Protein AF-A0A6M0HQW6-F1 (afdb_monomer)

pLDDT: mean 82.28, std 13.94, range [28.23, 97.81]

Radius of gyration: 69.04 Å; Cα contacts (8 Å, |Δi|>4): 932; chains: 1; bounding box: 191×35×206 Å

Mean predicted aligned error: 19.4 Å

Solvent-accessible surface area (backbone atoms only — not comparable to full-atom values): 30270 Å² total; per-residue (Å²): 90,65,55,57,98,86,61,84,35,35,28,53,68,74,99,70,79,50,104,87,40,77,52,41,94,51,68,41,37,41,30,33,62,84,44,76,41,75,38,61,51,59,45,39,12,62,55,44,18,50,52,42,46,75,39,26,89,80,45,45,33,44,42,40,55,34,88,90,75,32,28,48,26,50,44,60,41,78,61,16,53,62,44,35,41,21,20,78,42,34,78,51,57,36,39,49,65,59,74,42,78,46,75,39,80,52,42,73,63,40,42,40,29,34,62,89,43,78,40,75,33,60,54,34,57,50,72,68,53,45,29,50,50,42,42,75,42,21,89,79,51,42,34,41,47,47,74,43,70,77,86,86,49,86,39,76,40,78,43,46,33,40,59,25,47,62,45,37,39,29,24,34,87,86,45,86,72,80,49,53,71,54,81,41,79,43,80,25,62,70,51,61,45,59,78,29,44,39,49,65,52,70,51,54,65,72,33,35,33,21,48,70,85,28,65,34,80,41,51,68,84,33,18,45,50,53,50,30,52,40,40,21,59,47,42,72,52,49,34,38,49,49,72,42,68,88,78,72,37,58,47,56,47,48,71,47,71,81,40,52,52,30,44,41,66,28,95,68,81,68,74,53,49,49,54,50,72,39,95,70,48,69,29,34,52,66,34,80,61,92,46,70,52,79,49,55,76,27,30,43,34,40,35,27,36,61,83,97,63,50,28,67,36,74,51,36,28,30,86,54,94,92,40,32,77,47,71,68,52,45,32,62,55,28,50,75,18,52,24,39,65,48,66,42,90,87,78,70,46,75,48,77,46,67,65,61,87,65,48,39,45,26,42,34,36,45,53,38,67,90,80,42,84,59,75,64,48,74,47,79,43,66,64,60,69,70,63,32,55,54,41,39,51,49,40,51,51,52,42,51,48,40,52,50,45,35,50,54,26,65,65,61,51,54,99,90,43,27,46,34,65,41,36,68,50,77,47,62,77,46,97,84,54,84,44,66,50,77,47,79,29,50,54,51,32,32,65,72,45,70,46,70,83,70,58,69,72,48,62,44,34,53,70,51,43,51,54,51,51,52,43,53,53,52,30,51,52,52,51,52,52,51,51,50,53,53,51,53,52,47,52,53,51,51,56,49,52,52,51,51,52,53,51,50,55,51,50,51,52,50,50,45,64,76,69,54,74,59,66,68,59,53,49,51,51,51,52,51,46,52,51,51,48,51,51,49,51,52,51,49,51,48,51,54,49,49,55,50,50,53,52,60,72,74,103

Sequence (555 aa):
MSGSVGNTLGFASGAGTTTTNGTPSGPQTLTINGTAINIAAGANAAAAATAINGQTVATGVTAAVDPSTGHLALTGKPDGTSFTVAASNPGASGFGALPTTVNGAGGASQSLTINNTAIAIPASASLDDAIKAINLQSTITGVTASKNITGGGNKLVLSGASDGSSFSVLGSAGNTLGVATSATKIAGTLDPSPTTLVTALGFKAGDNFSVNGQSVNLVATDTITSLIQKVGAATNGAVTANYDTTSNKFSFTAADTNTAVSLTDGATATSKVANLGFTTTSFGAGLGNGSSSPLQGQSITVQVGTGANVSSTSLTFGSAAGQVSTLSQLNSFLASANAQATIDATTGKISISTTNDLGAENLSIIASGTGNPFTTGTNAAVIGGDGATSRNNLVTSYNNLLTQIDQLAGDAGYNGVNLLTGDNLKISFNEKGSSNLSIQGSSVSAANLGLTAIGQSTFQESSSINKLIDQINTSTNTLKSQASSLGSNLAVVQNRQDFSKQLINILDTGSANLTNADLNEEAANSQALSTRQSLGISALSLANTAQQGVLQLLR

Secondary structure (DSSP, 8-state):
-PSPTT-TTS---SS--BTTBSS-SS-EEEEETTEEEEE-TT--HHHHHHHHHTTHHHH--EEEE-TTTSSEEEE--TT---EEEEES-HHHHSS-SSPEEE---PPPPEEEEETTEEEEE-TT--HHHHHHHHHHTHHHH--EEEEE-TTS--EEEEE--TB---EEEEEPTT-SSS--SS-EEEPPPB---TTSBGGGGT--TT-EEEETTEEEE--TT-BHHHHHHHHHHHTTTSEEEEEETTTTEEEEEESSTT--EEEEE-SS-S-HHHHTT-S-SEE-TT--SSPPPTTTT-EEEEEESSGGG-EEEEEEBSSSTT-B-SHHHHHHHHGGGTEEEEE-TTT--EEEEE--SSB-PPEEEEEESTT--SPPEEE-----HHHHHHHHHHHHHHHHHHHHHHHHHHH--BTTB-TTTT--EEEESSTTSSSEEEEPP----TTTTT-----TTGGGBHHHHHHHHHHHHHHHHHHHHHHHHHHHHHHHHHHHHHHHHHHHHHHHHHHHHHHS--HHHHHHHHHHHHHHHHHHHHHHHHHHHHHHHHHHHT-

Structure (mmCIF, N/CA/C/O backbone):
data_AF-A0A6M0HQW6-F1
#
_entry.id   AF-A0A6M0HQW6-F1
#
loop_
_atom_site.group_PDB
_atom_site.id
_atom_site.type_symbol
_atom_site.label_atom_id
_atom_site.label_alt_id
_atom_site.label_comp_id
_atom_site.label_asym_id
_atom_site.label_entity_id
_atom_site.label_seq_id
_atom_site.pdbx_PDB_ins_code
_atom_site.Cartn_x
_atom_site.Cartn_y
_atom_site.Cartn_z
_atom_site.occupancy
_atom_site.B_iso_or_equiv
_atom_site.auth_seq_id
_atom_site.auth_comp_id
_atom_site.auth_asym_id
_atom_site.auth_atom_id
_atom_site.pdbx_PDB_model_num
ATOM 1 N N . MET A 1 1 ? 64.322 -0.149 -72.572 1.00 51.72 1 MET A N 1
ATOM 2 C CA . MET A 1 1 ? 65.357 -0.170 -73.635 1.00 51.72 1 MET A CA 1
ATOM 3 C C . MET A 1 1 ? 66.705 -0.395 -72.964 1.00 51.72 1 MET A C 1
ATOM 5 O O . MET A 1 1 ? 67.002 0.344 -72.031 1.00 51.72 1 MET A O 1
ATOM 9 N N . SER A 1 2 ? 67.467 -1.411 -73.373 1.00 48.12 2 SER A N 1
ATOM 10 C CA . SER A 1 2 ? 68.894 -1.556 -73.042 1.00 48.12 2 SER A CA 1
ATOM 11 C C . SER A 1 2 ? 69.733 -1.054 -74.226 1.00 48.12 2 SER A C 1
ATOM 13 O O . SER A 1 2 ? 69.218 -0.945 -75.343 1.00 48.12 2 SER A O 1
ATOM 15 N N . GLY A 1 3 ? 70.986 -0.660 -73.976 1.00 45.75 3 GLY A N 1
ATOM 16 C CA . GLY A 1 3 ? 71.896 -0.175 -75.021 1.00 45.75 3 GLY A CA 1
ATOM 17 C C . GLY A 1 3 ? 72.021 -1.159 -76.193 1.00 45.75 3 GLY A C 1
ATOM 18 O O . GLY A 1 3 ? 71.814 -2.358 -76.027 1.00 45.75 3 GLY A O 1
ATOM 19 N N . SER A 1 4 ? 72.325 -0.638 -77.387 1.00 41.81 4 SER A N 1
ATOM 20 C CA . SER A 1 4 ? 72.380 -1.408 -78.642 1.00 41.81 4 SER A CA 1
ATOM 21 C C . SER A 1 4 ? 73.144 -2.736 -78.518 1.00 41.81 4 SER A C 1
ATOM 23 O O . SER A 1 4 ? 74.209 -2.790 -77.896 1.00 41.81 4 SER A O 1
ATOM 25 N N . VAL A 1 5 ? 72.632 -3.787 -79.170 1.00 40.41 5 VAL A N 1
ATOM 26 C CA . VAL A 1 5 ? 73.259 -5.116 -79.250 1.00 40.41 5 VAL A CA 1
ATOM 27 C C . VAL A 1 5 ? 74.546 -4.992 -80.073 1.00 40.41 5 VAL A C 1
ATOM 29 O O . VAL A 1 5 ? 74.512 -4.944 -81.299 1.00 40.41 5 VAL A O 1
ATOM 32 N N . GLY A 1 6 ? 75.677 -4.842 -79.384 1.00 45.28 6 GLY A N 1
ATOM 33 C CA . GLY A 1 6 ? 76.986 -4.529 -79.974 1.00 45.28 6 GLY A CA 1
ATOM 34 C C . GLY A 1 6 ? 77.732 -3.379 -79.289 1.00 45.28 6 GLY A C 1
ATOM 35 O O . GLY A 1 6 ? 78.848 -3.058 -79.686 1.00 45.28 6 GLY A O 1
ATOM 36 N N . ASN A 1 7 ? 77.148 -2.752 -78.264 1.00 46.09 7 ASN A N 1
ATOM 37 C CA . ASN A 1 7 ? 77.805 -1.695 -77.508 1.00 46.09 7 ASN A CA 1
ATOM 38 C C . ASN A 1 7 ? 78.607 -2.256 -76.320 1.00 46.09 7 ASN A C 1
ATOM 40 O O . ASN A 1 7 ? 78.037 -2.622 -75.299 1.00 46.09 7 ASN A O 1
ATOM 44 N N . THR A 1 8 ? 79.935 -2.282 -76.428 1.00 45.78 8 THR A N 1
ATOM 45 C CA . THR A 1 8 ? 80.852 -2.636 -75.325 1.00 45.78 8 THR A CA 1
ATOM 46 C C . THR A 1 8 ? 81.138 -1.477 -74.354 1.00 45.78 8 THR A C 1
ATOM 48 O O . THR A 1 8 ? 81.942 -1.634 -73.442 1.00 45.78 8 THR A O 1
ATOM 51 N N . LEU A 1 9 ? 80.493 -0.316 -74.527 1.00 50.53 9 LEU A N 1
ATOM 52 C CA . LEU A 1 9 ? 80.814 0.966 -73.878 1.00 50.53 9 LEU A CA 1
ATOM 53 C C . LEU A 1 9 ? 79.633 1.595 -73.110 1.00 50.53 9 LEU A C 1
ATOM 55 O O . LEU A 1 9 ? 79.669 2.774 -72.759 1.00 50.53 9 LEU A O 1
ATOM 59 N N . GLY A 1 10 ? 78.566 0.837 -72.842 1.00 53.09 10 GLY A N 1
ATOM 60 C CA . GLY A 1 10 ? 77.516 1.276 -71.920 1.00 53.09 10 GLY A CA 1
ATOM 61 C C . GLY A 1 10 ? 78.019 1.287 -70.474 1.00 53.09 10 GLY A C 1
ATOM 62 O O . GLY A 1 10 ? 78.913 0.516 -70.129 1.00 53.09 10 GLY A O 1
ATOM 63 N N . PHE A 1 11 ? 77.433 2.125 -69.609 1.00 52.75 11 PHE A N 1
ATOM 64 C CA . PHE A 1 11 ? 77.727 2.107 -68.174 1.00 52.75 11 PHE A CA 1
ATOM 65 C C . PHE A 1 11 ? 77.621 0.661 -67.653 1.00 52.75 11 PHE A C 1
ATOM 67 O O . PHE A 1 11 ? 76.518 0.126 -67.616 1.00 52.75 11 PHE A O 1
ATOM 74 N N . ALA A 1 12 ? 78.735 0.013 -67.308 1.00 44.38 12 ALA A N 1
ATOM 75 C CA . ALA A 1 12 ? 78.762 -1.366 -66.823 1.00 44.38 12 ALA A CA 1
ATOM 76 C C . ALA A 1 12 ? 79.108 -1.397 -65.328 1.00 44.38 12 ALA A C 1
ATOM 78 O O . ALA A 1 12 ? 79.913 -0.593 -64.846 1.00 44.38 12 ALA A O 1
ATOM 79 N N . SER A 1 13 ? 78.489 -2.307 -64.578 1.00 37.47 13 SER A N 1
ATOM 80 C CA . SER A 1 13 ? 78.802 -2.572 -63.172 1.00 37.47 13 SER A CA 1
ATOM 81 C C . SER A 1 13 ? 79.784 -3.744 -63.041 1.00 37.47 13 SER A C 1
ATOM 83 O O . SER A 1 13 ? 79.402 -4.880 -63.307 1.00 37.47 13 SER A O 1
ATOM 85 N N . GLY A 1 14 ? 81.013 -3.506 -62.574 1.00 37.31 14 GLY A N 1
ATOM 86 C CA . GLY A 1 14 ? 81.891 -4.577 -62.073 1.00 37.31 14 GLY A CA 1
ATOM 87 C C . GLY A 1 14 ? 83.348 -4.501 -62.530 1.00 37.31 14 GLY A C 1
ATOM 88 O O . GLY A 1 14 ? 83.642 -4.135 -63.662 1.00 37.31 14 GLY A O 1
ATOM 89 N N . ALA A 1 15 ? 84.257 -4.829 -61.607 1.00 35.31 15 ALA A N 1
ATOM 90 C CA . ALA A 1 15 ? 85.709 -4.744 -61.732 1.00 35.31 15 ALA A CA 1
ATOM 91 C C . ALA A 1 15 ? 86.254 -5.627 -62.871 1.00 35.31 15 ALA A C 1
ATOM 93 O O . ALA A 1 15 ? 86.363 -6.843 -62.743 1.00 35.31 15 ALA A O 1
ATOM 94 N N . GLY A 1 16 ? 86.608 -4.987 -63.981 1.00 34.09 16 GLY A N 1
ATOM 95 C CA . GLY A 1 16 ? 87.169 -5.619 -65.172 1.00 34.09 16 GLY A CA 1
ATOM 96 C C . GLY A 1 16 ? 87.629 -4.553 -66.158 1.00 34.09 16 GLY A C 1
ATOM 97 O O . GLY A 1 16 ? 87.142 -4.472 -67.278 1.00 34.09 16 GLY A O 1
ATOM 98 N N . THR A 1 17 ? 88.513 -3.672 -65.694 1.00 36.62 17 THR A N 1
ATOM 99 C CA . THR A 1 17 ? 89.128 -2.604 -66.482 1.00 36.62 17 THR A CA 1
ATOM 100 C C . THR A 1 17 ? 90.137 -3.181 -67.474 1.00 36.62 17 THR A C 1
ATOM 102 O O . THR A 1 17 ? 91.200 -3.654 -67.074 1.00 36.62 17 THR A O 1
ATOM 105 N N . THR A 1 18 ? 89.862 -3.053 -68.767 1.00 28.23 18 THR A N 1
ATOM 106 C CA . THR A 1 18 ? 90.906 -2.926 -69.795 1.00 28.23 18 THR A CA 1
ATOM 107 C C . THR A 1 18 ? 90.730 -1.556 -70.434 1.00 28.23 18 THR A C 1
ATOM 109 O O . THR A 1 18 ? 89.602 -1.108 -70.592 1.00 28.23 18 THR A O 1
ATOM 112 N N . THR A 1 19 ? 91.822 -0.863 -70.751 1.00 34.66 19 THR A N 1
ATOM 113 C CA . THR A 1 19 ? 91.962 0.586 -71.033 1.00 34.66 19 THR A CA 1
ATOM 114 C C . THR A 1 19 ? 91.253 1.135 -72.290 1.00 34.66 19 THR A C 1
ATOM 116 O O . THR A 1 19 ? 91.690 2.101 -72.904 1.00 34.66 19 THR A O 1
ATOM 119 N N . THR A 1 20 ? 90.112 0.555 -72.640 1.00 38.56 20 THR A N 1
ATOM 120 C CA . THR A 1 20 ? 89.095 1.046 -73.584 1.00 38.56 20 THR A CA 1
ATOM 121 C C . THR A 1 20 ? 87.662 0.869 -73.050 1.00 38.56 20 THR A C 1
ATOM 123 O O . THR A 1 20 ? 86.724 1.310 -73.698 1.00 38.56 20 THR A O 1
ATOM 126 N N . ASN A 1 21 ? 87.494 0.304 -71.846 1.00 48.50 21 ASN A N 1
ATOM 127 C CA . ASN A 1 21 ? 86.225 -0.020 -71.195 1.00 48.50 21 ASN A CA 1
ATOM 128 C C . ASN A 1 21 ? 86.232 0.476 -69.738 1.00 48.50 21 ASN A C 1
ATOM 130 O O . ASN A 1 21 ? 86.788 -0.177 -68.851 1.00 48.50 21 ASN A O 1
ATOM 134 N N . GLY A 1 22 ? 85.599 1.621 -69.477 1.00 46.25 22 GLY A N 1
ATOM 135 C CA . GLY A 1 22 ? 85.367 2.102 -68.115 1.00 46.25 22 GLY A CA 1
ATOM 136 C C . GLY A 1 22 ? 85.307 3.619 -68.012 1.00 46.25 22 GLY A C 1
ATOM 137 O O . GLY A 1 22 ? 86.225 4.298 -68.451 1.00 46.25 22 GLY A O 1
ATOM 138 N N . THR A 1 23 ? 84.243 4.107 -67.365 1.00 50.75 23 THR A N 1
ATOM 139 C CA . THR A 1 23 ? 84.041 5.473 -66.847 1.00 50.75 23 THR A CA 1
ATOM 140 C C . THR A 1 23 ? 84.224 6.636 -67.837 1.00 50.75 23 THR A C 1
ATOM 142 O O . THR A 1 23 ? 85.326 6.856 -68.332 1.00 50.75 23 THR A O 1
ATOM 145 N N . PRO A 1 24 ? 83.189 7.465 -68.078 1.00 51.22 24 PRO A N 1
ATOM 146 C CA . PRO A 1 24 ? 83.324 8.645 -68.931 1.00 51.22 24 PRO A CA 1
ATOM 147 C C . PRO A 1 24 ? 84.500 9.526 -68.489 1.00 51.22 24 PRO A C 1
ATOM 149 O O . PRO A 1 24 ? 84.571 9.907 -67.318 1.00 51.22 24 PRO A O 1
ATOM 152 N N . SER A 1 25 ? 85.403 9.873 -69.414 1.00 53.16 25 SER A N 1
ATOM 153 C CA . SER A 1 25 ? 86.571 10.727 -69.132 1.00 53.16 25 SER A CA 1
ATOM 154 C C . SER A 1 25 ? 86.205 12.194 -68.846 1.00 53.16 25 SER A C 1
ATOM 156 O O . SER A 1 25 ? 87.069 12.985 -68.480 1.00 53.16 25 SER A O 1
ATOM 158 N N . GLY A 1 26 ? 84.927 12.559 -68.996 1.00 64.81 26 GLY A N 1
ATOM 159 C CA . GLY A 1 26 ? 84.356 13.867 -68.677 1.00 64.81 26 GLY A CA 1
ATOM 160 C C . GLY A 1 26 ? 82.865 13.759 -68.316 1.00 64.81 26 GLY A C 1
ATOM 161 O O . GLY A 1 26 ? 82.264 12.705 -68.541 1.00 64.81 26 GLY A O 1
ATOM 162 N N . PRO A 1 27 ? 82.258 14.810 -67.731 1.00 68.31 27 PRO A N 1
ATOM 163 C CA . PRO A 1 27 ? 80.832 14.822 -67.410 1.00 68.31 27 PRO A CA 1
ATOM 164 C C . PRO A 1 27 ? 79.989 14.698 -68.683 1.00 68.31 27 PRO A C 1
ATOM 166 O O . PRO A 1 27 ? 80.365 15.201 -69.743 1.00 68.31 27 PRO A O 1
ATOM 169 N N . GLN A 1 28 ? 78.839 14.037 -68.581 1.00 78.00 28 GLN A N 1
ATOM 170 C CA . GLN A 1 28 ? 77.937 13.834 -69.713 1.00 78.00 28 GLN A CA 1
ATOM 171 C C . GLN A 1 28 ? 76.481 14.044 -69.317 1.00 78.00 28 GLN A C 1
ATOM 173 O O . GLN A 1 28 ? 76.083 13.739 -68.199 1.00 78.00 28 GLN A O 1
ATOM 178 N N . THR A 1 29 ? 75.668 14.508 -70.259 1.00 85.44 29 THR A N 1
ATOM 179 C CA . THR A 1 29 ? 74.251 14.790 -70.036 1.00 85.44 29 THR A CA 1
ATOM 180 C C . THR A 1 29 ? 73.402 13.777 -70.786 1.00 85.44 29 THR A C 1
ATOM 182 O O . THR A 1 29 ? 73.523 13.643 -72.006 1.00 85.44 29 THR A O 1
ATOM 185 N N . LEU A 1 30 ? 72.511 13.093 -70.070 1.00 86.88 30 LEU A N 1
ATOM 186 C CA . LEU A 1 30 ? 71.397 12.368 -70.677 1.00 86.88 30 LEU A CA 1
ATOM 187 C C . LEU A 1 30 ? 70.181 13.288 -70.683 1.00 86.88 30 LEU A C 1
ATOM 189 O O . LEU A 1 30 ? 69.749 13.758 -69.637 1.00 86.88 30 LEU A O 1
ATOM 193 N N . THR A 1 31 ? 69.629 13.550 -71.860 1.00 88.94 31 THR A N 1
ATOM 194 C CA . THR A 1 31 ? 68.398 14.324 -72.011 1.00 88.94 31 THR A CA 1
ATOM 195 C C . THR A 1 31 ? 67.239 13.358 -72.188 1.00 88.94 31 THR A C 1
ATOM 197 O O . THR A 1 31 ? 67.153 12.687 -73.217 1.00 88.94 31 THR A O 1
ATOM 200 N N . ILE A 1 32 ? 66.362 13.270 -71.187 1.00 88.75 32 ILE A N 1
ATOM 201 C CA . ILE A 1 32 ? 65.182 12.397 -71.198 1.00 88.75 32 ILE A CA 1
ATOM 202 C C . ILE A 1 32 ? 63.931 13.271 -71.185 1.00 88.75 32 ILE A C 1
ATOM 204 O O . ILE A 1 32 ? 63.766 14.091 -70.285 1.00 88.75 32 ILE A O 1
ATOM 208 N N . ASN A 1 33 ? 63.060 13.121 -72.187 1.00 88.12 33 ASN A N 1
ATOM 209 C CA . ASN A 1 33 ? 61.874 13.973 -72.383 1.00 88.12 33 ASN A CA 1
ATOM 210 C C . ASN A 1 33 ? 62.190 15.480 -72.274 1.00 88.12 33 ASN A C 1
ATOM 212 O O . ASN A 1 33 ? 61.493 16.233 -71.600 1.00 88.12 33 ASN A O 1
ATOM 216 N N . GLY A 1 34 ? 63.299 15.913 -72.883 1.00 86.94 34 GLY A N 1
ATOM 217 C CA . GLY A 1 34 ? 63.768 17.304 -72.836 1.00 86.94 34 GLY A CA 1
ATOM 218 C C . GLY A 1 34 ? 64.437 17.729 -71.522 1.00 86.94 34 GLY A C 1
ATOM 219 O O . GLY A 1 34 ? 65.039 18.797 -71.476 1.00 86.94 34 GLY A O 1
ATOM 220 N N . THR A 1 35 ? 64.401 16.904 -70.471 1.00 91.38 35 THR A N 1
ATOM 221 C CA . THR A 1 35 ? 65.061 17.192 -69.190 1.00 91.38 35 THR A CA 1
ATOM 222 C C . THR A 1 35 ? 66.510 16.723 -69.220 1.00 91.38 35 THR A C 1
ATOM 224 O O . THR A 1 35 ? 66.778 15.536 -69.407 1.00 91.38 35 THR A O 1
ATOM 227 N N . ALA A 1 36 ? 67.446 17.649 -69.016 1.00 90.62 36 ALA A N 1
ATOM 228 C CA . ALA A 1 36 ? 68.876 17.372 -68.947 1.00 90.62 36 ALA A CA 1
ATOM 229 C C . ALA A 1 36 ? 69.272 16.798 -67.575 1.00 90.62 36 ALA A C 1
ATOM 231 O O . ALA A 1 36 ? 69.072 17.432 -66.541 1.00 90.62 36 ALA A O 1
ATOM 232 N N . ILE A 1 37 ? 69.876 15.612 -67.571 1.00 90.12 37 ILE A N 1
ATOM 233 C CA . ILE A 1 37 ? 70.334 14.899 -66.377 1.00 90.12 37 ILE A CA 1
ATOM 234 C C . ILE A 1 37 ? 71.851 14.786 -66.460 1.00 90.12 37 ILE A C 1
ATOM 236 O O . ILE A 1 37 ? 72.385 14.073 -67.313 1.00 90.12 37 ILE A O 1
ATOM 240 N N . ASN A 1 38 ? 72.546 15.511 -65.586 1.00 88.25 38 ASN A N 1
ATOM 241 C CA . ASN A 1 38 ? 74.001 15.517 -65.564 1.00 88.25 38 ASN A CA 1
ATOM 242 C C . ASN A 1 38 ? 74.532 14.267 -64.852 1.00 88.25 38 ASN A C 1
ATOM 244 O O . ASN A 1 38 ? 74.220 14.019 -63.688 1.00 88.25 38 ASN A O 1
ATOM 248 N N . ILE A 1 39 ? 75.360 13.504 -65.552 1.00 83.69 39 ILE A N 1
ATOM 249 C CA . ILE A 1 39 ? 76.053 12.325 -65.050 1.00 83.69 39 ILE A CA 1
ATOM 250 C C . ILE A 1 39 ? 77.523 12.702 -64.863 1.00 83.69 39 ILE A C 1
ATOM 252 O O . ILE A 1 39 ? 78.210 13.086 -65.813 1.00 83.69 39 ILE A O 1
ATOM 256 N N . ALA A 1 40 ? 77.997 12.625 -63.619 1.00 77.81 40 ALA A N 1
ATOM 257 C CA . ALA A 1 40 ? 79.361 13.004 -63.267 1.00 77.81 40 ALA A CA 1
ATOM 258 C C . ALA A 1 40 ? 80.407 12.145 -64.003 1.00 77.81 40 ALA A C 1
ATOM 260 O O . ALA A 1 40 ? 80.175 10.968 -64.295 1.00 77.81 40 ALA A O 1
ATOM 261 N N . ALA A 1 41 ? 81.583 12.728 -64.259 1.00 73.75 41 ALA A N 1
ATOM 262 C CA . ALA A 1 41 ? 82.738 11.979 -64.752 1.00 73.75 41 ALA A CA 1
ATOM 263 C C . ALA A 1 41 ? 83.050 10.822 -63.787 1.00 73.75 41 ALA A C 1
ATOM 265 O O . ALA A 1 41 ? 82.973 10.996 -62.571 1.00 73.75 41 ALA A O 1
ATOM 266 N N . GLY A 1 42 ? 83.369 9.634 -64.303 1.00 68.88 42 GLY A N 1
ATOM 267 C CA . GLY A 1 42 ? 83.604 8.471 -63.437 1.00 68.88 42 GLY A CA 1
ATOM 268 C C . GLY A 1 42 ? 82.359 7.701 -62.971 1.00 68.88 42 GLY A C 1
ATOM 269 O O . GLY A 1 42 ? 82.508 6.662 -62.331 1.00 68.88 42 GLY A O 1
ATOM 270 N N . ALA A 1 43 ? 81.135 8.157 -63.263 1.00 72.38 43 ALA A N 1
ATOM 271 C CA . ALA A 1 43 ? 79.925 7.475 -62.800 1.00 72.38 43 ALA A CA 1
ATOM 272 C C . ALA A 1 43 ? 79.728 6.103 -63.477 1.00 72.38 43 ALA A C 1
ATOM 274 O O . ALA A 1 43 ? 79.815 5.972 -64.699 1.00 72.38 43 ALA A O 1
ATOM 275 N N . ASN A 1 44 ? 79.420 5.081 -62.673 1.00 73.56 44 ASN A N 1
ATOM 276 C CA . ASN A 1 44 ? 79.030 3.750 -63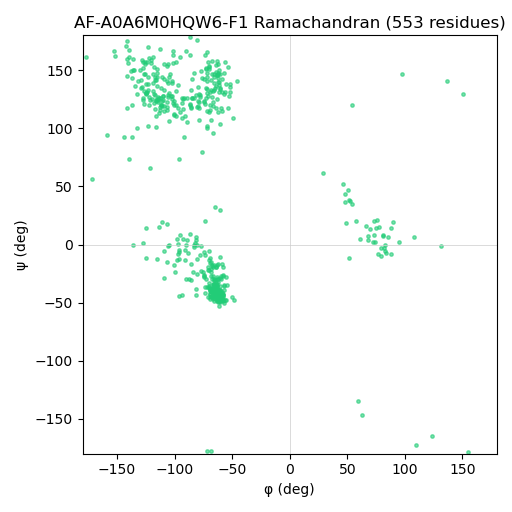.146 1.00 73.56 44 ASN A CA 1
ATOM 277 C C . ASN A 1 44 ? 77.510 3.662 -63.409 1.00 73.56 44 ASN A C 1
ATOM 279 O O . ASN A 1 44 ? 76.769 4.618 -63.176 1.00 73.56 44 ASN A O 1
ATOM 283 N N . ALA A 1 45 ? 77.030 2.500 -63.868 1.00 74.81 45 ALA A N 1
ATOM 284 C CA . ALA A 1 45 ? 75.620 2.282 -64.217 1.00 74.81 45 ALA A CA 1
ATOM 285 C C . ALA A 1 45 ? 74.659 2.568 -63.058 1.00 74.81 45 ALA A C 1
ATOM 287 O O . ALA A 1 45 ? 73.604 3.162 -63.256 1.00 74.81 45 ALA A O 1
ATOM 288 N N . ALA A 1 46 ? 75.048 2.193 -61.839 1.00 78.81 46 ALA A N 1
ATOM 289 C CA . ALA A 1 46 ? 74.251 2.424 -60.643 1.00 78.81 46 ALA A CA 1
ATOM 290 C C . ALA A 1 46 ? 74.187 3.917 -60.283 1.00 78.81 46 ALA A C 1
ATOM 292 O O . ALA A 1 46 ? 73.114 4.431 -59.985 1.00 78.81 46 ALA A O 1
ATOM 293 N N . ALA A 1 47 ? 75.307 4.638 -60.371 1.00 79.81 47 ALA A N 1
ATOM 294 C CA . ALA A 1 47 ? 75.343 6.081 -60.144 1.00 79.81 47 ALA A CA 1
ATOM 295 C C . ALA A 1 47 ? 74.531 6.848 -61.204 1.00 79.81 47 ALA A C 1
ATOM 297 O O . ALA A 1 47 ? 73.806 7.785 -60.867 1.00 79.81 47 ALA A O 1
ATOM 298 N N . ALA A 1 48 ? 74.587 6.412 -62.466 1.00 80.69 48 ALA A N 1
ATOM 299 C CA . ALA A 1 48 ? 73.758 6.962 -63.534 1.00 80.69 48 ALA A CA 1
ATOM 300 C C . ALA A 1 48 ? 72.263 6.666 -63.315 1.00 80.69 48 ALA A C 1
ATOM 302 O O . ALA A 1 48 ? 71.431 7.559 -63.476 1.00 80.69 48 ALA A O 1
ATOM 303 N N . ALA A 1 49 ? 71.920 5.450 -62.874 1.00 84.25 49 ALA A N 1
ATOM 304 C CA . ALA A 1 49 ? 70.554 5.086 -62.510 1.00 84.25 49 ALA A CA 1
ATOM 305 C C . ALA A 1 49 ? 70.017 5.956 -61.363 1.00 84.25 49 ALA A C 1
ATOM 307 O O . ALA A 1 49 ? 68.898 6.453 -61.450 1.00 84.25 49 ALA A O 1
ATOM 308 N N . THR A 1 50 ? 70.824 6.216 -60.330 1.00 87.38 50 THR A N 1
ATOM 309 C CA . THR A 1 50 ? 70.458 7.111 -59.220 1.00 87.38 50 THR A CA 1
ATOM 310 C C . THR A 1 50 ? 70.193 8.537 -59.698 1.00 87.38 50 THR A C 1
ATOM 312 O O . THR A 1 50 ? 69.187 9.128 -59.312 1.00 87.38 50 THR A O 1
ATOM 315 N N . ALA A 1 51 ? 71.045 9.085 -60.569 1.00 86.81 51 ALA A N 1
ATOM 316 C CA . ALA A 1 51 ? 70.856 10.429 -61.115 1.00 86.81 51 ALA A CA 1
ATOM 317 C C . ALA A 1 51 ? 69.564 10.549 -61.945 1.00 86.81 51 ALA A C 1
ATOM 319 O O . ALA A 1 51 ? 68.857 11.551 -61.845 1.00 86.81 51 ALA A O 1
ATOM 320 N N . ILE A 1 52 ? 69.219 9.514 -62.720 1.00 88.31 52 ILE A N 1
ATOM 321 C CA . ILE A 1 52 ? 67.973 9.478 -63.500 1.00 88.31 52 ILE A CA 1
ATOM 322 C C . ILE A 1 52 ? 66.757 9.306 -62.591 1.00 88.31 52 ILE A C 1
ATOM 324 O O . ILE A 1 52 ? 65.786 10.049 -62.725 1.00 88.31 52 ILE A O 1
ATOM 328 N N . ASN A 1 53 ? 66.825 8.386 -61.626 1.00 89.81 53 ASN A N 1
ATOM 329 C CA . ASN A 1 53 ? 65.739 8.149 -60.677 1.00 89.81 53 ASN A CA 1
ATOM 330 C C . ASN A 1 53 ? 65.464 9.379 -59.797 1.00 89.81 53 ASN A C 1
ATOM 332 O O . ASN A 1 53 ? 64.311 9.631 -59.443 1.00 89.81 53 ASN A O 1
ATOM 336 N N . GLY A 1 54 ? 66.483 10.198 -59.518 1.00 89.56 54 GLY A N 1
ATOM 337 C CA . GLY A 1 54 ? 66.331 11.494 -58.851 1.00 89.56 54 GLY A CA 1
ATOM 338 C C . GLY A 1 54 ? 65.495 12.513 -59.636 1.00 89.56 54 GLY A C 1
ATOM 339 O O . GLY A 1 54 ? 64.989 13.458 -59.042 1.00 89.56 54 GLY A O 1
ATOM 340 N N . GLN A 1 55 ? 65.300 12.305 -60.942 1.00 91.06 55 GLN A N 1
ATOM 341 C CA . GLN A 1 55 ? 64.509 13.172 -61.823 1.00 91.06 55 GLN A CA 1
ATOM 342 C C . GLN A 1 55 ? 63.234 12.499 -62.357 1.00 91.06 55 GLN A C 1
ATOM 344 O O . GLN A 1 55 ? 62.602 13.024 -63.274 1.00 91.06 55 GLN A O 1
ATOM 349 N N . THR A 1 56 ? 62.807 11.372 -61.771 1.00 86.44 56 THR A N 1
ATOM 350 C CA . THR A 1 56 ? 61.648 10.581 -62.245 1.00 86.44 56 THR A CA 1
ATOM 351 C C . THR A 1 56 ? 60.363 11.404 -62.369 1.00 86.44 56 THR A C 1
ATOM 353 O O . THR A 1 56 ? 59.576 11.177 -63.283 1.00 86.44 56 THR A O 1
ATOM 356 N N . VAL A 1 57 ? 60.138 12.381 -61.481 1.00 85.75 57 VAL A N 1
ATOM 357 C CA . VAL A 1 57 ? 58.942 13.246 -61.527 1.00 85.75 57 VAL A CA 1
ATOM 358 C C . VAL A 1 57 ? 58.927 14.115 -62.789 1.00 85.75 57 VAL A C 1
ATOM 360 O O . VAL A 1 57 ? 57.873 14.299 -63.391 1.00 85.75 57 VAL A O 1
ATOM 363 N N . ALA A 1 58 ? 60.091 14.614 -63.214 1.00 84.44 58 ALA A N 1
ATOM 364 C CA . ALA A 1 58 ? 60.227 15.458 -64.399 1.00 84.44 58 ALA A CA 1
ATOM 365 C C . ALA A 1 58 ? 60.283 14.634 -65.695 1.00 84.44 58 ALA A C 1
ATOM 367 O O . ALA A 1 58 ? 59.706 15.017 -66.710 1.00 84.44 58 ALA A O 1
ATOM 368 N N . THR A 1 59 ? 60.957 13.484 -65.670 1.00 86.31 59 THR A N 1
ATOM 369 C CA . THR A 1 59 ? 61.207 12.674 -66.871 1.00 86.31 59 THR A CA 1
ATOM 370 C C . THR A 1 59 ? 60.100 11.653 -67.131 1.00 86.31 59 THR A C 1
ATOM 372 O O . THR A 1 59 ? 59.839 11.305 -68.282 1.00 86.31 59 THR A O 1
ATOM 375 N N . GLY A 1 60 ? 59.432 11.156 -66.085 1.00 82.38 60 GLY A N 1
ATOM 376 C CA . GLY A 1 60 ? 58.532 10.002 -66.150 1.00 82.38 60 GLY A CA 1
ATOM 377 C C . GLY A 1 60 ? 59.236 8.682 -66.478 1.00 82.38 60 GLY A C 1
ATOM 378 O O . GLY A 1 60 ? 58.572 7.735 -66.887 1.00 82.38 60 GLY A O 1
ATOM 379 N N . VAL A 1 61 ? 60.563 8.629 -66.358 1.00 84.75 61 VAL A N 1
ATOM 380 C CA . VAL A 1 61 ? 61.389 7.473 -66.720 1.00 84.75 61 VAL A CA 1
ATOM 381 C C . VAL A 1 61 ? 62.213 7.073 -65.511 1.00 84.75 61 VAL A C 1
ATOM 383 O O . VAL A 1 61 ? 62.879 7.914 -64.909 1.00 84.75 61 VAL A O 1
ATOM 386 N N . THR A 1 62 ? 62.194 5.786 -65.184 1.00 85.75 62 THR A N 1
ATOM 387 C CA . THR A 1 62 ? 63.084 5.196 -64.185 1.00 85.75 62 THR A CA 1
ATOM 388 C C . THR A 1 62 ? 64.229 4.467 -64.868 1.00 85.75 62 THR A C 1
ATOM 390 O O . THR A 1 62 ? 64.141 4.050 -66.027 1.00 85.75 62 THR A O 1
ATOM 393 N N . ALA A 1 63 ? 65.330 4.315 -64.146 1.00 85.00 63 ALA A N 1
ATOM 394 C CA . ALA A 1 63 ? 66.508 3.618 -64.613 1.00 85.00 63 ALA A CA 1
ATOM 395 C C . ALA A 1 63 ? 66.968 2.580 -63.591 1.00 85.00 63 ALA A C 1
ATOM 397 O O . ALA A 1 63 ? 66.948 2.813 -62.383 1.00 85.00 63 ALA A O 1
ATOM 398 N N . ALA A 1 64 ? 67.422 1.437 -64.082 1.00 82.38 64 ALA A N 1
ATOM 399 C CA . ALA A 1 64 ? 68.039 0.398 -63.273 1.00 82.38 64 ALA A CA 1
ATOM 400 C C . ALA A 1 64 ? 69.233 -0.194 -64.018 1.00 82.38 64 ALA A C 1
ATOM 402 O O . ALA A 1 64 ? 69.350 -0.054 -65.235 1.00 82.38 64 ALA A O 1
ATOM 403 N N . VAL A 1 65 ? 70.121 -0.862 -63.287 1.00 78.19 65 VAL A N 1
ATOM 404 C CA . VAL A 1 65 ? 71.133 -1.712 -63.913 1.00 78.19 65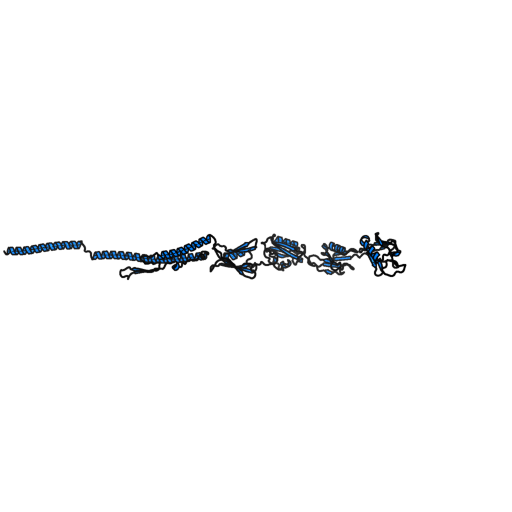 VAL A CA 1
ATOM 405 C C . VAL A 1 65 ? 70.451 -3.025 -64.277 1.00 78.19 65 VAL A C 1
ATOM 407 O O . VAL A 1 65 ? 69.917 -3.703 -63.401 1.00 78.19 65 VAL A O 1
ATOM 410 N N . ASP A 1 66 ? 70.424 -3.356 -65.562 1.00 69.81 66 ASP A N 1
ATOM 411 C CA . ASP A 1 66 ? 69.908 -4.626 -66.052 1.00 69.81 66 ASP A CA 1
ATOM 412 C C . ASP A 1 66 ? 70.796 -5.761 -65.518 1.00 69.81 66 ASP A C 1
ATOM 414 O O . ASP A 1 66 ? 71.986 -5.803 -65.837 1.00 69.81 66 ASP A O 1
ATOM 418 N N . PRO A 1 67 ? 70.254 -6.688 -64.713 1.00 68.50 67 PRO A N 1
ATOM 419 C CA . PRO A 1 67 ? 71.045 -7.746 -64.094 1.00 68.50 67 PRO A CA 1
ATOM 420 C C . PRO A 1 67 ? 71.615 -8.747 -65.108 1.00 68.50 67 PRO A C 1
ATOM 422 O O . PRO A 1 67 ? 72.563 -9.455 -64.783 1.00 68.50 67 PRO A O 1
ATOM 425 N N . SER A 1 68 ? 71.058 -8.817 -66.323 1.00 61.81 68 SER A N 1
ATOM 426 C CA . SER A 1 68 ? 71.517 -9.730 -67.375 1.00 61.81 68 SER A CA 1
ATOM 427 C C . SER A 1 68 ? 72.644 -9.149 -68.231 1.00 61.81 68 SER A C 1
ATOM 429 O O . SER A 1 68 ? 73.489 -9.898 -68.717 1.00 61.81 68 SER A O 1
ATOM 431 N N . THR A 1 69 ? 72.682 -7.823 -68.392 1.00 66.75 69 THR A N 1
ATOM 432 C CA . THR A 1 69 ? 73.655 -7.144 -69.265 1.00 66.75 69 THR A CA 1
ATOM 433 C C . THR A 1 69 ? 74.630 -6.237 -68.513 1.00 66.75 69 THR A C 1
ATOM 435 O O . THR A 1 69 ? 75.625 -5.797 -69.079 1.00 66.75 69 THR A O 1
ATOM 438 N N . GLY A 1 70 ? 74.369 -5.934 -67.238 1.00 66.81 70 GLY A N 1
ATOM 439 C CA . GLY A 1 70 ? 75.141 -4.976 -66.442 1.00 66.81 70 GLY A CA 1
ATOM 440 C C . GLY A 1 70 ? 75.001 -3.524 -66.913 1.00 66.81 70 GLY A C 1
ATOM 441 O O . GLY A 1 70 ? 75.665 -2.649 -66.357 1.00 66.81 70 GLY A O 1
ATOM 442 N N . HIS A 1 71 ? 74.159 -3.264 -67.920 1.00 70.75 71 HIS A N 1
ATOM 443 C CA . HIS A 1 71 ? 73.968 -1.960 -68.547 1.00 70.75 71 HIS A CA 1
ATOM 444 C C . HIS A 1 71 ? 72.793 -1.184 -67.952 1.00 70.75 71 HIS A C 1
ATOM 446 O O . HIS A 1 71 ? 71.892 -1.739 -67.329 1.00 70.75 71 HIS A O 1
ATOM 452 N N . LEU A 1 72 ? 72.777 0.127 -68.186 1.00 74.19 72 LEU A N 1
ATOM 453 C CA . LEU A 1 72 ? 71.669 0.991 -67.796 1.00 74.19 72 LEU A CA 1
ATOM 454 C C . LEU A 1 72 ? 70.419 0.700 -68.647 1.00 74.19 72 LEU A C 1
ATOM 456 O O . LEU A 1 72 ? 70.410 0.937 -69.855 1.00 74.19 72 LEU A O 1
ATOM 460 N N . ALA A 1 73 ? 69.353 0.225 -68.010 1.00 77.81 73 ALA A N 1
ATOM 461 C CA . ALA A 1 73 ? 68.043 0.023 -68.611 1.00 77.81 73 ALA A CA 1
ATOM 462 C C . ALA A 1 73 ? 67.084 1.138 -68.194 1.00 77.81 73 ALA A C 1
ATOM 464 O O . ALA A 1 73 ? 66.895 1.400 -67.006 1.00 77.81 73 ALA A O 1
ATOM 465 N N . LEU A 1 74 ? 66.453 1.766 -69.188 1.00 81.50 74 LEU A N 1
ATOM 466 C CA . LEU A 1 74 ? 65.423 2.784 -68.981 1.00 81.50 74 LEU A CA 1
ATOM 467 C C . LEU A 1 74 ? 64.031 2.170 -69.135 1.00 81.50 74 LEU A C 1
ATOM 469 O O . LEU A 1 74 ? 63.757 1.488 -70.135 1.00 81.50 74 LEU A O 1
ATOM 473 N N . THR A 1 75 ? 63.162 2.466 -68.172 1.00 81.19 75 THR A N 1
ATOM 474 C CA . THR A 1 75 ? 61.757 2.055 -68.138 1.00 81.19 75 THR A CA 1
ATOM 475 C C . THR A 1 75 ? 60.880 3.301 -68.157 1.00 81.19 75 THR A C 1
ATOM 477 O O . THR A 1 75 ? 61.020 4.180 -67.310 1.00 81.19 75 THR A O 1
ATOM 480 N N . GLY A 1 76 ? 60.008 3.398 -69.164 1.00 77.38 76 GLY A N 1
ATOM 481 C CA . GLY A 1 76 ? 59.053 4.499 -69.297 1.00 77.38 76 GLY A CA 1
ATOM 482 C C . GLY A 1 76 ? 57.922 4.419 -68.273 1.00 77.38 76 GLY A C 1
ATOM 483 O O . GLY A 1 76 ? 57.882 3.515 -67.435 1.00 77.38 76 GLY A O 1
ATOM 484 N N . LYS A 1 77 ? 56.976 5.356 -68.358 1.00 75.00 77 LYS A N 1
ATOM 485 C CA . LYS A 1 77 ? 55.803 5.344 -67.485 1.00 75.00 77 LYS A CA 1
ATOM 486 C C . LYS A 1 77 ? 54.988 4.052 -67.679 1.00 75.00 77 LYS A C 1
ATOM 488 O O . LYS A 1 77 ? 54.878 3.561 -68.806 1.00 75.00 77 LYS A O 1
ATOM 493 N N . PRO A 1 78 ? 54.348 3.537 -66.612 1.00 64.62 78 PRO A N 1
ATOM 494 C CA . PRO A 1 78 ? 53.439 2.392 -66.703 1.00 64.62 78 PRO A CA 1
ATOM 495 C C . PRO A 1 78 ? 52.252 2.598 -67.657 1.00 64.62 78 PRO A C 1
ATOM 497 O O . PRO A 1 78 ? 51.654 1.620 -68.093 1.00 64.62 78 PRO A O 1
ATOM 500 N N . ASP A 1 79 ? 51.916 3.850 -67.992 1.00 64.56 79 ASP A N 1
ATOM 501 C CA . ASP A 1 79 ? 50.852 4.193 -68.942 1.00 64.56 79 ASP A CA 1
ATOM 502 C C . ASP A 1 79 ? 51.185 3.819 -70.404 1.00 64.56 79 ASP A C 1
ATOM 504 O O . ASP A 1 79 ? 50.291 3.788 -71.251 1.00 64.56 79 ASP A O 1
ATOM 508 N N . GLY A 1 80 ? 52.444 3.467 -70.693 1.00 66.88 80 GLY A N 1
ATOM 509 C CA . GLY A 1 80 ? 52.923 3.131 -72.032 1.00 66.88 80 GLY A CA 1
ATOM 510 C C . GLY A 1 80 ? 53.254 4.352 -72.890 1.00 66.88 80 GLY A C 1
ATOM 511 O O . GLY A 1 80 ? 53.549 4.190 -74.073 1.00 66.88 80 GLY A O 1
ATOM 512 N N . THR A 1 81 ? 53.233 5.565 -72.323 1.00 76.31 81 THR A N 1
ATOM 513 C CA . THR A 1 81 ? 53.640 6.779 -73.039 1.00 76.31 81 THR A CA 1
ATOM 514 C C . THR A 1 81 ? 55.082 6.661 -73.520 1.00 76.31 81 THR A C 1
ATOM 516 O O . THR A 1 81 ? 55.992 6.279 -72.776 1.00 76.31 81 THR A O 1
ATOM 519 N N . SER A 1 82 ? 55.296 6.981 -74.796 1.00 78.25 82 SER A N 1
ATOM 520 C CA . SER A 1 82 ? 56.636 7.017 -75.367 1.00 78.25 82 SER A CA 1
ATOM 521 C C . SER A 1 82 ? 57.485 8.082 -74.672 1.00 78.25 82 SER A C 1
ATOM 523 O O . SER A 1 82 ? 56.985 9.145 -74.304 1.00 78.25 82 SER A O 1
ATOM 525 N N . PHE A 1 83 ? 58.783 7.825 -74.532 1.00 83.31 83 PHE A N 1
ATOM 526 C CA . PHE A 1 83 ? 59.738 8.817 -74.041 1.00 83.31 83 PHE A CA 1
ATOM 527 C C . PHE A 1 83 ? 60.913 8.953 -74.999 1.00 83.31 83 PHE A C 1
ATOM 529 O O . PHE A 1 83 ? 61.269 8.009 -75.698 1.00 83.31 83 PHE A O 1
ATOM 536 N N . THR A 1 84 ? 61.534 10.126 -75.032 1.00 84.56 84 THR A N 1
ATOM 537 C CA . THR A 1 84 ? 62.726 10.368 -75.847 1.00 84.56 84 THR A CA 1
ATOM 538 C C . THR A 1 84 ? 63.979 10.339 -74.989 1.00 84.56 84 THR A C 1
ATOM 540 O O . THR A 1 84 ? 63.976 10.935 -73.912 1.00 84.56 84 THR A O 1
ATOM 543 N N . VAL A 1 85 ? 65.059 9.737 -75.485 1.00 85.69 85 VAL A N 1
ATOM 544 C CA . VAL A 1 85 ? 66.388 9.796 -74.860 1.00 85.69 85 VAL A CA 1
ATOM 545 C C . VAL A 1 85 ? 67.455 10.216 -75.872 1.00 85.69 85 VAL A C 1
ATOM 547 O O . VAL A 1 85 ? 67.494 9.708 -76.994 1.00 85.69 85 VAL A O 1
ATOM 550 N N . ALA A 1 86 ? 68.319 11.145 -75.465 1.00 83.75 86 ALA A N 1
ATOM 551 C CA . ALA A 1 86 ? 69.525 11.556 -76.182 1.00 83.75 86 ALA A CA 1
ATOM 552 C C . ALA A 1 86 ? 70.693 11.695 -75.201 1.00 83.75 86 ALA A C 1
ATOM 554 O O . ALA A 1 86 ? 70.487 12.062 -74.043 1.00 83.75 86 ALA A O 1
ATOM 555 N N . ALA A 1 87 ? 71.920 11.460 -75.655 1.00 82.88 87 ALA A N 1
ATOM 556 C CA . ALA A 1 87 ? 73.118 11.645 -74.846 1.00 82.88 87 ALA A CA 1
ATOM 557 C C . ALA A 1 87 ? 74.101 12.621 -75.495 1.00 82.88 87 ALA A C 1
ATOM 559 O O . ALA A 1 87 ? 74.381 12.539 -76.687 1.00 82.88 87 ALA A O 1
ATOM 560 N N . SER A 1 88 ? 74.699 13.500 -74.687 1.00 81.31 88 SER A N 1
ATOM 561 C CA . SER A 1 88 ? 75.746 14.420 -75.154 1.00 81.31 88 SER A CA 1
ATOM 562 C C . SER A 1 88 ? 77.041 13.702 -75.557 1.00 81.31 88 SER A C 1
ATOM 564 O O . SER A 1 88 ? 77.869 14.279 -76.255 1.00 81.31 88 SER A O 1
ATOM 566 N N . ASN A 1 89 ? 77.222 12.449 -75.123 1.00 74.94 89 ASN A N 1
ATOM 567 C CA . ASN A 1 89 ? 78.341 11.587 -75.494 1.00 74.94 89 ASN A CA 1
ATOM 568 C C . ASN A 1 89 ? 77.846 10.155 -75.795 1.00 74.94 89 ASN A C 1
ATOM 570 O O . ASN A 1 89 ? 77.722 9.330 -74.880 1.00 74.94 89 ASN A O 1
ATOM 574 N N . PRO A 1 90 ? 77.538 9.835 -77.064 1.00 67.94 90 PRO A N 1
ATOM 575 C CA . PRO A 1 90 ? 76.987 8.530 -77.431 1.00 67.94 90 PRO A CA 1
ATOM 576 C C . PRO A 1 90 ? 77.942 7.361 -77.215 1.00 67.94 90 PRO A C 1
ATOM 578 O O . PRO A 1 90 ? 77.516 6.271 -76.835 1.00 67.94 90 PRO A O 1
ATOM 581 N N . GLY A 1 91 ? 79.240 7.608 -77.415 1.00 62.38 91 GLY A N 1
ATOM 582 C CA . GLY A 1 91 ? 80.284 6.596 -77.284 1.00 62.38 91 GLY A CA 1
ATOM 583 C C . GLY A 1 91 ? 80.465 6.087 -75.854 1.00 62.38 91 GLY A C 1
ATOM 584 O O . GLY A 1 91 ? 80.861 4.945 -75.690 1.00 62.38 91 GLY A O 1
ATOM 585 N N . ALA A 1 92 ? 80.141 6.896 -74.836 1.00 63.25 92 ALA A N 1
ATOM 586 C CA . ALA A 1 92 ? 80.314 6.543 -73.419 1.00 63.25 92 ALA A CA 1
ATOM 587 C C . ALA A 1 92 ? 79.005 6.223 -72.669 1.00 63.25 92 ALA A C 1
ATOM 589 O O . ALA A 1 92 ? 79.034 5.708 -71.555 1.00 63.25 92 ALA A O 1
ATOM 590 N N . SER A 1 93 ? 77.844 6.582 -73.226 1.00 63.03 93 SER A N 1
ATOM 591 C CA . SER A 1 93 ? 76.543 6.440 -72.549 1.00 63.03 93 SER A CA 1
ATOM 592 C C . SER A 1 93 ? 75.749 5.212 -72.978 1.00 63.03 93 SER A C 1
ATOM 594 O O . SER A 1 93 ? 74.879 4.759 -72.237 1.00 63.03 93 SER A O 1
ATOM 596 N N . GLY A 1 94 ? 76.004 4.691 -74.177 1.00 66.81 94 GLY A N 1
ATOM 597 C CA . GLY A 1 94 ? 75.175 3.645 -74.761 1.00 66.81 94 GLY A CA 1
ATOM 598 C C . GLY A 1 94 ? 73.972 4.136 -75.575 1.00 66.81 94 GLY A C 1
ATOM 599 O O . GLY A 1 94 ? 73.333 3.320 -76.239 1.00 66.81 94 GLY A O 1
ATOM 600 N N . PHE A 1 95 ? 73.679 5.443 -75.555 1.00 71.31 95 PHE A N 1
ATOM 601 C CA . PHE A 1 95 ? 72.511 6.065 -76.194 1.00 71.31 95 PHE A CA 1
ATOM 602 C C . PHE A 1 95 ? 72.929 7.024 -77.318 1.00 71.31 95 PHE A C 1
ATOM 604 O O . PHE A 1 95 ? 74.008 7.599 -77.276 1.00 71.31 95 PHE A O 1
ATOM 611 N N . GLY A 1 96 ? 72.089 7.213 -78.340 1.00 73.19 96 GLY A N 1
ATOM 612 C CA . GLY A 1 96 ? 72.404 8.084 -79.483 1.00 73.19 96 GLY A CA 1
ATOM 613 C C . GLY A 1 96 ? 72.477 9.581 -79.135 1.00 73.19 96 GLY A C 1
ATOM 614 O O . GLY A 1 96 ? 71.885 10.028 -78.155 1.00 73.19 96 GLY A O 1
ATOM 615 N N . ALA A 1 97 ? 73.176 10.372 -79.963 1.00 74.94 97 ALA A N 1
ATOM 616 C CA . ALA A 1 97 ? 73.228 11.841 -79.826 1.00 74.94 97 ALA A CA 1
ATOM 617 C C . ALA A 1 97 ? 71.919 12.518 -80.241 1.00 74.94 97 ALA A C 1
ATOM 619 O O . ALA A 1 97 ? 71.570 13.579 -79.729 1.00 74.94 97 ALA A O 1
ATOM 620 N N . LEU A 1 98 ? 71.202 11.903 -81.181 1.00 78.69 98 LEU A N 1
ATOM 621 C CA . LEU A 1 98 ? 69.882 12.345 -81.604 1.00 78.69 98 LEU A CA 1
ATOM 622 C C . LEU A 1 98 ? 68.817 11.764 -80.664 1.00 78.69 98 LEU A C 1
ATOM 624 O O . LEU A 1 98 ? 68.949 10.601 -80.268 1.00 78.69 98 LEU A O 1
ATOM 628 N N . PRO A 1 99 ? 67.756 12.525 -80.336 1.00 81.81 99 PRO A N 1
ATOM 629 C CA . PRO A 1 99 ? 66.621 12.008 -79.584 1.00 81.81 99 PRO A CA 1
ATOM 630 C C . PRO A 1 99 ? 66.047 10.757 -80.244 1.00 81.81 99 PRO A C 1
ATOM 632 O O . PRO A 1 99 ? 65.566 10.792 -81.374 1.00 81.81 99 PRO A O 1
ATOM 635 N N . THR A 1 100 ? 66.099 9.647 -79.518 1.00 77.31 100 THR A N 1
ATOM 636 C CA . THR A 1 100 ? 65.467 8.388 -79.912 1.00 77.31 100 THR A CA 1
ATOM 637 C C . THR A 1 100 ? 64.183 8.211 -79.124 1.00 77.31 100 THR A C 1
ATOM 639 O O . THR A 1 100 ? 64.192 8.278 -77.895 1.00 77.31 100 THR A O 1
ATOM 642 N N . THR A 1 101 ? 63.070 8.016 -79.830 1.00 78.38 101 THR A N 1
ATOM 643 C CA . THR A 1 101 ? 61.773 7.732 -79.212 1.00 78.38 101 THR A CA 1
ATOM 644 C C . THR A 1 101 ? 61.702 6.258 -78.849 1.00 78.38 101 THR A C 1
ATOM 646 O O . THR A 1 101 ? 61.755 5.385 -79.713 1.00 78.38 101 THR A O 1
ATOM 649 N N . VAL A 1 102 ? 61.552 5.981 -77.562 1.00 74.75 102 VAL A N 1
ATOM 650 C CA . VAL A 1 102 ? 61.251 4.657 -77.032 1.00 74.75 102 VAL A CA 1
ATOM 651 C C . VAL A 1 102 ? 59.744 4.560 -76.892 1.00 74.75 102 VAL A C 1
ATOM 653 O O . VAL A 1 102 ? 59.156 5.217 -76.034 1.00 74.75 102 VAL A O 1
ATOM 656 N N . ASN A 1 103 ? 59.115 3.754 -77.745 1.00 68.38 103 ASN A N 1
ATOM 657 C CA . ASN A 1 103 ? 57.691 3.469 -77.626 1.00 68.38 103 ASN A CA 1
ATOM 658 C C . ASN A 1 103 ? 57.459 2.509 -76.457 1.00 68.38 103 ASN A C 1
ATOM 660 O O . ASN A 1 103 ? 58.035 1.419 -76.425 1.00 68.38 103 ASN A O 1
ATOM 664 N N . GLY A 1 104 ? 56.637 2.922 -75.492 1.00 61.78 104 GLY A N 1
ATOM 665 C CA . GLY A 1 104 ? 56.152 2.027 -74.449 1.00 61.78 104 GLY A CA 1
ATOM 666 C C . GLY A 1 104 ? 55.129 1.051 -75.032 1.00 61.78 104 GLY A C 1
ATOM 667 O O . GLY A 1 104 ? 54.307 1.426 -75.866 1.00 61.78 104 GLY A O 1
ATOM 668 N N . ALA A 1 105 ? 55.167 -0.212 -74.609 1.00 58.69 105 ALA A N 1
ATOM 669 C CA . ALA A 1 105 ? 54.048 -1.119 -74.838 1.00 58.69 105 ALA A CA 1
ATOM 670 C C . ALA A 1 105 ? 52.970 -0.794 -73.792 1.00 58.69 105 ALA A C 1
ATOM 672 O O . ALA A 1 105 ? 53.169 -1.063 -72.608 1.00 58.69 105 ALA A O 1
ATOM 673 N N . GLY A 1 106 ? 51.869 -0.164 -74.209 1.00 60.69 106 GLY A N 1
ATOM 674 C CA . GLY A 1 106 ? 50.727 0.094 -73.325 1.00 60.69 106 GLY A CA 1
ATOM 675 C C . GLY A 1 106 ? 50.068 -1.207 -72.860 1.00 60.69 106 GLY A C 1
ATOM 676 O O . GLY A 1 106 ? 50.063 -2.205 -73.585 1.00 60.69 106 GLY A O 1
ATOM 677 N N . GLY A 1 107 ? 49.505 -1.209 -71.651 1.00 65.00 107 GLY A N 1
ATOM 678 C CA . GLY A 1 107 ? 48.703 -2.331 -71.167 1.00 65.00 107 GLY A CA 1
ATOM 679 C C . GLY A 1 107 ? 47.419 -2.480 -71.988 1.00 65.00 107 GLY A C 1
ATOM 680 O O . GLY A 1 107 ? 46.824 -1.485 -72.392 1.00 65.00 107 GLY A O 1
ATOM 681 N N . ALA A 1 108 ? 46.961 -3.710 -72.233 1.00 70.31 108 ALA A N 1
ATOM 682 C CA . ALA A 1 108 ? 45.700 -3.940 -72.940 1.00 70.31 108 ALA A CA 1
ATOM 683 C C . ALA A 1 108 ? 44.503 -3.380 -72.148 1.00 70.31 108 ALA A C 1
ATOM 685 O O . ALA A 1 108 ? 44.492 -3.425 -70.915 1.00 70.31 108 ALA A O 1
ATOM 686 N N . SER A 1 109 ? 43.484 -2.868 -72.848 1.00 78.00 109 SER A N 1
ATOM 687 C CA . SER A 1 109 ? 42.192 -2.568 -72.219 1.00 78.00 109 SER A CA 1
ATOM 688 C C . SER A 1 109 ? 41.561 -3.850 -71.687 1.00 78.00 109 SER A C 1
ATOM 690 O O . SER A 1 109 ? 41.669 -4.908 -72.305 1.00 78.00 109 SER A O 1
ATOM 692 N N . GLN A 1 110 ? 40.895 -3.748 -70.544 1.00 86.12 110 GLN A N 1
ATOM 693 C CA . GLN A 1 110 ? 40.268 -4.878 -69.869 1.00 86.12 110 GLN A CA 1
ATOM 694 C C . GLN A 1 110 ? 38.789 -4.569 -69.652 1.00 86.12 110 GLN A C 1
ATOM 696 O O . GLN A 1 110 ? 38.379 -3.412 -69.605 1.00 86.12 110 GLN A O 1
ATOM 701 N N . SER A 1 111 ? 37.970 -5.596 -69.488 1.00 88.06 111 SER A N 1
ATOM 702 C CA . SER A 1 111 ? 36.602 -5.441 -68.997 1.00 88.06 111 SER A CA 1
ATOM 703 C C . SER A 1 111 ? 36.350 -6.323 -67.784 1.00 88.06 111 SER A C 1
ATOM 705 O O . SER A 1 111 ? 36.884 -7.435 -67.681 1.00 88.06 111 SER A O 1
ATOM 707 N N . LEU A 1 112 ? 35.505 -5.828 -66.888 1.00 91.56 112 LEU A N 1
ATOM 708 C CA . LEU A 1 112 ? 34.956 -6.558 -65.755 1.00 91.56 112 LEU A CA 1
ATOM 709 C C . LEU A 1 112 ? 33.434 -6.542 -65.873 1.00 91.56 112 LEU A C 1
ATOM 711 O O . LEU A 1 112 ? 32.842 -5.476 -65.976 1.00 91.56 112 LEU A O 1
ATOM 715 N N . THR A 1 113 ? 32.787 -7.701 -65.875 1.00 92.12 113 THR A N 1
ATOM 716 C CA . THR A 1 113 ? 31.323 -7.791 -65.886 1.00 92.12 113 THR A CA 1
ATOM 717 C C . THR A 1 113 ? 30.834 -8.077 -64.476 1.00 92.12 113 THR A C 1
ATOM 719 O O . THR A 1 113 ? 31.199 -9.106 -63.911 1.00 92.12 113 THR A O 1
ATOM 722 N N . ILE A 1 114 ? 30.019 -7.186 -63.913 1.00 92.25 114 ILE A N 1
ATOM 723 C CA . ILE A 1 114 ? 29.406 -7.345 -62.589 1.00 92.25 114 ILE A CA 1
ATOM 724 C C . ILE A 1 114 ? 27.890 -7.334 -62.750 1.00 92.25 114 ILE A C 1
ATOM 726 O O . ILE A 1 114 ? 27.357 -6.392 -63.330 1.00 92.25 114 ILE A O 1
ATOM 730 N N . ASN A 1 115 ? 27.195 -8.367 -62.261 1.00 90.81 115 ASN A N 1
ATOM 731 C CA . ASN A 1 115 ? 25.736 -8.504 -62.402 1.00 90.81 115 ASN A CA 1
ATOM 732 C C . ASN A 1 115 ? 25.267 -8.219 -63.840 1.00 90.81 115 ASN A C 1
ATOM 734 O O . ASN A 1 115 ? 24.435 -7.351 -64.089 1.00 90.81 115 ASN A O 1
ATOM 738 N N . ASN A 1 116 ? 25.895 -8.908 -64.800 1.00 89.62 116 ASN A N 1
ATOM 739 C CA . ASN A 1 116 ? 25.658 -8.771 -66.243 1.00 89.62 116 ASN A CA 1
ATOM 740 C C . ASN A 1 116 ? 25.948 -7.379 -66.845 1.00 89.62 116 ASN A C 1
ATOM 742 O O . ASN A 1 116 ? 25.746 -7.188 -68.042 1.00 89.62 116 ASN A O 1
ATOM 746 N N . THR A 1 117 ? 26.480 -6.434 -66.069 1.00 92.19 117 THR A N 1
ATOM 747 C CA . THR A 1 117 ? 26.876 -5.102 -66.539 1.00 92.19 117 THR A CA 1
ATOM 748 C C . THR A 1 117 ? 28.370 -5.080 -66.832 1.00 92.19 117 THR A C 1
ATOM 750 O O . THR A 1 117 ? 29.185 -5.286 -65.933 1.00 92.19 117 THR A O 1
ATOM 753 N N . ALA A 1 118 ? 28.741 -4.835 -68.088 1.00 92.19 118 ALA A N 1
ATOM 754 C CA . ALA A 1 118 ? 30.137 -4.717 -68.495 1.00 92.19 118 ALA A CA 1
ATOM 755 C C . ALA A 1 118 ? 30.708 -3.341 -68.114 1.00 92.19 118 ALA A C 1
ATOM 757 O O . ALA A 1 118 ? 30.164 -2.305 -68.489 1.00 92.19 118 ALA A O 1
ATOM 758 N N . ILE A 1 119 ? 31.830 -3.341 -67.400 1.00 93.38 119 ILE A N 1
ATOM 759 C CA . ILE A 1 119 ? 32.581 -2.159 -66.974 1.00 93.38 119 ILE A CA 1
ATOM 760 C C . ILE A 1 119 ? 33.911 -2.167 -67.725 1.00 93.38 119 ILE A C 1
ATOM 762 O O . ILE A 1 119 ? 34.705 -3.104 -67.598 1.00 93.38 119 ILE A O 1
ATOM 766 N N . ALA A 1 120 ? 34.142 -1.135 -68.533 1.00 90.50 120 ALA A N 1
ATOM 767 C CA . ALA A 1 120 ? 35.380 -0.974 -69.284 1.00 90.50 120 ALA A CA 1
ATOM 768 C C . ALA A 1 120 ? 36.477 -0.379 -68.393 1.00 90.50 120 ALA A C 1
ATOM 770 O O . ALA A 1 120 ? 36.282 0.657 -67.759 1.00 90.50 120 ALA A O 1
ATOM 771 N N . ILE A 1 121 ? 37.640 -1.024 -68.380 1.00 87.88 121 ILE A N 1
ATOM 772 C CA . ILE A 1 121 ? 38.849 -0.569 -67.699 1.00 87.88 121 ILE A CA 1
ATOM 773 C C . ILE A 1 121 ? 39.851 -0.142 -68.784 1.00 87.88 121 ILE A C 1
ATOM 775 O O . ILE A 1 121 ? 40.273 -0.986 -69.587 1.00 87.88 121 ILE A O 1
ATOM 779 N N . PRO A 1 122 ? 40.209 1.154 -68.861 1.00 80.00 122 PRO A N 1
ATOM 780 C CA . PRO A 1 122 ? 41.100 1.664 -69.897 1.00 80.00 122 PRO A CA 1
ATOM 781 C C . PRO A 1 122 ? 42.454 0.947 -69.951 1.00 80.00 122 PRO A C 1
ATOM 783 O O . PRO A 1 122 ? 42.925 0.377 -68.964 1.00 80.00 122 PRO A O 1
ATOM 786 N N . ALA A 1 123 ? 43.097 1.011 -71.119 1.00 77.56 123 ALA A N 1
ATOM 787 C CA . ALA A 1 123 ? 44.483 0.580 -71.288 1.00 77.56 123 ALA A CA 1
ATOM 788 C C . ALA A 1 123 ? 45.390 1.246 -70.237 1.00 77.56 123 ALA A C 1
ATOM 790 O O . ALA A 1 123 ? 45.263 2.441 -69.972 1.00 77.56 123 ALA A O 1
ATOM 791 N N . SER A 1 124 ? 46.281 0.458 -69.634 1.00 72.75 124 SER A N 1
ATOM 792 C CA . SER A 1 124 ? 47.229 0.900 -68.599 1.00 72.75 124 SER A CA 1
ATOM 793 C C . SER A 1 124 ? 46.615 1.549 -67.337 1.00 72.75 124 SER A C 1
ATOM 795 O O . SER A 1 124 ? 47.315 2.264 -66.619 1.00 72.75 124 SER A O 1
ATOM 797 N N . ALA A 1 125 ? 45.331 1.313 -67.041 1.00 79.75 125 ALA A N 1
ATOM 798 C CA . ALA A 1 125 ? 44.673 1.836 -65.841 1.00 79.75 125 ALA A CA 1
ATOM 799 C C . ALA A 1 125 ? 45.331 1.329 -64.543 1.00 79.75 125 ALA A C 1
ATOM 801 O O . ALA A 1 125 ? 45.674 0.149 -64.419 1.00 79.75 125 ALA A O 1
ATOM 802 N N . SER A 1 126 ? 45.460 2.210 -63.546 1.00 83.88 126 SER A N 1
ATOM 803 C CA . SER A 1 126 ? 45.866 1.801 -62.198 1.00 83.88 126 SER A CA 1
ATOM 804 C C . SER A 1 126 ? 44.738 1.042 -61.483 1.00 83.88 126 SER A C 1
ATOM 806 O O . SER A 1 126 ? 43.573 1.099 -61.885 1.00 83.88 126 SER A O 1
ATOM 808 N N . LEU A 1 127 ? 45.052 0.359 -60.373 1.00 85.56 127 LEU A N 1
ATOM 809 C CA . LEU A 1 127 ? 44.017 -0.250 -59.524 1.00 85.56 127 LEU A CA 1
ATOM 810 C C . LEU A 1 127 ? 43.004 0.797 -59.030 1.00 85.56 127 LEU A C 1
ATOM 812 O O . LEU A 1 127 ? 41.816 0.503 -58.948 1.00 85.56 127 LEU A O 1
ATOM 816 N N . ASP A 1 128 ? 43.457 2.018 -58.738 1.00 87.44 128 ASP A N 1
ATOM 817 C CA . ASP A 1 128 ? 42.586 3.098 -58.273 1.00 87.44 128 ASP A CA 1
ATOM 818 C C . ASP A 1 128 ? 41.659 3.598 -59.396 1.00 87.44 128 ASP A C 1
ATOM 820 O O . ASP A 1 128 ? 40.499 3.922 -59.142 1.00 87.44 128 ASP A O 1
ATOM 824 N N . ASP A 1 129 ? 42.118 3.588 -60.651 1.00 87.62 129 ASP A N 1
ATOM 825 C CA . ASP A 1 129 ? 41.275 3.894 -61.815 1.00 87.62 129 ASP A CA 1
ATOM 826 C C . ASP A 1 129 ? 40.238 2.794 -62.061 1.00 87.62 129 ASP A C 1
ATOM 828 O O . ASP A 1 129 ? 39.078 3.090 -62.355 1.00 87.62 129 ASP A O 1
ATOM 832 N N . ALA A 1 130 ? 40.619 1.528 -61.864 1.00 88.50 130 ALA A N 1
ATOM 833 C CA . ALA A 1 130 ? 39.680 0.417 -61.941 1.00 88.50 130 ALA A CA 1
ATOM 834 C C . ALA A 1 130 ? 38.611 0.487 -60.838 1.00 88.50 130 ALA A C 1
ATOM 836 O O . ALA A 1 130 ? 37.425 0.308 -61.114 1.00 88.50 130 ALA A O 1
ATOM 837 N N . ILE A 1 131 ? 39.006 0.820 -59.605 1.00 92.06 131 ILE A N 1
ATOM 838 C CA . ILE A 1 131 ? 38.083 1.037 -58.483 1.00 92.06 131 ILE A CA 1
ATOM 839 C C . ILE A 1 131 ? 37.100 2.170 -58.796 1.00 92.06 131 ILE A C 1
ATOM 841 O O . ILE A 1 131 ? 35.898 2.012 -58.583 1.00 92.06 131 ILE A O 1
ATOM 845 N N . LYS A 1 132 ? 37.580 3.295 -59.341 1.00 92.25 132 LYS A N 1
ATOM 846 C CA . LYS A 1 132 ? 36.716 4.411 -59.759 1.00 92.25 132 LYS A CA 1
ATOM 847 C C . LYS A 1 132 ? 35.711 3.986 -60.828 1.00 92.25 132 LYS A C 1
ATOM 849 O O . LYS A 1 132 ? 34.532 4.296 -60.687 1.00 92.25 132 LYS A O 1
ATOM 854 N N . ALA A 1 133 ? 36.157 3.266 -61.859 1.00 91.19 133 ALA A N 1
ATOM 855 C CA . ALA A 1 133 ? 35.284 2.789 -62.931 1.00 91.19 133 ALA A CA 1
ATOM 856 C C . ALA A 1 133 ? 34.180 1.855 -62.406 1.00 91.19 133 ALA A C 1
ATOM 858 O O . ALA A 1 133 ? 33.032 1.960 -62.830 1.00 91.19 133 ALA A O 1
ATOM 859 N N . ILE A 1 134 ? 34.503 0.986 -61.441 1.00 92.75 134 ILE A N 1
ATOM 860 C CA . ILE A 1 134 ? 33.520 0.096 -60.810 1.00 92.75 134 ILE A CA 1
ATOM 861 C C . ILE A 1 134 ? 32.533 0.885 -59.945 1.00 92.75 134 ILE A C 1
ATOM 863 O O . ILE A 1 134 ? 31.323 0.705 -60.073 1.00 92.75 134 ILE A O 1
ATOM 867 N N . ASN A 1 135 ? 33.031 1.796 -59.106 1.00 93.62 135 ASN A N 1
ATOM 868 C CA . ASN A 1 135 ? 32.191 2.591 -58.210 1.00 93.62 135 ASN A CA 1
ATOM 869 C C . ASN A 1 135 ? 31.256 3.551 -58.953 1.00 93.62 135 ASN A C 1
ATOM 871 O O . ASN A 1 135 ? 30.149 3.795 -58.473 1.00 93.62 135 ASN A O 1
ATOM 875 N N . LEU A 1 136 ? 31.641 4.047 -60.133 1.00 94.06 136 LEU A N 1
ATOM 876 C CA . LEU A 1 136 ? 30.766 4.869 -60.975 1.00 94.06 136 LEU A CA 1
ATOM 877 C C . LEU A 1 136 ? 29.497 4.113 -61.408 1.00 94.06 136 LEU A C 1
ATOM 879 O O . LEU A 1 136 ? 28.440 4.720 -61.557 1.00 94.06 136 LEU A O 1
ATOM 883 N N . GLN A 1 137 ? 29.591 2.786 -61.522 1.00 93.69 137 GLN A N 1
ATOM 884 C CA . GLN A 1 137 ? 28.491 1.908 -61.917 1.00 93.69 137 GLN A CA 1
ATOM 885 C C . GLN A 1 137 ? 27.781 1.233 -60.738 1.00 93.69 137 GLN A C 1
ATOM 887 O O . GLN A 1 137 ? 26.868 0.435 -60.956 1.00 93.69 137 GLN A O 1
ATOM 892 N N . SER A 1 138 ? 28.151 1.572 -59.499 1.00 89.69 138 SER A N 1
ATOM 893 C CA . SER A 1 138 ? 27.627 0.947 -58.275 1.00 89.69 138 SER A CA 1
ATOM 894 C C . SER A 1 138 ? 26.109 1.074 -58.106 1.00 89.69 138 SER A C 1
ATOM 896 O O . SER A 1 138 ? 25.486 0.171 -57.557 1.00 89.69 138 SER A O 1
ATOM 898 N N . THR A 1 139 ? 25.482 2.131 -58.630 1.00 85.56 139 THR A N 1
ATOM 899 C CA . THR A 1 139 ? 24.015 2.308 -58.599 1.00 85.56 139 THR A CA 1
ATOM 900 C C . THR A 1 139 ? 23.270 1.337 -59.514 1.00 85.56 139 THR A C 1
ATOM 902 O O . THR A 1 139 ? 22.090 1.078 -59.296 1.00 85.56 139 THR A O 1
ATOM 905 N N . ILE A 1 140 ? 23.950 0.797 -60.528 1.00 87.62 140 ILE A N 1
ATOM 906 C CA . ILE A 1 140 ? 23.397 -0.173 -61.479 1.00 87.62 140 ILE A CA 1
ATOM 907 C C . ILE A 1 140 ? 23.751 -1.592 -61.038 1.00 87.62 140 ILE A C 1
ATOM 909 O O . ILE A 1 140 ? 22.907 -2.483 -61.062 1.00 87.62 140 ILE A O 1
ATOM 913 N N . THR A 1 141 ? 25.003 -1.814 -60.635 1.00 89.31 141 THR A N 1
ATOM 914 C CA . THR A 1 141 ? 25.500 -3.150 -60.287 1.00 89.31 141 THR A CA 1
ATOM 915 C C . THR A 1 141 ? 25.175 -3.557 -58.855 1.00 89.31 141 THR A C 1
ATOM 917 O O . THR A 1 141 ? 25.158 -4.753 -58.571 1.00 89.31 141 THR A O 1
ATOM 920 N N . GLY A 1 142 ? 24.944 -2.597 -57.954 1.00 86.06 142 GLY A N 1
ATOM 921 C CA . GLY A 1 142 ? 24.813 -2.831 -56.515 1.00 86.06 142 GLY A CA 1
ATOM 922 C C . GLY A 1 142 ? 26.129 -3.225 -55.837 1.00 86.06 142 GLY A C 1
ATOM 923 O O . GLY A 1 142 ? 26.104 -3.726 -54.720 1.00 86.06 142 GLY A O 1
ATOM 924 N N . VAL A 1 143 ? 27.273 -3.052 -56.506 1.00 89.56 143 VAL A N 1
ATOM 925 C CA . VAL A 1 143 ? 28.589 -3.484 -56.015 1.00 89.56 143 VAL A CA 1
ATOM 926 C C . VAL A 1 143 ? 29.532 -2.294 -55.964 1.00 89.56 143 VAL A C 1
ATOM 928 O O . VAL A 1 143 ? 29.652 -1.538 -56.929 1.00 89.56 143 VAL A O 1
ATOM 931 N N . THR A 1 144 ? 30.235 -2.154 -54.846 1.00 90.69 144 THR A N 1
ATOM 932 C CA . THR A 1 144 ? 31.308 -1.174 -54.669 1.00 90.69 144 THR A CA 1
ATOM 933 C C . THR A 1 144 ? 32.665 -1.864 -54.689 1.00 90.69 144 THR A C 1
ATOM 935 O O . THR A 1 144 ? 32.795 -3.050 -54.386 1.00 90.69 144 THR A O 1
ATOM 938 N N . ALA A 1 145 ? 33.693 -1.121 -55.075 1.00 92.44 145 ALA A N 1
ATOM 939 C CA . ALA A 1 145 ? 35.072 -1.559 -55.100 1.00 92.44 145 ALA A CA 1
ATOM 940 C C . ALA A 1 145 ? 35.911 -0.747 -54.113 1.00 92.44 145 ALA A C 1
ATOM 942 O O . ALA A 1 145 ? 35.766 0.471 -53.986 1.00 92.44 145 ALA A O 1
ATOM 943 N N . SER A 1 146 ? 36.841 -1.422 -53.453 1.00 91.12 146 SER A N 1
ATOM 944 C CA . SER A 1 146 ? 37.853 -0.815 -52.598 1.00 91.12 146 SER A CA 1
ATOM 945 C C . SER A 1 146 ? 39.190 -1.538 -52.759 1.00 91.12 146 SER A C 1
ATOM 947 O O . SER A 1 146 ? 39.312 -2.530 -53.483 1.00 91.12 146 SER A O 1
ATOM 949 N N . LYS A 1 147 ? 40.223 -1.007 -52.109 1.00 88.56 147 LYS A N 1
ATOM 950 C CA . LYS A 1 147 ? 41.580 -1.545 -52.128 1.00 88.56 147 LYS A CA 1
ATOM 951 C C . LYS A 1 147 ? 41.911 -2.113 -50.758 1.00 88.56 147 LYS A C 1
ATOM 953 O O . LYS A 1 147 ? 41.883 -1.379 -49.774 1.00 88.56 147 LYS A O 1
ATOM 958 N N . ASN A 1 148 ? 42.285 -3.388 -50.694 1.00 82.94 148 ASN A N 1
ATOM 959 C CA . ASN A 1 148 ? 42.904 -3.941 -49.494 1.00 82.94 148 ASN A CA 1
ATOM 960 C C . ASN A 1 148 ? 44.413 -3.663 -49.523 1.00 82.94 148 ASN A C 1
ATOM 962 O O . ASN A 1 148 ? 45.084 -4.001 -50.500 1.00 82.94 148 ASN A O 1
ATOM 966 N N . ILE A 1 149 ? 44.923 -3.042 -48.457 1.00 78.06 149 ILE A N 1
ATOM 967 C CA . ILE A 1 149 ? 46.338 -2.674 -48.277 1.00 78.06 149 ILE A CA 1
ATOM 968 C C . ILE A 1 149 ? 47.076 -3.596 -47.291 1.00 78.06 149 ILE A C 1
ATOM 970 O O . ILE A 1 149 ? 48.271 -3.425 -47.047 1.00 78.06 149 ILE A O 1
ATOM 974 N N . THR A 1 150 ? 46.391 -4.583 -46.711 1.00 64.69 150 THR A N 1
ATOM 975 C CA . THR A 1 150 ? 46.976 -5.492 -45.723 1.00 64.69 150 THR A CA 1
ATOM 976 C C . THR A 1 150 ? 47.905 -6.508 -46.399 1.00 64.69 150 THR A C 1
ATOM 978 O O . THR A 1 150 ? 47.488 -7.263 -47.275 1.00 64.69 150 THR A O 1
ATOM 981 N N . GLY A 1 151 ? 49.173 -6.560 -45.970 1.00 56.25 151 GLY A N 1
ATOM 982 C CA . GLY A 1 151 ? 50.143 -7.578 -46.408 1.00 56.25 151 GLY A CA 1
ATOM 983 C C . GLY A 1 151 ? 50.974 -7.235 -47.653 1.00 56.25 151 GLY A C 1
ATOM 984 O O . GLY A 1 151 ? 51.514 -8.140 -48.280 1.00 56.25 151 GLY A O 1
ATOM 985 N N . GLY A 1 152 ? 51.085 -5.956 -48.032 1.00 55.91 152 GLY A N 1
ATOM 986 C CA . GLY A 1 152 ? 52.011 -5.493 -49.081 1.00 55.91 152 GLY A CA 1
ATOM 987 C C . GLY A 1 152 ? 51.556 -5.718 -50.531 1.00 55.91 152 GLY A C 1
ATOM 988 O O . GLY A 1 152 ? 52.231 -5.265 -51.451 1.00 55.91 152 GLY A O 1
ATOM 989 N N . GLY A 1 153 ? 50.405 -6.364 -50.751 1.00 62.78 153 GLY A N 1
ATOM 990 C CA . GLY A 1 153 ? 49.784 -6.526 -52.068 1.00 62.78 153 GLY A CA 1
ATOM 991 C C . GLY A 1 153 ? 48.487 -5.727 -52.188 1.00 62.78 153 GLY A C 1
ATOM 992 O O . GLY A 1 153 ? 47.536 -5.985 -51.457 1.00 62.78 153 GLY A O 1
ATOM 993 N N . ASN A 1 154 ? 48.429 -4.798 -53.142 1.00 77.50 154 ASN A N 1
ATOM 994 C CA . ASN A 1 154 ? 47.228 -4.025 -53.458 1.00 77.50 154 ASN A CA 1
ATOM 995 C C . ASN A 1 154 ? 46.191 -4.922 -54.159 1.00 77.50 154 ASN A C 1
ATOM 997 O O . ASN A 1 154 ? 46.321 -5.175 -55.356 1.00 77.50 154 ASN A O 1
ATOM 1001 N N . LYS A 1 155 ? 45.173 -5.409 -53.438 1.00 83.06 155 LYS A N 1
ATOM 1002 C CA . LYS A 1 155 ? 44.115 -6.266 -54.012 1.00 83.06 155 LYS A CA 1
ATOM 1003 C C . LYS A 1 155 ? 42.801 -5.507 -54.176 1.00 83.06 155 LYS A C 1
ATOM 1005 O O . LYS A 1 155 ? 42.408 -4.759 -53.280 1.00 83.06 155 LYS A O 1
ATOM 1010 N N . LEU A 1 156 ? 42.115 -5.742 -55.297 1.00 88.19 156 LEU A N 1
ATOM 1011 C CA . LEU A 1 156 ? 40.739 -5.297 -55.511 1.00 88.19 156 LEU A CA 1
ATOM 1012 C C . LEU A 1 156 ? 39.808 -6.058 -54.559 1.00 88.19 156 LEU A C 1
ATOM 1014 O O . LEU A 1 156 ? 39.814 -7.288 -54.539 1.00 88.19 156 LEU A O 1
ATOM 1018 N N . VAL A 1 157 ? 39.005 -5.331 -53.791 1.00 89.31 157 VAL A N 1
ATOM 1019 C CA . VAL A 1 157 ? 37.930 -5.883 -52.964 1.00 89.31 157 VAL A CA 1
ATOM 1020 C C . VAL A 1 157 ? 36.614 -5.399 -53.531 1.00 89.31 157 VAL A C 1
ATOM 1022 O O . VAL A 1 157 ? 36.423 -4.198 -53.700 1.00 89.31 157 VAL A O 1
ATOM 1025 N N . LEU A 1 158 ? 35.718 -6.335 -53.819 1.00 90.12 158 LEU A N 1
ATOM 1026 C CA . LEU A 1 158 ? 34.358 -6.044 -54.246 1.00 90.12 158 LEU A CA 1
ATOM 1027 C C . LEU A 1 158 ? 33.417 -6.331 -53.081 1.00 90.12 158 LEU A C 1
ATOM 1029 O O . LEU A 1 158 ? 33.433 -7.436 -52.540 1.00 90.12 158 LEU A O 1
ATOM 1033 N N . SER A 1 159 ? 32.600 -5.349 -52.729 1.0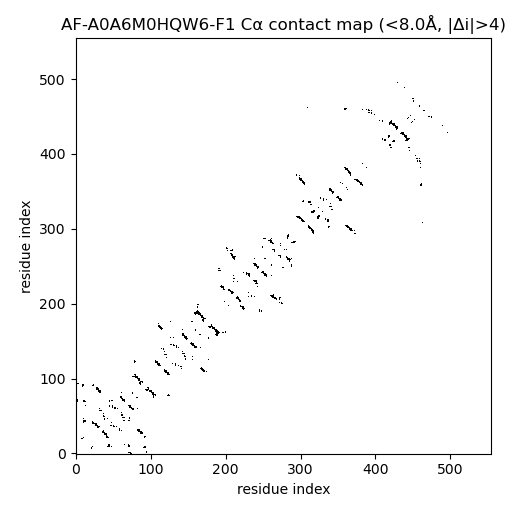0 87.56 159 SER A N 1
ATOM 1034 C CA . SER A 1 159 ? 31.582 -5.454 -51.691 1.00 87.56 159 SER A CA 1
ATOM 1035 C C . SER A 1 159 ? 30.211 -5.331 -52.341 1.00 87.56 159 SER A C 1
ATOM 1037 O O . SER A 1 159 ? 29.954 -4.369 -53.067 1.00 87.56 159 SER A O 1
ATOM 1039 N N . GLY A 1 160 ? 29.353 -6.325 -52.111 1.00 85.62 160 GLY A N 1
ATOM 1040 C CA . GLY A 1 160 ? 27.969 -6.312 -52.583 1.00 85.62 160 GLY A CA 1
ATOM 1041 C C . GLY A 1 160 ? 27.116 -5.266 -51.866 1.00 85.62 160 GLY A C 1
ATOM 1042 O O . GLY A 1 160 ? 27.603 -4.521 -51.015 1.00 85.62 160 GLY A O 1
ATOM 1043 N N . ALA A 1 161 ? 25.833 -5.225 -52.212 1.00 78.19 161 ALA A N 1
ATOM 1044 C CA . ALA A 1 161 ? 24.882 -4.340 -51.564 1.00 78.19 161 ALA A CA 1
ATOM 1045 C C . ALA A 1 161 ? 24.705 -4.706 -50.079 1.00 78.19 161 ALA A C 1
ATOM 1047 O O . ALA A 1 161 ? 24.884 -5.853 -49.663 1.00 78.19 161 ALA A O 1
ATOM 1048 N N . SER A 1 162 ? 24.313 -3.708 -49.286 1.00 72.25 162 SER A N 1
ATOM 1049 C CA . SER A 1 162 ? 24.055 -3.800 -47.841 1.00 72.25 162 SER A CA 1
ATOM 1050 C C . SER A 1 162 ? 22.948 -4.788 -47.458 1.00 72.25 162 SER A C 1
ATOM 1052 O O . SER A 1 162 ? 22.771 -5.104 -46.286 1.00 72.25 162 SER A O 1
ATOM 1054 N N . ASP A 1 163 ? 22.186 -5.283 -48.432 1.00 69.25 163 ASP A N 1
ATOM 1055 C CA . ASP A 1 163 ? 21.101 -6.250 -48.267 1.00 69.25 163 ASP A CA 1
ATOM 1056 C C . ASP A 1 163 ? 21.582 -7.714 -48.212 1.00 69.25 163 ASP A C 1
ATOM 1058 O O . ASP A 1 163 ? 20.766 -8.623 -48.069 1.00 69.25 163 ASP A O 1
ATOM 1062 N N . GLY A 1 164 ? 22.894 -7.958 -48.324 1.00 73.88 164 GLY A N 1
ATOM 1063 C CA . GLY A 1 164 ? 23.476 -9.302 -48.312 1.00 73.88 164 GLY A CA 1
ATOM 1064 C C . GLY A 1 164 ? 23.231 -10.096 -49.598 1.00 73.88 164 GLY A C 1
ATOM 1065 O O . GLY A 1 164 ? 23.567 -11.284 -49.667 1.00 73.88 164 GLY A O 1
ATOM 1066 N N . SER A 1 165 ? 22.680 -9.463 -50.638 1.00 80.62 165 SER A N 1
ATOM 1067 C CA . SER A 1 165 ? 22.463 -10.096 -51.933 1.00 80.62 165 SER A CA 1
ATOM 1068 C C . SER A 1 165 ? 23.791 -10.555 -52.535 1.00 80.62 165 SER A C 1
ATOM 1070 O O . SER A 1 165 ? 24.791 -9.836 -52.569 1.00 80.62 165 SER A O 1
ATOM 1072 N N . SER A 1 166 ? 23.810 -11.789 -53.041 1.00 85.75 166 SER A N 1
ATOM 1073 C CA . SER A 1 166 ? 24.959 -12.283 -53.804 1.00 85.75 166 SER A CA 1
ATOM 1074 C C . SER A 1 166 ? 25.080 -11.537 -55.132 1.00 85.75 166 SER A C 1
ATOM 1076 O O . SER A 1 166 ? 24.068 -11.247 -55.767 1.00 85.75 166 SER A O 1
ATOM 1078 N N . PHE A 1 167 ? 26.303 -11.329 -55.609 1.00 90.06 167 PHE A N 1
ATOM 1079 C CA . PHE A 1 167 ? 26.573 -10.718 -56.910 1.00 90.06 167 PHE A CA 1
ATOM 1080 C C . PHE A 1 167 ? 27.476 -11.613 -57.759 1.00 90.06 167 PHE A C 1
ATOM 1082 O O . PHE A 1 167 ? 28.180 -12.486 -57.252 1.00 90.06 167 PHE A O 1
ATOM 1089 N N . SER A 1 168 ? 27.424 -11.438 -59.075 1.00 92.31 168 SER A N 1
ATOM 1090 C CA . SER A 1 168 ? 28.248 -12.187 -60.028 1.00 92.31 168 SER A CA 1
ATOM 1091 C C . SER A 1 168 ? 29.348 -11.305 -60.594 1.00 92.31 168 SER A C 1
ATOM 1093 O O . SER A 1 168 ? 29.113 -10.131 -60.877 1.00 92.31 168 SER A O 1
ATOM 1095 N N . VAL A 1 169 ? 30.540 -11.874 -60.766 1.00 93.06 169 VAL A N 1
ATOM 1096 C CA . VAL A 1 169 ? 31.704 -11.175 -61.317 1.00 93.06 169 VAL A CA 1
ATOM 1097 C C . VAL A 1 169 ? 32.391 -12.051 -62.362 1.00 93.06 169 VAL A C 1
ATOM 1099 O O . VAL A 1 169 ? 32.579 -13.250 -62.154 1.00 93.06 169 VAL A O 1
ATOM 1102 N N . LEU A 1 170 ? 32.774 -11.448 -63.485 1.00 92.88 170 LEU A N 1
ATOM 1103 C CA . LEU A 1 170 ? 33.481 -12.094 -64.587 1.00 92.88 170 LEU A CA 1
ATOM 1104 C C . LEU A 1 170 ? 34.535 -11.148 -65.169 1.00 92.88 170 LEU A C 1
ATOM 1106 O O . LEU A 1 170 ? 34.198 -10.092 -65.702 1.00 92.88 170 LEU A O 1
ATOM 1110 N N . GLY A 1 171 ? 35.807 -11.529 -65.092 1.00 90.12 171 GLY A N 1
ATOM 1111 C CA . GLY A 1 171 ? 36.905 -10.807 -65.727 1.00 90.12 171 GLY A CA 1
ATOM 1112 C C . GLY A 1 171 ? 37.075 -11.188 -67.199 1.00 90.12 171 GLY A C 1
ATOM 1113 O O . GLY A 1 171 ? 36.852 -12.330 -67.594 1.00 90.12 171 GLY A O 1
ATOM 1114 N N . SER A 1 172 ? 37.509 -10.237 -68.022 1.00 87.06 172 SER A N 1
ATOM 1115 C CA . SER A 1 172 ? 37.990 -10.514 -69.385 1.00 87.06 172 SER A CA 1
ATOM 1116 C C . SER A 1 172 ? 39.240 -11.406 -69.389 1.00 87.06 172 SER A C 1
ATOM 1118 O O . SER A 1 172 ? 39.973 -11.499 -68.395 1.00 87.06 172 SER A O 1
ATOM 1120 N N . ALA A 1 173 ? 39.491 -12.079 -70.516 1.00 79.25 173 ALA A N 1
ATOM 1121 C CA . ALA A 1 173 ? 40.699 -12.876 -70.709 1.00 79.25 173 ALA A CA 1
ATOM 1122 C C . ALA A 1 173 ? 41.958 -12.013 -70.515 1.00 79.25 173 ALA A C 1
ATOM 1124 O O . ALA A 1 173 ? 42.069 -10.936 -71.093 1.00 79.25 173 ALA A O 1
ATOM 1125 N N . GLY A 1 174 ? 42.898 -12.488 -69.692 1.00 70.94 174 GLY A N 1
ATOM 1126 C CA . GLY A 1 174 ? 44.139 -11.764 -69.400 1.00 70.94 174 GLY A CA 1
ATOM 1127 C C . GLY A 1 174 ? 43.985 -10.566 -68.456 1.00 70.94 174 GLY A C 1
ATOM 1128 O O . GLY A 1 174 ? 44.909 -9.759 -68.377 1.00 70.94 174 GLY A O 1
ATOM 1129 N N . ASN A 1 175 ? 42.856 -10.433 -67.742 1.00 80.94 175 ASN A N 1
ATOM 1130 C CA . ASN A 1 175 ? 42.706 -9.340 -66.785 1.00 80.94 175 ASN A CA 1
ATOM 1131 C C . ASN A 1 175 ? 43.743 -9.420 -65.648 1.00 80.94 175 ASN A C 1
ATOM 1133 O O . ASN A 1 175 ? 44.035 -10.490 -65.114 1.00 80.94 175 ASN A O 1
ATOM 1137 N N . THR A 1 176 ? 44.278 -8.269 -65.255 1.00 76.94 176 THR A N 1
ATOM 1138 C CA . THR A 1 176 ? 45.317 -8.115 -64.230 1.00 76.94 176 THR A CA 1
ATOM 1139 C C . THR A 1 176 ? 44.747 -7.764 -62.855 1.00 76.94 176 THR A C 1
ATOM 1141 O O . THR A 1 176 ? 45.500 -7.638 -61.892 1.00 76.94 176 THR A O 1
ATOM 1144 N N . LEU A 1 177 ? 43.418 -7.641 -62.736 1.00 79.69 177 LEU A N 1
ATOM 1145 C CA . LEU A 1 177 ? 42.711 -7.309 -61.491 1.00 79.69 177 LEU A CA 1
ATOM 1146 C C . LEU A 1 177 ? 42.485 -8.524 -60.574 1.00 79.69 177 LEU A C 1
ATOM 1148 O O . LEU A 1 177 ? 41.894 -8.386 -59.504 1.00 79.69 177 LEU A O 1
ATOM 1152 N N . GLY A 1 178 ? 42.955 -9.710 -60.977 1.00 79.25 178 GLY A N 1
ATOM 1153 C CA . GLY A 1 178 ? 42.860 -10.936 -60.181 1.00 79.25 178 GLY A CA 1
ATOM 1154 C C . GLY A 1 178 ? 41.463 -11.556 -60.159 1.00 79.25 178 GLY A C 1
ATOM 1155 O O . GLY A 1 178 ? 41.150 -12.318 -59.246 1.00 79.25 178 GLY A O 1
ATOM 1156 N N . VAL A 1 179 ? 40.621 -11.232 -61.144 1.00 83.94 179 VAL A N 1
ATOM 1157 C CA . VAL A 1 179 ? 39.262 -11.767 -61.268 1.00 83.94 179 VAL A CA 1
ATOM 1158 C C . VAL A 1 179 ? 39.261 -12.950 -62.234 1.00 83.94 179 VAL A C 1
ATOM 1160 O O . VAL A 1 179 ? 39.884 -12.904 -63.293 1.00 83.94 179 VAL A O 1
ATOM 1163 N N . ALA A 1 180 ? 38.543 -14.021 -61.899 1.00 84.00 180 ALA A N 1
ATOM 1164 C CA . ALA A 1 180 ? 38.439 -15.191 -62.765 1.00 84.00 180 ALA A CA 1
ATOM 1165 C C . ALA A 1 180 ? 37.767 -14.869 -64.115 1.00 84.00 180 ALA A C 1
ATOM 1167 O O . ALA A 1 180 ? 36.846 -14.056 -64.201 1.00 84.00 180 ALA A O 1
ATOM 1168 N N . THR A 1 181 ? 38.188 -15.574 -65.166 1.00 84.88 181 THR A N 1
ATOM 1169 C CA . THR A 1 181 ? 37.598 -15.521 -66.518 1.00 84.88 181 THR A CA 1
ATOM 1170 C C . THR A 1 181 ? 36.348 -16.391 -66.669 1.00 84.88 181 THR A C 1
ATOM 1172 O O . THR A 1 181 ? 35.816 -16.544 -67.764 1.00 84.88 181 THR A O 1
ATOM 1175 N N . SER A 1 182 ? 35.876 -16.976 -65.567 1.00 86.75 182 SER A N 1
ATOM 1176 C CA . SER A 1 182 ? 34.605 -17.693 -65.461 1.00 86.75 182 SER A CA 1
ATOM 1177 C C . SER A 1 182 ? 33.726 -16.995 -64.433 1.00 86.75 182 SER A C 1
ATOM 1179 O O . SER A 1 182 ? 34.219 -16.555 -63.391 1.00 86.75 182 SER A O 1
ATOM 1181 N N . ALA A 1 183 ? 32.431 -16.873 -64.736 1.00 86.56 183 ALA A N 1
ATOM 1182 C CA . ALA A 1 183 ? 31.502 -16.135 -63.892 1.00 86.56 183 ALA A CA 1
ATOM 1183 C C . ALA A 1 183 ? 31.467 -16.753 -62.489 1.00 86.56 183 ALA A C 1
ATOM 1185 O O . ALA A 1 183 ? 31.098 -17.913 -62.315 1.00 86.56 183 ALA A O 1
ATOM 1186 N N . THR A 1 184 ? 31.871 -15.968 -61.495 1.00 87.44 184 THR A N 1
ATOM 1187 C CA . THR A 1 184 ? 31.932 -16.391 -60.096 1.00 87.44 184 THR A CA 1
ATOM 1188 C C . THR A 1 184 ? 30.845 -15.667 -59.318 1.00 87.44 184 THR A C 1
ATOM 1190 O O . THR A 1 184 ? 30.745 -14.441 -59.380 1.00 87.44 184 THR A O 1
ATOM 1193 N N . LYS A 1 185 ? 30.018 -16.422 -58.591 1.00 88.94 185 LYS A N 1
ATOM 1194 C CA . LYS A 1 185 ? 29.029 -15.863 -57.667 1.00 88.94 185 LYS A CA 1
ATOM 1195 C C . LYS A 1 185 ? 29.696 -15.630 -56.314 1.00 88.94 185 LYS A C 1
ATOM 1197 O O . LYS A 1 185 ? 30.192 -16.573 -55.705 1.00 88.94 185 LYS A O 1
ATOM 1202 N N . ILE A 1 186 ? 29.700 -14.385 -55.859 1.00 86.19 186 ILE A N 1
ATOM 1203 C CA . ILE A 1 186 ? 30.239 -13.968 -54.567 1.00 86.19 186 ILE A CA 1
ATOM 1204 C C . ILE A 1 186 ? 29.055 -13.754 -53.624 1.00 86.19 186 ILE A C 1
ATOM 1206 O O . ILE A 1 186 ? 28.093 -13.067 -53.975 1.00 86.19 186 ILE A O 1
ATOM 1210 N N . ALA A 1 187 ? 29.096 -14.381 -52.447 1.00 80.62 187 ALA A N 1
ATOM 1211 C CA . ALA A 1 187 ? 28.092 -14.153 -51.415 1.00 80.62 187 ALA A CA 1
ATOM 1212 C C . ALA A 1 187 ? 28.212 -12.712 -50.898 1.00 80.62 187 ALA A C 1
ATOM 1214 O O . ALA A 1 187 ? 29.316 -12.253 -50.605 1.00 80.62 187 ALA A O 1
ATOM 1215 N N . GLY A 1 188 ? 27.087 -12.004 -50.812 1.00 76.94 188 GLY A N 1
ATOM 1216 C CA . GLY A 1 188 ? 27.041 -10.705 -50.156 1.00 76.94 188 GLY A CA 1
ATOM 1217 C C . GLY A 1 188 ? 27.169 -10.879 -48.646 1.00 76.94 188 GLY A C 1
ATOM 1218 O O . GLY A 1 188 ? 26.710 -11.874 -48.084 1.00 76.94 188 GLY A O 1
ATOM 1219 N N . THR A 1 189 ? 27.786 -9.904 -47.990 1.00 77.94 189 THR A N 1
ATOM 1220 C CA . THR A 1 189 ? 27.726 -9.774 -46.533 1.00 77.94 189 THR A CA 1
ATOM 1221 C C . THR A 1 189 ? 26.566 -8.842 -46.218 1.00 77.94 189 THR A C 1
ATOM 1223 O O . THR A 1 189 ? 26.517 -7.741 -46.759 1.00 77.94 189 THR A O 1
ATOM 1226 N N . LEU A 1 190 ? 25.620 -9.280 -45.385 1.00 77.38 190 LEU A N 1
ATOM 1227 C CA . LEU A 1 190 ? 24.530 -8.420 -44.927 1.00 77.38 190 LEU A CA 1
ATOM 1228 C C . LEU A 1 190 ? 25.111 -7.313 -44.034 1.00 77.38 190 LEU A C 1
ATOM 1230 O O . LEU A 1 190 ? 25.705 -7.615 -43.000 1.00 77.38 190 LEU A O 1
ATOM 1234 N N . ASP A 1 191 ? 24.931 -6.058 -44.435 1.00 81.19 191 ASP A N 1
ATOM 1235 C CA . ASP A 1 191 ? 25.392 -4.869 -43.708 1.00 81.19 191 ASP A CA 1
ATOM 1236 C C . ASP A 1 191 ? 24.310 -3.780 -43.783 1.00 81.19 191 ASP A C 1
ATOM 1238 O O . ASP A 1 191 ? 24.408 -2.862 -44.598 1.00 81.19 191 ASP A O 1
ATOM 1242 N N . PRO A 1 192 ? 23.196 -3.935 -43.044 1.00 81.88 192 PRO A N 1
ATOM 1243 C CA . PRO A 1 192 ? 21.978 -3.184 -43.306 1.00 81.88 192 PRO A CA 1
ATOM 1244 C C . PRO A 1 192 ? 22.157 -1.678 -43.099 1.00 81.88 192 PRO A C 1
ATOM 1246 O O . PRO A 1 192 ? 22.691 -1.209 -42.098 1.00 81.88 192 PRO A O 1
ATOM 1249 N N . SER A 1 193 ? 21.611 -0.904 -44.030 1.00 83.00 193 SER A N 1
ATOM 1250 C CA . SER A 1 193 ? 21.566 0.557 -43.998 1.00 83.00 193 SER A CA 1
ATOM 1251 C C . SER A 1 193 ? 20.120 1.048 -43.824 1.00 83.00 193 SER A C 1
ATOM 1253 O O . SER A 1 193 ? 19.184 0.267 -44.015 1.00 83.00 193 SER A O 1
ATOM 1255 N N . PRO A 1 194 ? 19.875 2.339 -43.536 1.00 84.81 194 PRO A N 1
ATOM 1256 C CA . PRO A 1 194 ? 18.513 2.867 -43.385 1.00 84.81 194 PRO A CA 1
ATOM 1257 C C . PRO A 1 194 ? 17.593 2.621 -44.600 1.00 84.81 194 PRO A C 1
ATOM 1259 O O . PRO A 1 194 ? 16.377 2.493 -44.449 1.00 84.81 194 PRO A O 1
ATOM 1262 N N . THR A 1 195 ? 18.162 2.507 -45.805 1.00 84.88 195 THR A N 1
ATOM 1263 C CA . THR A 1 195 ? 17.425 2.229 -47.049 1.00 84.88 195 THR A CA 1
ATOM 1264 C C . THR A 1 195 ? 17.252 0.739 -47.345 1.00 84.88 195 THR A C 1
ATOM 1266 O O . THR A 1 195 ? 16.526 0.392 -48.275 1.00 84.88 195 THR A O 1
ATOM 1269 N N . THR A 1 196 ? 17.877 -0.152 -46.571 1.00 87.19 196 THR A N 1
ATOM 1270 C CA . THR A 1 196 ? 17.757 -1.601 -46.757 1.00 87.19 196 THR A CA 1
ATOM 1271 C C . THR A 1 196 ? 16.321 -2.044 -46.482 1.00 87.19 196 THR A C 1
ATOM 1273 O O . THR A 1 196 ? 15.699 -1.615 -45.506 1.00 87.19 196 THR A O 1
ATOM 1276 N N . LEU A 1 197 ? 15.785 -2.897 -47.360 1.00 89.19 197 LEU A N 1
ATOM 1277 C CA . LEU A 1 197 ? 14.440 -3.450 -47.221 1.00 89.19 197 LEU A CA 1
ATOM 1278 C C . LEU A 1 197 ? 14.354 -4.358 -45.995 1.00 89.19 197 LEU A C 1
ATOM 1280 O O . LEU A 1 197 ? 15.231 -5.190 -45.762 1.00 89.19 197 LEU A O 1
ATOM 1284 N N . VAL A 1 198 ? 13.255 -4.267 -45.249 1.00 87.75 198 VAL A N 1
ATOM 1285 C CA . VAL A 1 198 ? 13.028 -5.105 -44.059 1.00 87.75 198 VAL A CA 1
ATOM 1286 C C . VAL A 1 198 ? 12.924 -6.591 -44.412 1.00 87.75 198 VAL A C 1
ATOM 1288 O O . VAL A 1 198 ? 13.177 -7.450 -43.573 1.00 87.75 198 VAL A O 1
ATOM 1291 N N . THR A 1 199 ? 12.643 -6.928 -45.671 1.00 86.25 199 THR A N 1
ATOM 1292 C CA . THR A 1 199 ? 12.681 -8.313 -46.153 1.00 86.25 199 THR A CA 1
ATOM 1293 C C . THR A 1 199 ? 14.071 -8.940 -46.066 1.00 86.25 199 THR A C 1
ATOM 1295 O O . THR A 1 199 ? 14.175 -10.143 -45.841 1.00 86.25 199 THR A O 1
ATOM 1298 N N . ALA A 1 200 ? 15.140 -8.142 -46.174 1.00 81.88 200 ALA A N 1
ATOM 1299 C CA . ALA A 1 200 ? 16.513 -8.611 -45.966 1.00 81.88 200 ALA A CA 1
ATOM 1300 C C . ALA A 1 200 ? 16.789 -8.978 -44.495 1.00 81.88 200 ALA A C 1
ATOM 1302 O O . ALA A 1 200 ? 17.682 -9.770 -44.213 1.00 81.88 200 ALA A O 1
ATOM 1303 N N . LEU A 1 201 ? 15.983 -8.455 -43.563 1.00 81.50 201 LEU A N 1
ATOM 1304 C CA . LEU A 1 201 ? 16.020 -8.786 -42.135 1.00 81.50 201 LEU A CA 1
ATOM 1305 C C . LEU A 1 201 ? 15.120 -9.984 -41.777 1.00 81.50 201 LEU A C 1
ATOM 1307 O O . LEU A 1 201 ? 14.972 -10.317 -40.606 1.00 81.50 201 LEU A O 1
ATOM 1311 N N . GLY A 1 202 ? 14.490 -10.624 -42.769 1.00 82.44 202 GLY A N 1
ATOM 1312 C CA . GLY A 1 202 ? 13.635 -11.798 -42.575 1.00 82.44 202 GLY A CA 1
ATOM 1313 C C . GLY A 1 202 ? 12.136 -11.507 -42.449 1.00 82.44 202 GLY A C 1
ATOM 1314 O O . GLY A 1 202 ? 11.359 -12.448 -42.275 1.00 82.44 202 GLY A O 1
ATOM 1315 N N . PHE A 1 203 ? 11.704 -10.246 -42.569 1.00 84.31 203 PHE A N 1
ATOM 1316 C CA . PHE A 1 203 ? 10.278 -9.904 -42.623 1.00 84.31 203 PHE A CA 1
ATOM 1317 C C . PHE A 1 203 ? 9.640 -10.291 -43.966 1.00 84.31 203 PHE A C 1
ATOM 1319 O O . PHE A 1 203 ? 10.284 -10.304 -45.014 1.00 84.31 203 PHE A O 1
ATOM 1326 N N . LYS A 1 204 ? 8.339 -10.575 -43.951 1.00 84.25 204 LYS A N 1
ATOM 1327 C CA . LYS A 1 204 ? 7.515 -10.855 -45.135 1.00 84.25 204 LYS A CA 1
ATOM 1328 C C . LYS A 1 204 ? 6.393 -9.828 -45.285 1.00 84.25 204 LYS A C 1
ATOM 1330 O O . LYS A 1 204 ? 6.032 -9.118 -44.350 1.00 84.25 204 LYS A O 1
ATOM 1335 N N . ALA A 1 205 ? 5.828 -9.734 -46.487 1.00 83.62 205 ALA A N 1
ATOM 1336 C CA . ALA A 1 205 ? 4.674 -8.873 -46.732 1.00 83.62 205 ALA A CA 1
ATOM 1337 C C . ALA A 1 205 ? 3.472 -9.316 -45.881 1.00 83.62 205 ALA A C 1
ATOM 1339 O O . ALA A 1 205 ? 3.125 -10.496 -45.887 1.00 83.62 205 ALA A O 1
ATOM 1340 N N . GLY A 1 206 ? 2.824 -8.374 -45.188 1.00 80.75 206 GLY A N 1
ATOM 1341 C CA . GLY A 1 206 ? 1.706 -8.675 -44.285 1.00 80.75 206 GLY A CA 1
ATOM 1342 C C . GLY A 1 206 ? 2.141 -9.080 -42.874 1.00 80.75 206 GLY A C 1
ATOM 1343 O O . GLY A 1 206 ? 1.305 -9.449 -42.046 1.00 80.75 206 GLY A O 1
ATOM 1344 N N . ASP A 1 207 ? 3.438 -8.998 -42.581 1.00 86.44 207 ASP A N 1
ATOM 1345 C CA . ASP A 1 207 ? 3.945 -9.156 -41.231 1.00 86.44 207 ASP A CA 1
ATOM 1346 C C . ASP A 1 207 ? 3.527 -7.984 -40.349 1.00 86.44 207 ASP A C 1
ATOM 1348 O O . ASP A 1 207 ? 3.531 -6.829 -40.772 1.00 86.44 207 ASP A O 1
ATOM 1352 N N . ASN A 1 208 ? 3.202 -8.276 -39.092 1.00 87.06 208 ASN A N 1
ATOM 1353 C CA . ASN A 1 208 ? 2.989 -7.247 -38.091 1.00 87.06 208 ASN A CA 1
ATOM 1354 C C . ASN A 1 208 ? 3.546 -7.644 -36.731 1.00 87.06 208 ASN A C 1
ATOM 1356 O O . ASN A 1 208 ? 3.513 -8.803 -36.337 1.00 87.06 208 ASN A O 1
ATOM 1360 N N . PHE A 1 209 ? 4.050 -6.663 -36.004 1.00 87.38 209 PHE A N 1
ATOM 1361 C CA . PHE A 1 209 ? 4.362 -6.784 -34.583 1.00 87.38 209 PHE A CA 1
ATOM 1362 C C . PHE A 1 209 ? 3.586 -5.705 -33.836 1.00 87.38 209 PHE A C 1
ATOM 1364 O O . PHE A 1 209 ? 2.977 -4.838 -34.466 1.00 87.38 209 PHE A O 1
ATOM 1371 N N . SER A 1 210 ? 3.555 -5.760 -32.511 1.00 86.75 210 SER A N 1
ATOM 1372 C CA . SER A 1 210 ? 2.958 -4.694 -31.713 1.00 86.75 210 SER A CA 1
ATOM 1373 C C . SER A 1 210 ? 3.986 -4.026 -30.813 1.00 86.75 210 SER A C 1
ATOM 1375 O O . SER A 1 210 ? 4.889 -4.688 -30.305 1.00 86.75 210 SER A O 1
ATOM 1377 N N . VAL A 1 211 ? 3.837 -2.715 -30.627 1.00 87.19 211 VAL A N 1
ATOM 1378 C CA . VAL A 1 211 ? 4.557 -1.927 -29.624 1.00 87.19 211 VAL A CA 1
ATOM 1379 C C . VAL A 1 211 ? 3.523 -1.374 -28.652 1.00 87.19 211 VAL A C 1
ATOM 1381 O O . VAL A 1 211 ? 2.634 -0.629 -29.059 1.00 87.19 211 VAL A O 1
ATOM 1384 N N . ASN A 1 212 ? 3.597 -1.765 -27.380 1.00 82.50 212 ASN A N 1
ATOM 1385 C CA . ASN A 1 212 ? 2.618 -1.412 -26.343 1.00 82.50 212 ASN A CA 1
ATOM 1386 C C . ASN A 1 212 ? 1.160 -1.723 -26.740 1.00 82.50 212 ASN A C 1
ATOM 1388 O O . ASN A 1 212 ? 0.251 -0.953 -26.442 1.00 82.50 212 ASN A O 1
ATOM 1392 N N . GLY A 1 213 ? 0.936 -2.836 -27.447 1.00 81.94 213 GLY A N 1
ATOM 1393 C CA . GLY A 1 213 ? -0.386 -3.239 -27.939 1.00 81.94 213 GLY A CA 1
ATOM 1394 C C . GLY A 1 213 ? -0.812 -2.584 -29.258 1.00 81.94 213 GLY A C 1
ATOM 1395 O O . GLY A 1 213 ? -1.798 -3.015 -29.853 1.00 81.94 213 GLY A O 1
ATOM 1396 N N . GLN A 1 214 ? -0.055 -1.608 -29.770 1.00 86.88 214 GLN A N 1
ATOM 1397 C CA . GLN A 1 214 ? -0.330 -0.938 -31.042 1.00 86.88 214 GLN A CA 1
ATOM 1398 C C . GLN A 1 214 ? 0.344 -1.670 -32.201 1.00 86.88 214 GLN A C 1
ATOM 1400 O O . GLN A 1 214 ? 1.552 -1.896 -32.178 1.00 86.88 214 GLN A O 1
ATOM 1405 N N . SER A 1 215 ? -0.419 -2.035 -33.232 1.00 88.81 215 SER A N 1
ATOM 1406 C CA . SER A 1 215 ? 0.093 -2.836 -34.348 1.00 88.81 215 SER A CA 1
ATOM 1407 C C . SER A 1 215 ? 0.899 -2.007 -35.356 1.00 88.81 215 SER A C 1
ATOM 1409 O O . SER A 1 215 ? 0.429 -0.991 -35.868 1.00 88.81 215 SER A O 1
ATOM 1411 N N . VAL A 1 216 ? 2.098 -2.486 -35.684 1.00 90.94 216 VAL A N 1
ATOM 1412 C CA . VAL A 1 216 ? 2.975 -1.978 -36.740 1.00 90.94 216 VAL A CA 1
ATOM 1413 C C . VAL A 1 216 ? 2.906 -2.947 -37.919 1.00 90.94 216 VAL A C 1
ATOM 1415 O O . VAL A 1 216 ? 3.452 -4.047 -37.860 1.00 90.94 216 VAL A O 1
ATOM 1418 N N . ASN A 1 217 ? 2.219 -2.542 -38.990 1.00 90.31 217 ASN A N 1
ATOM 1419 C CA . ASN A 1 217 ? 2.008 -3.373 -40.178 1.00 90.31 217 ASN A CA 1
ATOM 1420 C C . ASN A 1 217 ? 3.080 -3.116 -41.246 1.00 90.31 217 ASN A C 1
ATOM 1422 O O . ASN A 1 217 ? 3.264 -1.979 -41.700 1.00 90.31 217 ASN A O 1
ATOM 1426 N N . LEU A 1 218 ? 3.744 -4.183 -41.685 1.00 89.94 218 LEU A N 1
ATOM 1427 C CA . LEU A 1 218 ? 4.838 -4.146 -42.647 1.00 89.94 218 LEU A CA 1
ATOM 1428 C C . LEU A 1 218 ? 4.401 -4.629 -44.038 1.00 89.94 218 LEU A C 1
ATOM 1430 O O . LEU A 1 218 ? 3.604 -5.558 -44.197 1.00 89.94 218 LEU A O 1
ATOM 1434 N N . VAL A 1 219 ? 4.956 -3.996 -45.067 1.00 89.69 219 VAL A N 1
ATOM 1435 C CA . VAL A 1 219 ? 4.786 -4.337 -46.484 1.00 89.69 219 VAL A CA 1
ATOM 1436 C C . VAL A 1 219 ? 6.146 -4.613 -47.125 1.00 89.69 219 VAL A C 1
ATOM 1438 O O . VAL A 1 219 ? 7.180 -4.188 -46.620 1.00 89.69 219 VAL A O 1
ATOM 1441 N N . ALA A 1 220 ? 6.160 -5.312 -48.264 1.00 86.62 220 ALA A N 1
ATOM 1442 C CA . ALA A 1 220 ? 7.401 -5.734 -48.929 1.00 86.62 220 ALA A CA 1
ATOM 1443 C C . ALA A 1 220 ? 8.351 -4.580 -49.300 1.00 86.62 220 ALA A C 1
ATOM 1445 O O . ALA A 1 220 ? 9.550 -4.793 -49.429 1.00 86.62 220 ALA A O 1
ATOM 1446 N N . THR A 1 221 ? 7.814 -3.375 -49.497 1.00 90.12 221 THR A N 1
ATOM 1447 C CA . THR A 1 221 ? 8.575 -2.183 -49.892 1.00 90.12 221 THR A CA 1
ATOM 1448 C C . THR A 1 221 ? 9.097 -1.375 -48.707 1.00 90.12 221 THR A C 1
ATOM 1450 O O . THR A 1 221 ? 9.711 -0.332 -48.922 1.00 90.12 221 THR A O 1
ATOM 1453 N N . ASP A 1 222 ? 8.827 -1.796 -47.469 1.00 92.38 222 ASP A N 1
ATOM 1454 C CA . ASP A 1 222 ? 9.322 -1.075 -46.304 1.00 92.38 222 ASP A CA 1
ATOM 1455 C C . ASP A 1 222 ? 10.844 -1.207 -46.191 1.00 92.38 222 ASP A C 1
ATOM 1457 O O . ASP A 1 222 ? 11.414 -2.298 -46.230 1.00 92.38 222 ASP A O 1
ATOM 1461 N N . THR A 1 223 ? 11.505 -0.073 -46.004 1.00 93.06 223 THR A N 1
ATOM 1462 C CA . THR A 1 223 ? 12.898 0.029 -45.569 1.00 93.06 223 THR A CA 1
ATOM 1463 C C . THR A 1 223 ? 12.996 0.101 -44.046 1.00 93.06 223 THR A C 1
ATOM 1465 O O . THR A 1 223 ? 12.000 0.388 -43.372 1.00 93.06 223 THR A O 1
ATOM 1468 N N . ILE A 1 224 ? 14.202 -0.072 -43.494 1.00 91.69 224 ILE A N 1
ATOM 1469 C CA . ILE A 1 224 ? 14.482 0.175 -42.068 1.00 91.69 224 ILE A CA 1
ATOM 1470 C C . ILE A 1 224 ? 13.960 1.555 -41.632 1.00 91.69 224 ILE A C 1
ATOM 1472 O O . ILE A 1 224 ? 13.267 1.653 -40.620 1.00 91.69 224 ILE A O 1
ATOM 1476 N N . THR A 1 225 ? 14.204 2.612 -42.420 1.00 94.31 225 THR A N 1
ATOM 1477 C CA . THR A 1 225 ? 13.666 3.954 -42.139 1.00 94.31 225 THR A CA 1
ATOM 1478 C C . THR A 1 225 ? 12.142 3.957 -42.068 1.00 94.31 225 THR A C 1
ATOM 1480 O O . THR A 1 225 ? 11.573 4.503 -41.128 1.00 94.31 225 THR A O 1
ATOM 1483 N N . SER A 1 226 ? 11.454 3.345 -43.033 1.00 95.19 226 SER A N 1
ATOM 1484 C CA . SER A 1 226 ? 9.986 3.334 -43.019 1.00 95.19 226 SER A CA 1
ATOM 1485 C C . SER A 1 226 ? 9.408 2.523 -41.851 1.00 95.19 226 SER A C 1
ATOM 1487 O O . SER A 1 226 ? 8.398 2.929 -41.282 1.00 95.19 226 SER A O 1
ATOM 1489 N N . LEU A 1 227 ? 10.074 1.439 -41.428 1.00 94.19 227 LEU A N 1
ATOM 1490 C CA . LEU A 1 227 ? 9.695 0.677 -40.237 1.00 94.19 227 LEU A CA 1
ATOM 1491 C C . LEU A 1 227 ? 9.814 1.540 -38.980 1.00 94.19 227 LEU A C 1
ATOM 1493 O O . LEU A 1 227 ? 8.872 1.586 -38.191 1.00 94.19 227 LEU A O 1
ATOM 1497 N N . ILE A 1 228 ? 10.923 2.272 -38.826 1.00 94.88 228 ILE A N 1
ATOM 1498 C CA . ILE A 1 228 ? 11.122 3.213 -37.715 1.00 94.88 228 ILE A CA 1
ATOM 1499 C C . ILE A 1 228 ? 9.981 4.240 -37.660 1.00 94.88 228 ILE A C 1
ATOM 1501 O O . ILE A 1 228 ? 9.370 4.439 -36.608 1.00 94.88 228 ILE A O 1
ATOM 1505 N N . GLN A 1 229 ? 9.630 4.833 -38.804 1.00 95.56 229 GLN A N 1
ATOM 1506 C CA . GLN A 1 229 ? 8.537 5.806 -38.881 1.00 95.56 229 GLN A CA 1
ATOM 1507 C C . GLN A 1 229 ? 7.180 5.186 -38.533 1.00 95.56 229 GLN A C 1
ATOM 1509 O O . GLN A 1 229 ? 6.369 5.813 -37.851 1.00 95.56 229 GLN A O 1
ATOM 1514 N N . LYS A 1 230 ? 6.930 3.942 -38.956 1.00 95.06 230 LYS A N 1
ATOM 1515 C CA . LYS A 1 230 ? 5.695 3.224 -38.627 1.00 95.06 230 LYS A CA 1
ATOM 1516 C C . LYS A 1 230 ? 5.569 2.917 -37.135 1.00 95.06 230 LYS A C 1
ATOM 1518 O O . LYS A 1 230 ? 4.456 2.981 -36.625 1.00 95.06 230 LYS A O 1
ATOM 1523 N N . VAL A 1 231 ? 6.669 2.646 -36.427 1.00 93.88 231 VAL A N 1
ATOM 1524 C CA . VAL A 1 231 ? 6.656 2.496 -34.958 1.00 93.88 231 VAL A CA 1
ATOM 1525 C C . VAL A 1 231 ? 6.225 3.800 -34.284 1.00 93.88 231 VAL A C 1
ATOM 1527 O O . VAL A 1 231 ? 5.313 3.792 -33.453 1.00 93.88 231 VAL A O 1
ATOM 1530 N N . GLY A 1 232 ? 6.834 4.924 -34.674 1.00 92.06 232 GLY A N 1
ATOM 1531 C CA . GLY A 1 232 ? 6.475 6.237 -34.135 1.00 92.06 232 GLY A CA 1
ATOM 1532 C C . GLY A 1 232 ? 5.015 6.599 -34.420 1.00 92.06 232 GLY A C 1
ATOM 1533 O O . GLY A 1 232 ? 4.305 7.062 -33.531 1.00 92.06 232 GLY A O 1
ATOM 1534 N N . ALA A 1 233 ? 4.532 6.319 -35.633 1.00 92.75 233 ALA A N 1
ATOM 1535 C CA . ALA A 1 233 ? 3.144 6.564 -36.012 1.00 92.75 233 ALA A CA 1
ATOM 1536 C C . ALA A 1 233 ? 2.149 5.670 -35.248 1.00 92.75 233 ALA A C 1
ATOM 1538 O O . ALA A 1 233 ? 1.158 6.172 -34.724 1.00 92.75 233 ALA A O 1
ATOM 1539 N N . ALA A 1 234 ? 2.408 4.361 -35.142 1.00 91.25 234 ALA A N 1
ATOM 1540 C CA . ALA A 1 234 ? 1.506 3.414 -34.479 1.00 91.25 234 ALA A CA 1
ATOM 1541 C C . ALA A 1 234 ? 1.328 3.708 -32.981 1.00 91.25 234 ALA A C 1
ATOM 1543 O O . ALA A 1 234 ? 0.241 3.522 -32.430 1.00 91.25 234 ALA A O 1
ATOM 1544 N N . THR A 1 235 ? 2.388 4.193 -32.331 1.00 89.69 235 THR A N 1
ATOM 1545 C CA . THR A 1 235 ? 2.385 4.556 -30.906 1.00 89.69 235 THR A CA 1
ATOM 1546 C C . THR A 1 235 ? 2.057 6.027 -30.657 1.00 89.69 235 THR A C 1
ATOM 1548 O O . THR A 1 235 ? 2.118 6.482 -29.517 1.00 89.69 235 THR A O 1
ATOM 1551 N N . ASN A 1 236 ? 1.713 6.782 -31.706 1.00 89.62 236 ASN A N 1
ATOM 1552 C CA . ASN A 1 236 ? 1.443 8.217 -31.639 1.00 89.62 236 ASN A CA 1
ATOM 1553 C C . ASN A 1 236 ? 2.573 9.010 -30.941 1.00 89.62 236 ASN A C 1
ATOM 1555 O O . ASN A 1 236 ? 2.322 9.923 -30.158 1.00 89.62 236 ASN A O 1
ATOM 1559 N N . GLY A 1 237 ? 3.824 8.613 -31.192 1.00 85.94 237 GLY A N 1
ATOM 1560 C CA . GLY A 1 237 ? 5.028 9.217 -30.623 1.00 85.94 237 GLY A CA 1
ATOM 1561 C C . GLY A 1 237 ? 5.397 8.757 -29.210 1.00 85.94 237 GLY A C 1
ATOM 1562 O O . GLY A 1 237 ? 6.451 9.155 -28.727 1.00 85.94 237 GLY A O 1
ATOM 1563 N N . ALA A 1 238 ? 4.597 7.907 -28.554 1.00 79.56 238 ALA A N 1
ATOM 1564 C CA . ALA A 1 238 ? 4.902 7.416 -27.206 1.00 79.56 238 ALA A CA 1
ATOM 1565 C C . ALA A 1 238 ? 6.162 6.530 -27.163 1.00 79.56 238 ALA A C 1
ATOM 1567 O O . ALA A 1 238 ? 6.865 6.503 -26.152 1.00 79.56 238 ALA A O 1
ATOM 1568 N N . VAL A 1 239 ? 6.467 5.824 -28.258 1.00 87.19 239 VAL A N 1
ATOM 1569 C CA . VAL A 1 239 ? 7.710 5.063 -28.429 1.00 87.19 239 VAL A CA 1
ATOM 1570 C C . VAL A 1 239 ? 8.311 5.369 -29.798 1.00 87.19 239 VAL A C 1
ATOM 1572 O O . VAL A 1 239 ? 7.654 5.258 -30.831 1.00 87.19 239 VAL A O 1
ATOM 1575 N N . THR A 1 240 ? 9.592 5.717 -29.815 1.00 89.50 240 THR A N 1
ATOM 1576 C CA . THR A 1 240 ? 10.377 5.901 -31.040 1.00 89.50 240 THR A CA 1
ATOM 1577 C C . THR A 1 240 ? 11.298 4.708 -31.247 1.00 89.50 240 THR A C 1
ATOM 1579 O O . THR A 1 240 ? 11.767 4.113 -30.280 1.00 89.50 240 THR A O 1
ATOM 1582 N N . ALA A 1 241 ? 11.546 4.335 -32.500 1.00 92.62 241 ALA A N 1
ATOM 1583 C CA . ALA A 1 241 ? 12.547 3.331 -32.842 1.00 92.62 241 ALA A CA 1
ATOM 1584 C C . ALA A 1 241 ? 13.780 4.000 -33.456 1.00 92.62 241 ALA A C 1
ATOM 1586 O O . ALA A 1 241 ? 13.690 5.075 -34.043 1.00 92.62 241 ALA A O 1
ATOM 1587 N N . ASN A 1 242 ? 14.925 3.341 -33.356 1.00 91.50 242 ASN A N 1
ATOM 1588 C CA . ASN A 1 242 ? 16.142 3.700 -34.067 1.00 91.50 242 ASN A CA 1
ATOM 1589 C C . ASN A 1 242 ? 16.861 2.428 -34.533 1.00 91.50 242 ASN A C 1
ATOM 1591 O O . ASN A 1 242 ? 16.620 1.347 -33.997 1.00 91.50 242 ASN A O 1
ATOM 1595 N N . TYR A 1 243 ? 17.741 2.558 -35.522 1.00 89.62 243 TYR A N 1
ATOM 1596 C CA . TYR A 1 243 ? 18.615 1.479 -35.974 1.00 89.62 243 TYR A CA 1
ATOM 1597 C C . TYR A 1 243 ? 20.062 1.965 -35.968 1.00 89.62 243 TYR A C 1
ATOM 1599 O O . TYR A 1 243 ? 20.391 2.947 -36.634 1.00 89.62 243 TYR A O 1
ATOM 1607 N N . ASP A 1 244 ? 20.919 1.296 -35.201 1.00 85.19 244 ASP A N 1
ATOM 1608 C CA . ASP A 1 244 ? 22.354 1.564 -35.189 1.00 85.19 244 ASP A CA 1
ATOM 1609 C C . ASP A 1 244 ? 23.049 0.668 -36.217 1.00 85.19 244 ASP A C 1
ATOM 1611 O O . ASP A 1 244 ? 23.151 -0.546 -36.036 1.00 85.19 244 ASP A O 1
ATOM 1615 N N . THR A 1 245 ? 23.552 1.283 -37.287 1.00 82.00 245 THR A N 1
ATOM 1616 C CA . THR A 1 245 ? 24.272 0.611 -38.378 1.00 82.00 245 THR A CA 1
ATOM 1617 C C . THR A 1 245 ? 25.641 0.078 -37.956 1.00 82.00 245 THR A C 1
ATOM 1619 O O . THR A 1 245 ? 26.223 -0.730 -38.662 1.00 82.00 245 THR A O 1
ATOM 1622 N N . THR A 1 246 ? 26.187 0.520 -36.819 1.00 79.19 246 THR A N 1
ATOM 1623 C CA . THR A 1 246 ? 27.481 0.031 -36.316 1.00 79.19 246 THR A CA 1
ATOM 1624 C C . THR A 1 246 ? 27.311 -1.291 -35.582 1.00 79.19 246 THR A C 1
ATOM 1626 O O . THR A 1 246 ? 28.112 -2.210 -35.737 1.00 79.19 246 THR A O 1
ATOM 1629 N N . SER A 1 247 ? 26.267 -1.384 -34.755 1.00 77.25 247 SER A N 1
ATOM 1630 C CA . SER A 1 247 ? 25.971 -2.583 -33.968 1.00 77.25 247 SER A CA 1
ATOM 1631 C C . SER A 1 247 ? 24.950 -3.515 -34.623 1.00 77.25 247 SER A C 1
ATOM 1633 O O . SER A 1 247 ? 24.738 -4.615 -34.113 1.00 77.25 247 SER A O 1
ATOM 1635 N N . ASN A 1 248 ? 24.352 -3.100 -35.746 1.00 78.06 248 ASN A N 1
ATOM 1636 C CA . ASN A 1 248 ? 23.278 -3.787 -36.463 1.00 78.06 248 ASN A CA 1
ATOM 1637 C C . ASN A 1 248 ? 22.109 -4.175 -35.552 1.00 78.06 248 ASN A C 1
ATOM 1639 O O . ASN A 1 248 ? 21.634 -5.312 -35.553 1.00 78.06 248 ASN A O 1
ATOM 1643 N N . LYS A 1 249 ? 21.666 -3.216 -34.731 1.00 82.94 249 LYS A N 1
ATOM 1644 C CA . LYS A 1 249 ? 20.610 -3.415 -33.732 1.00 82.94 249 LYS A CA 1
ATOM 1645 C C . LYS A 1 249 ? 19.563 -2.319 -33.792 1.00 82.94 249 LYS A C 1
ATOM 1647 O O . LYS A 1 249 ? 19.883 -1.135 -33.911 1.00 82.94 249 LYS A O 1
ATOM 1652 N N . PHE A 1 250 ? 18.308 -2.726 -33.627 1.00 88.94 250 PHE A N 1
ATOM 1653 C CA . PHE A 1 250 ? 17.234 -1.795 -33.316 1.00 88.94 250 PHE A CA 1
ATOM 1654 C C . PHE A 1 250 ? 17.290 -1.388 -31.845 1.00 88.94 250 PHE A C 1
ATOM 1656 O O . PHE A 1 250 ? 17.668 -2.173 -30.976 1.00 88.94 250 PHE A O 1
ATOM 1663 N N . SER A 1 251 ? 16.857 -0.168 -31.562 1.00 88.19 251 SER A N 1
ATOM 1664 C CA . SER A 1 251 ? 16.535 0.293 -30.217 1.00 88.19 251 SER A CA 1
ATOM 1665 C C . SER A 1 251 ? 15.163 0.953 -30.212 1.00 88.19 251 SER A C 1
ATOM 1667 O O . SER A 1 251 ? 14.715 1.494 -31.222 1.00 88.19 251 SER A O 1
ATOM 1669 N N . PHE A 1 252 ? 14.480 0.871 -29.073 1.00 89.44 252 PHE A N 1
ATOM 1670 C CA . PHE A 1 252 ? 13.162 1.458 -28.867 1.00 89.44 252 PHE A CA 1
ATOM 1671 C C . PHE A 1 252 ? 13.206 2.317 -27.607 1.00 89.44 252 PHE A C 1
ATOM 1673 O O . PHE A 1 252 ? 13.566 1.832 -26.534 1.00 89.44 252 PHE A O 1
ATOM 1680 N N . THR A 1 253 ? 12.837 3.584 -27.744 1.00 85.75 253 THR A N 1
ATOM 1681 C CA . THR A 1 253 ? 12.948 4.593 -26.693 1.00 85.75 253 THR A CA 1
ATOM 1682 C C . THR A 1 253 ? 11.574 5.178 -26.414 1.00 85.75 253 THR A C 1
ATOM 1684 O O . THR A 1 253 ? 10.935 5.744 -27.303 1.00 85.75 253 THR A O 1
ATOM 1687 N N . ALA A 1 254 ? 11.121 5.036 -25.172 1.00 81.19 254 ALA A N 1
ATOM 1688 C CA . ALA A 1 254 ? 9.920 5.694 -24.682 1.00 81.19 254 ALA A CA 1
ATOM 1689 C C . ALA A 1 254 ? 10.100 7.222 -24.654 1.00 81.19 254 ALA A C 1
ATOM 1691 O O . ALA A 1 254 ? 11.196 7.716 -24.390 1.00 81.19 254 ALA A O 1
ATOM 1692 N N . ALA A 1 255 ? 9.024 7.968 -24.908 1.00 78.44 255 ALA A N 1
ATOM 1693 C CA . ALA A 1 255 ? 9.036 9.433 -24.875 1.00 78.44 255 ALA A CA 1
ATOM 1694 C C . ALA A 1 255 ? 9.229 10.007 -23.460 1.00 78.44 255 ALA A C 1
ATOM 1696 O O . ALA A 1 255 ? 9.698 11.134 -23.305 1.00 78.44 255 ALA A O 1
ATOM 1697 N N . ASP A 1 256 ? 8.878 9.232 -22.433 1.00 68.06 256 ASP A N 1
ATOM 1698 C CA . ASP A 1 256 ? 9.002 9.596 -21.028 1.00 68.06 256 ASP A CA 1
ATOM 1699 C C . ASP A 1 256 ? 9.430 8.394 -20.167 1.00 68.06 256 ASP A C 1
ATOM 1701 O O . ASP A 1 256 ? 9.470 7.247 -20.615 1.00 68.06 256 ASP A O 1
ATOM 1705 N N . THR A 1 257 ? 9.758 8.663 -18.904 1.00 56.06 257 THR A N 1
ATOM 1706 C CA . THR A 1 257 ? 10.208 7.655 -17.932 1.00 56.06 257 THR A CA 1
ATOM 1707 C C . THR A 1 257 ? 9.091 6.742 -17.420 1.00 56.06 257 THR A C 1
ATOM 1709 O O . THR A 1 257 ? 9.377 5.770 -16.725 1.00 56.06 257 THR A O 1
ATOM 1712 N N . ASN A 1 258 ? 7.831 7.044 -17.736 1.00 59.19 258 ASN A N 1
ATOM 1713 C CA . ASN A 1 258 ? 6.654 6.339 -17.227 1.00 59.19 258 ASN A CA 1
ATOM 1714 C C . ASN A 1 258 ? 6.092 5.338 -18.244 1.00 59.19 258 ASN A C 1
ATOM 1716 O O . ASN A 1 258 ? 5.344 4.429 -17.883 1.00 59.19 258 ASN A O 1
ATOM 1720 N N . THR A 1 259 ? 6.462 5.485 -19.511 1.00 60.81 259 THR A N 1
ATOM 1721 C CA . THR A 1 259 ? 6.022 4.635 -20.607 1.00 60.81 259 THR A CA 1
ATOM 1722 C C . THR A 1 259 ? 6.935 3.411 -20.707 1.00 60.81 259 THR A C 1
ATOM 1724 O O . THR A 1 259 ? 8.141 3.508 -20.941 1.00 60.81 259 THR A O 1
ATOM 1727 N N . ALA A 1 260 ? 6.362 2.222 -20.509 1.00 68.38 260 ALA A N 1
ATOM 1728 C CA . ALA A 1 260 ? 7.040 0.957 -20.792 1.00 68.38 260 ALA A CA 1
ATOM 1729 C C . ALA A 1 260 ? 7.191 0.741 -22.298 1.00 68.38 260 ALA A C 1
ATOM 1731 O O . ALA A 1 260 ? 6.427 1.295 -23.080 1.00 68.38 260 ALA A O 1
ATOM 1732 N N . VAL A 1 261 ? 8.161 -0.075 -22.706 1.00 78.38 261 VAL A N 1
ATOM 1733 C CA . VAL A 1 261 ? 8.258 -0.567 -24.083 1.00 78.38 261 VAL A CA 1
ATOM 1734 C C . VAL A 1 261 ? 7.998 -2.067 -24.043 1.00 78.38 261 VAL A C 1
ATOM 1736 O O . VAL A 1 261 ? 8.750 -2.825 -23.444 1.00 78.38 261 VAL A O 1
ATOM 1739 N N . SER A 1 262 ? 6.926 -2.522 -24.674 1.00 80.00 262 SER A N 1
ATOM 1740 C CA . SER A 1 262 ? 6.614 -3.941 -24.835 1.00 80.00 262 SER A CA 1
ATOM 1741 C C . SER A 1 262 ? 6.489 -4.248 -26.317 1.00 80.00 262 SER A C 1
ATOM 1743 O O . SER A 1 262 ? 5.755 -3.565 -27.025 1.00 80.00 262 SER A O 1
ATOM 1745 N N . LEU A 1 263 ? 7.225 -5.256 -26.779 1.00 84.50 263 LEU A N 1
ATOM 1746 C CA . LEU A 1 263 ? 7.242 -5.703 -28.165 1.00 84.50 263 LEU A CA 1
ATOM 1747 C C . LEU A 1 263 ? 6.635 -7.096 -28.233 1.00 84.50 263 LEU A C 1
ATOM 1749 O O . LEU A 1 263 ? 7.240 -8.044 -27.747 1.00 84.50 263 LEU A O 1
ATOM 1753 N N . THR A 1 264 ? 5.479 -7.260 -28.862 1.00 79.75 264 THR A N 1
ATOM 1754 C CA . THR A 1 264 ? 4.886 -8.593 -29.035 1.00 79.75 264 THR A CA 1
ATOM 1755 C C . THR A 1 264 ? 4.812 -8.975 -30.501 1.00 79.75 264 THR A C 1
ATOM 1757 O O . THR A 1 264 ? 4.627 -8.127 -31.378 1.00 79.75 264 THR A O 1
ATOM 1760 N N . ASP A 1 265 ? 4.954 -10.269 -30.778 1.00 79.81 265 ASP A N 1
ATOM 1761 C CA . ASP A 1 265 ? 4.655 -10.795 -32.104 1.00 79.81 265 ASP A CA 1
ATOM 1762 C C . ASP A 1 265 ? 3.172 -10.550 -32.420 1.00 79.81 265 ASP A C 1
ATOM 1764 O O . ASP A 1 265 ? 2.298 -10.720 -31.566 1.00 79.81 265 ASP A O 1
ATOM 1768 N N . GLY A 1 266 ? 2.884 -10.115 -33.644 1.00 70.31 266 GLY A N 1
ATOM 1769 C CA . GLY A 1 266 ? 1.513 -9.932 -34.097 1.00 70.31 266 GLY A CA 1
ATOM 1770 C C . GLY A 1 266 ? 0.857 -11.242 -34.547 1.00 70.31 266 GLY A C 1
ATOM 1771 O O . GLY A 1 266 ? 1.477 -12.307 -34.571 1.00 70.31 266 GLY A O 1
ATOM 1772 N N . ALA A 1 267 ? -0.429 -11.167 -34.900 1.00 60.47 267 ALA A N 1
ATOM 1773 C CA . ALA A 1 267 ? -1.306 -12.328 -35.091 1.00 60.47 267 ALA A CA 1
ATOM 1774 C C . ALA A 1 267 ? -0.887 -13.291 -36.226 1.00 60.47 267 ALA A C 1
ATOM 1776 O O . ALA A 1 267 ? -1.343 -14.433 -36.258 1.00 60.47 267 ALA A O 1
ATOM 1777 N N . THR A 1 268 ? -0.020 -12.871 -37.152 1.00 58.78 268 THR A N 1
ATOM 1778 C CA . THR A 1 268 ? 0.500 -13.710 -38.245 1.00 58.78 268 THR A CA 1
ATOM 1779 C C . THR A 1 268 ? 1.857 -14.315 -37.859 1.00 58.78 268 THR A C 1
ATOM 1781 O O . THR A 1 268 ? 2.915 -13.870 -38.297 1.00 58.78 268 THR A O 1
ATOM 1784 N N . ALA A 1 269 ? 1.843 -15.308 -36.970 1.00 49.47 269 ALA A N 1
ATOM 1785 C CA . ALA A 1 269 ? 3.023 -15.836 -36.282 1.00 49.47 269 ALA A CA 1
ATOM 1786 C C . ALA A 1 269 ? 4.144 -16.385 -37.198 1.00 49.47 269 ALA A C 1
ATOM 1788 O O . ALA A 1 269 ? 3.982 -17.433 -37.815 1.00 49.47 269 ALA A O 1
ATOM 1789 N N . THR A 1 270 ? 5.306 -15.717 -37.169 1.00 51.81 270 THR A N 1
ATOM 1790 C CA . THR A 1 270 ? 6.665 -16.298 -37.257 1.00 51.81 270 THR A CA 1
ATOM 1791 C C . THR A 1 270 ? 7.661 -15.290 -36.655 1.00 51.81 270 THR A C 1
ATOM 1793 O O . THR A 1 270 ? 8.063 -14.367 -37.356 1.00 51.81 270 THR A O 1
ATOM 1796 N N . SER A 1 271 ? 8.005 -15.421 -35.367 1.00 55.34 271 SER A N 1
ATOM 1797 C CA . SER A 1 271 ? 9.143 -14.781 -34.660 1.00 55.34 271 SER A CA 1
ATOM 1798 C C . SER A 1 271 ? 9.619 -13.411 -35.191 1.00 55.34 271 SER A C 1
ATOM 1800 O O . SER A 1 271 ? 10.764 -13.259 -35.613 1.00 55.34 271 SER A O 1
ATOM 1802 N N . LYS A 1 272 ? 8.753 -12.392 -35.175 1.00 72.31 272 LYS A N 1
ATOM 1803 C CA . LYS A 1 272 ? 9.001 -11.095 -35.833 1.00 72.31 272 LYS A CA 1
ATOM 1804 C C . LYS A 1 272 ? 9.787 -10.130 -34.952 1.00 72.31 272 LYS A C 1
ATOM 1806 O O . LYS A 1 272 ? 10.578 -9.346 -35.466 1.00 72.31 272 LYS A O 1
ATOM 1811 N N . VAL A 1 273 ? 9.626 -10.214 -33.632 1.00 77.81 273 VAL A N 1
ATOM 1812 C CA . VAL A 1 273 ? 10.452 -9.455 -32.676 1.00 77.81 273 VAL A CA 1
ATOM 1813 C C . VAL A 1 273 ? 11.908 -9.952 -32.685 1.00 77.81 273 VAL A C 1
ATOM 1815 O O . VAL A 1 273 ? 12.834 -9.157 -32.531 1.00 77.81 273 VAL A O 1
ATOM 1818 N N . ALA A 1 274 ? 12.134 -11.234 -32.992 1.00 77.94 274 ALA A N 1
ATOM 1819 C CA . ALA A 1 274 ? 13.478 -11.787 -33.169 1.00 77.94 274 ALA A CA 1
ATOM 1820 C C . ALA A 1 274 ? 14.203 -11.199 -34.391 1.00 77.94 274 ALA A C 1
ATOM 1822 O O . ALA A 1 274 ? 15.400 -10.928 -34.315 1.00 77.94 274 ALA A O 1
ATOM 1823 N N . ASN A 1 275 ? 13.477 -10.911 -35.476 1.00 81.31 275 ASN A N 1
ATOM 1824 C CA . ASN A 1 275 ? 14.023 -10.227 -36.656 1.00 81.31 275 ASN A CA 1
ATOM 1825 C C . ASN A 1 275 ? 14.420 -8.763 -36.372 1.00 81.31 275 ASN A C 1
ATOM 1827 O O . ASN A 1 275 ? 15.210 -8.184 -37.113 1.00 81.31 275 ASN A O 1
ATOM 1831 N N . LEU A 1 276 ? 13.913 -8.164 -35.286 1.00 82.88 276 LEU A N 1
ATOM 1832 C CA . LEU A 1 276 ? 14.374 -6.866 -34.770 1.00 82.88 276 LEU A CA 1
ATOM 1833 C C . LEU A 1 276 ? 15.630 -6.993 -33.885 1.00 82.88 276 LEU A C 1
ATOM 1835 O O . LEU A 1 276 ? 16.151 -5.986 -33.411 1.00 82.88 276 LEU A O 1
ATOM 1839 N N . GLY A 1 277 ? 16.119 -8.214 -33.646 1.00 79.50 277 GLY A N 1
ATOM 1840 C CA . GLY A 1 277 ? 17.291 -8.492 -32.816 1.00 79.50 277 GLY A CA 1
ATOM 1841 C C . GLY A 1 277 ? 16.996 -8.679 -31.324 1.00 79.50 277 GLY A C 1
ATOM 1842 O O . GLY A 1 277 ? 17.933 -8.669 -30.526 1.00 79.50 277 GLY A O 1
ATOM 1843 N N . PHE A 1 278 ? 15.729 -8.861 -30.929 1.00 76.19 278 PHE A N 1
ATOM 1844 C CA . PHE A 1 278 ? 15.337 -9.049 -29.528 1.00 76.19 278 PHE A CA 1
ATOM 1845 C C . PHE A 1 278 ? 14.883 -10.482 -29.242 1.00 76.19 278 PHE A C 1
ATOM 1847 O O . PHE A 1 278 ? 14.055 -11.047 -29.951 1.00 76.19 278 PHE A O 1
ATOM 1854 N N . THR A 1 279 ? 15.387 -11.060 -28.152 1.00 65.25 279 THR A N 1
ATOM 1855 C CA . THR A 1 279 ? 14.955 -12.374 -27.642 1.00 65.25 279 THR A CA 1
ATOM 1856 C C . THR A 1 279 ? 13.898 -12.267 -26.539 1.00 65.25 279 THR A C 1
ATOM 1858 O O . THR A 1 279 ? 13.296 -13.270 -26.170 1.00 65.25 279 THR A O 1
ATOM 1861 N N . THR A 1 280 ? 13.674 -11.067 -25.998 1.00 59.62 280 THR A N 1
ATOM 1862 C CA . THR A 1 280 ? 12.679 -10.760 -24.962 1.00 59.62 280 THR A CA 1
ATOM 1863 C C . THR A 1 280 ? 11.613 -9.806 -25.509 1.00 59.62 280 THR A C 1
ATOM 1865 O O . THR A 1 280 ? 11.907 -8.934 -26.321 1.00 59.62 280 THR A O 1
ATOM 1868 N N . THR A 1 281 ? 10.361 -9.988 -25.082 1.00 57.75 281 THR A N 1
ATOM 1869 C CA . THR A 1 281 ? 9.173 -9.304 -25.643 1.00 57.75 281 THR A CA 1
ATOM 1870 C C . THR A 1 281 ? 8.555 -8.257 -24.701 1.00 57.75 281 THR A C 1
ATOM 1872 O O . THR A 1 281 ? 7.636 -7.524 -25.064 1.00 57.75 281 THR A O 1
ATOM 1875 N N . SER A 1 282 ? 9.052 -8.136 -23.469 1.00 53.28 282 SER A N 1
ATOM 1876 C CA . SER A 1 282 ? 8.528 -7.184 -22.482 1.00 53.28 282 SER A CA 1
ATOM 1877 C C . SER A 1 282 ? 9.676 -6.500 -21.754 1.00 53.28 282 SER A C 1
ATOM 1879 O O . SER A 1 282 ? 10.471 -7.176 -21.102 1.00 53.28 282 SER A O 1
ATOM 1881 N N . PHE A 1 283 ? 9.749 -5.170 -21.846 1.00 56.94 283 PHE A N 1
ATOM 1882 C CA . PHE A 1 283 ? 10.762 -4.357 -21.176 1.00 56.94 283 PHE A CA 1
ATOM 1883 C C . PHE A 1 283 ? 10.082 -3.453 -20.139 1.00 56.94 283 PHE A C 1
ATOM 1885 O O . PHE A 1 283 ? 9.006 -2.899 -20.379 1.00 56.94 283 PHE A O 1
ATOM 1892 N N . GLY A 1 284 ? 10.676 -3.345 -18.948 1.00 47.31 284 GLY A N 1
ATOM 1893 C CA . GLY A 1 284 ? 10.164 -2.461 -17.899 1.00 47.31 284 GLY A CA 1
ATOM 1894 C C . GLY A 1 284 ? 10.186 -0.988 -18.328 1.00 47.31 284 GLY A C 1
ATOM 1895 O O . GLY A 1 284 ? 10.983 -0.595 -19.182 1.00 47.31 284 GLY A O 1
ATOM 1896 N N . ALA A 1 285 ? 9.325 -0.165 -17.723 1.00 45.88 285 ALA A N 1
ATOM 1897 C CA . ALA A 1 285 ? 9.353 1.289 -17.902 1.00 45.88 285 ALA A CA 1
ATOM 1898 C C . ALA A 1 285 ? 10.757 1.858 -17.644 1.00 45.88 285 ALA A C 1
ATOM 1900 O O . ALA A 1 285 ? 11.407 1.494 -16.665 1.00 45.88 285 ALA A O 1
ATOM 1901 N N . GLY A 1 286 ? 11.242 2.700 -18.564 1.00 45.94 286 GLY A N 1
ATOM 1902 C CA . GLY A 1 286 ? 12.545 3.369 -18.461 1.00 45.94 286 GLY A CA 1
ATOM 1903 C C . GLY A 1 286 ? 13.792 2.495 -18.670 1.00 45.94 286 GLY A C 1
ATOM 1904 O O . GLY A 1 286 ? 14.902 3.010 -18.572 1.00 45.94 286 GLY A O 1
ATOM 1905 N N . LEU A 1 287 ? 13.656 1.201 -18.982 1.00 47.34 287 LEU A N 1
ATOM 1906 C CA . LEU A 1 287 ? 14.786 0.276 -19.134 1.00 47.34 287 LEU A CA 1
ATOM 1907 C C . LEU A 1 287 ? 14.799 -0.351 -20.529 1.00 47.34 287 LEU A C 1
ATOM 1909 O O . LEU A 1 287 ? 14.644 -1.562 -20.666 1.00 47.34 287 LEU A O 1
ATOM 1913 N N . GLY A 1 288 ? 15.024 0.465 -21.566 1.00 43.44 288 GLY A N 1
ATOM 1914 C CA . GLY A 1 288 ? 15.187 0.059 -22.978 1.00 43.44 288 GLY A CA 1
ATOM 1915 C C . GLY A 1 288 ? 16.373 -0.882 -23.266 1.00 43.44 288 GLY A C 1
ATOM 1916 O O . GLY A 1 288 ? 16.959 -0.841 -24.341 1.00 43.44 288 GLY A O 1
ATOM 1917 N N . ASN A 1 289 ? 16.752 -1.715 -22.300 1.00 38.91 289 ASN A N 1
ATOM 1918 C CA . ASN A 1 289 ? 17.763 -2.742 -22.382 1.00 38.91 289 ASN A CA 1
ATOM 1919 C C . ASN A 1 289 ? 17.323 -3.948 -21.534 1.00 38.91 289 ASN A C 1
ATOM 1921 O O . ASN A 1 289 ? 17.577 -3.956 -20.336 1.00 38.91 289 ASN A O 1
ATOM 1925 N N . GLY A 1 290 ? 16.644 -4.927 -22.149 1.00 43.97 290 GLY A N 1
ATOM 1926 C CA . GLY A 1 290 ? 16.597 -6.365 -21.797 1.00 43.97 290 GLY A CA 1
ATOM 1927 C C . GLY A 1 290 ? 16.268 -6.861 -20.377 1.00 43.97 290 GLY A C 1
ATOM 1928 O O . GLY A 1 290 ? 16.058 -8.061 -20.221 1.00 43.97 290 GLY A O 1
ATOM 1929 N N . SER A 1 291 ? 16.228 -6.016 -19.353 1.00 49.81 291 SER A N 1
ATOM 1930 C CA . SER A 1 291 ? 16.219 -6.431 -17.953 1.00 49.81 291 SER A CA 1
ATOM 1931 C C . SER A 1 291 ? 14.807 -6.368 -17.389 1.00 49.81 291 SER A C 1
ATOM 1933 O O . SER A 1 291 ? 14.155 -5.321 -17.408 1.00 49.81 291 SER A O 1
ATOM 1935 N N . SER A 1 292 ? 14.334 -7.500 -16.868 1.00 60.62 292 SER A N 1
ATOM 1936 C CA . SER A 1 292 ? 13.110 -7.575 -16.071 1.00 60.62 292 SER A CA 1
ATOM 1937 C C . SER A 1 292 ? 13.198 -6.639 -14.864 1.00 60.62 292 SER A C 1
ATOM 1939 O O . SER A 1 292 ? 14.277 -6.446 -14.299 1.00 60.62 292 SER A O 1
ATOM 1941 N N . SER A 1 293 ? 12.060 -6.075 -14.446 1.00 74.56 293 SER A N 1
ATOM 1942 C CA . SER A 1 293 ? 11.992 -5.265 -13.222 1.00 74.56 293 SER A CA 1
ATOM 1943 C C . SER A 1 293 ? 12.588 -6.039 -12.034 1.00 74.56 293 SER A C 1
ATOM 1945 O O . SER A 1 293 ? 12.256 -7.216 -11.881 1.00 74.56 293 SER A O 1
ATOM 1947 N N . PRO A 1 294 ? 13.382 -5.405 -11.148 1.00 77.94 294 PRO A N 1
ATOM 1948 C CA . PRO A 1 294 ? 13.875 -6.035 -9.918 1.00 77.94 294 PRO A CA 1
ATOM 1949 C C . PRO A 1 294 ? 12.760 -6.519 -8.981 1.00 77.94 294 PRO A C 1
ATOM 1951 O O . PRO A 1 294 ? 13.004 -7.305 -8.071 1.00 77.94 294 PRO A O 1
ATOM 1954 N N . LEU A 1 295 ? 11.536 -6.025 -9.188 1.00 86.38 295 LEU A N 1
ATOM 1955 C CA . LEU A 1 295 ? 10.352 -6.450 -8.455 1.00 86.38 295 LEU A CA 1
ATOM 1956 C C . LEU A 1 295 ? 9.689 -7.685 -9.066 1.00 86.38 295 LEU A C 1
ATOM 1958 O O . LEU A 1 295 ? 8.889 -8.318 -8.396 1.00 86.38 295 LEU A O 1
ATOM 1962 N N . GLN A 1 296 ? 9.980 -8.055 -10.311 1.00 86.00 296 GLN A N 1
ATOM 1963 C CA . GLN A 1 296 ? 9.249 -9.124 -10.985 1.00 86.00 296 GLN A CA 1
ATOM 1964 C C . GLN A 1 296 ? 9.424 -10.474 -10.271 1.00 86.00 296 GLN A C 1
ATOM 1966 O O . GLN A 1 296 ? 10.541 -10.922 -10.035 1.00 86.00 296 GLN A O 1
ATOM 1971 N N . GLY A 1 297 ? 8.304 -11.111 -9.920 1.00 85.00 297 GLY A N 1
ATOM 1972 C CA . GLY A 1 297 ? 8.263 -12.355 -9.146 1.00 85.00 297 GLY A CA 1
ATOM 1973 C C . GLY A 1 297 ? 8.450 -12.170 -7.636 1.00 85.00 297 GLY A C 1
ATOM 1974 O O . GLY A 1 297 ? 8.189 -13.102 -6.874 1.00 85.00 297 GLY A O 1
ATOM 1975 N N . GLN A 1 298 ? 8.830 -10.975 -7.181 1.00 91.12 298 GLN A N 1
ATOM 1976 C CA . GLN A 1 298 ? 9.010 -10.688 -5.763 1.00 91.12 298 GLN A CA 1
ATOM 1977 C C . GLN A 1 298 ? 7.656 -10.526 -5.084 1.00 91.12 298 GLN A C 1
ATOM 1979 O O . GLN A 1 298 ? 6.708 -9.994 -5.665 1.00 91.12 298 GLN A O 1
ATOM 1984 N N . SER A 1 299 ? 7.558 -10.995 -3.842 1.00 93.69 299 SER A N 1
ATOM 1985 C CA . SER A 1 299 ? 6.310 -10.951 -3.082 1.00 93.69 299 SER A CA 1
ATOM 1986 C C . SER A 1 299 ? 6.492 -10.209 -1.771 1.00 93.69 299 SER A C 1
ATOM 1988 O O . SER A 1 299 ? 7.539 -10.307 -1.131 1.00 93.69 299 SER A O 1
ATOM 1990 N N . ILE A 1 300 ? 5.464 -9.479 -1.358 1.00 95.19 300 ILE A N 1
ATOM 1991 C CA . ILE A 1 300 ? 5.411 -8.844 -0.043 1.00 95.19 300 ILE A CA 1
ATOM 1992 C C . ILE A 1 300 ? 4.126 -9.254 0.661 1.00 95.19 300 ILE A C 1
ATOM 1994 O O . ILE A 1 300 ? 3.091 -9.449 0.024 1.00 95.19 300 ILE A O 1
ATOM 1998 N N . THR A 1 301 ? 4.202 -9.368 1.980 1.00 95.00 301 THR A N 1
ATOM 1999 C CA . THR A 1 301 ? 3.030 -9.435 2.851 1.00 95.00 301 THR A CA 1
ATOM 2000 C C . THR A 1 301 ? 2.988 -8.168 3.682 1.00 95.00 301 THR A C 1
ATOM 2002 O O . THR A 1 301 ? 3.977 -7.824 4.327 1.00 95.00 301 THR A O 1
ATOM 2005 N N . VAL A 1 302 ? 1.862 -7.466 3.636 1.00 93.56 302 VAL A N 1
ATOM 2006 C CA . VAL A 1 302 ? 1.618 -6.250 4.408 1.00 93.56 302 VAL A CA 1
ATOM 2007 C C . VAL A 1 302 ? 0.583 -6.557 5.470 1.00 93.56 302 VAL A C 1
ATOM 2009 O O . VAL A 1 302 ? -0.480 -7.106 5.180 1.00 93.56 302 VAL A O 1
ATOM 2012 N N . GLN A 1 303 ? 0.928 -6.215 6.702 1.00 91.88 303 GLN A N 1
ATOM 2013 C CA . GLN A 1 303 ? 0.115 -6.421 7.885 1.00 91.88 303 GLN A CA 1
ATOM 2014 C C . GLN A 1 303 ? -0.073 -5.088 8.594 1.00 91.88 303 GLN A C 1
ATOM 2016 O O . GLN A 1 303 ? 0.905 -4.384 8.845 1.00 91.88 303 GLN A O 1
ATOM 2021 N N . VAL A 1 304 ? -1.318 -4.763 8.923 1.00 88.38 304 VAL A N 1
ATOM 2022 C CA . VAL A 1 304 ? -1.675 -3.557 9.669 1.00 88.38 304 VAL A CA 1
ATOM 2023 C C . VAL A 1 304 ? -2.514 -3.936 10.884 1.00 88.38 304 VAL A C 1
ATOM 2025 O O . VAL A 1 304 ? -3.455 -4.724 10.776 1.00 88.38 304 VAL A O 1
ATOM 2028 N N . GLY A 1 305 ? -2.149 -3.394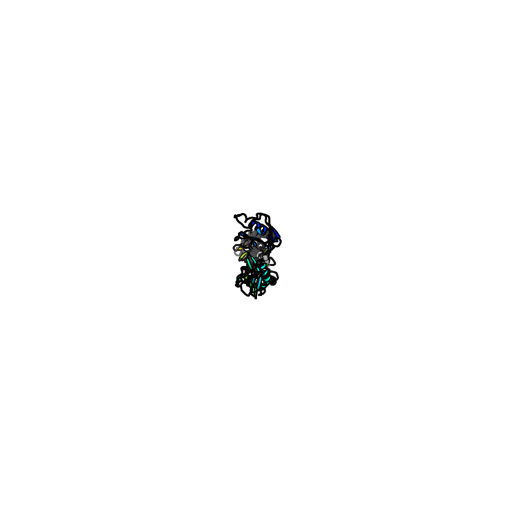 12.045 1.00 81.62 305 GLY A N 1
ATOM 2029 C CA . GLY A 1 305 ? -2.811 -3.634 13.330 1.00 81.62 305 GLY A CA 1
ATOM 2030 C C . GLY A 1 305 ? -1.958 -4.461 14.295 1.00 81.62 305 GLY A C 1
ATOM 2031 O O . GLY A 1 305 ? -0.782 -4.730 14.039 1.00 81.62 305 GLY A O 1
ATOM 2032 N N . THR A 1 306 ? -2.536 -4.868 15.428 1.00 74.38 306 THR A N 1
ATOM 2033 C CA . THR A 1 306 ? -1.858 -5.731 16.409 1.00 74.38 306 THR A CA 1
ATOM 2034 C C . THR A 1 306 ? -2.759 -6.851 16.940 1.00 74.38 306 THR A C 1
ATOM 2036 O O . THR A 1 306 ? -3.991 -6.813 16.851 1.00 74.38 306 THR A O 1
ATOM 2039 N N . GLY A 1 307 ? -2.129 -7.901 17.478 1.00 71.44 307 GLY A N 1
ATOM 2040 C CA . GLY A 1 307 ? -2.818 -9.019 18.122 1.00 71.44 307 GLY A CA 1
ATOM 2041 C C . GLY A 1 307 ? -3.790 -9.758 17.196 1.00 71.44 307 GLY A C 1
ATOM 2042 O O . GLY A 1 307 ? -3.463 -10.086 16.060 1.00 71.44 307 GLY A O 1
ATOM 2043 N N . ALA A 1 308 ? -4.996 -10.042 17.693 1.00 68.81 308 ALA A N 1
ATOM 2044 C CA . ALA A 1 308 ? -6.022 -10.781 16.950 1.00 68.81 308 ALA A CA 1
ATOM 2045 C C . ALA A 1 308 ? -6.715 -9.962 15.839 1.00 68.81 308 ALA A C 1
ATOM 2047 O O . ALA A 1 308 ? -7.512 -10.521 15.094 1.00 68.81 308 ALA A O 1
ATOM 2048 N N . ASN A 1 309 ? -6.432 -8.659 15.733 1.00 72.19 309 ASN A N 1
ATOM 2049 C CA . ASN A 1 309 ? -7.086 -7.742 14.794 1.00 72.19 309 ASN A CA 1
ATOM 2050 C C . ASN A 1 309 ? -6.173 -7.338 13.619 1.00 72.19 309 ASN A C 1
ATOM 2052 O O . ASN A 1 309 ? -6.423 -6.327 12.969 1.00 72.19 309 ASN A O 1
ATOM 2056 N N . VAL A 1 310 ? -5.096 -8.088 13.357 1.00 84.25 310 VAL A N 1
ATOM 2057 C CA . VAL A 1 310 ? -4.182 -7.796 12.243 1.00 84.25 310 VAL A CA 1
ATOM 2058 C C . VAL A 1 310 ? -4.879 -8.063 10.910 1.00 84.25 310 VAL A C 1
ATOM 2060 O O . VAL A 1 310 ? -5.249 -9.198 10.608 1.00 84.25 310 VAL A O 1
ATOM 2063 N N . SER A 1 311 ? -4.998 -7.026 10.084 1.00 88.06 311 SER A N 1
ATOM 2064 C CA . SER A 1 311 ? -5.391 -7.157 8.682 1.00 88.06 311 SER A CA 1
ATOM 2065 C C . SER A 1 311 ? -4.152 -7.476 7.852 1.00 88.06 311 SER A C 1
ATOM 2067 O O . SER A 1 311 ? -3.150 -6.772 7.947 1.00 88.06 311 SER A O 1
ATOM 2069 N N . SER A 1 312 ? -4.190 -8.549 7.062 1.00 91.44 312 SER A N 1
ATOM 2070 C CA . SER A 1 312 ? -3.030 -9.054 6.317 1.00 91.44 312 SER A CA 1
ATOM 2071 C C . SER A 1 312 ? -3.377 -9.251 4.849 1.00 91.44 312 SER A C 1
ATOM 2073 O O . SER A 1 312 ? -4.404 -9.843 4.527 1.00 91.44 312 SER A O 1
ATOM 2075 N N . THR A 1 313 ? -2.494 -8.814 3.957 1.00 93.19 313 THR A N 1
ATOM 2076 C CA . THR A 1 313 ? -2.604 -9.043 2.511 1.00 93.19 313 THR A CA 1
ATOM 2077 C C . THR A 1 313 ? -1.244 -9.423 1.938 1.00 93.19 313 THR A C 1
ATOM 2079 O O . THR A 1 313 ? -0.215 -8.909 2.379 1.00 93.19 313 THR A O 1
ATOM 2082 N N . SER A 1 314 ? -1.226 -10.329 0.964 1.00 93.75 314 SER A N 1
ATOM 2083 C CA . SER A 1 314 ? -0.008 -10.766 0.278 1.00 93.75 314 SER A CA 1
ATOM 2084 C C . SER A 1 314 ? -0.174 -10.566 -1.218 1.00 93.75 314 SER A C 1
ATOM 2086 O O . SER A 1 314 ? -1.228 -10.863 -1.777 1.00 93.75 314 SER A O 1
ATOM 2088 N N . LEU A 1 315 ? 0.876 -10.080 -1.870 1.00 93.31 315 LEU A N 1
ATOM 2089 C CA . LEU A 1 315 ? 0.881 -9.833 -3.306 1.00 93.31 315 LEU A CA 1
ATOM 2090 C C . LEU A 1 315 ? 2.217 -10.223 -3.925 1.00 93.31 315 LEU A C 1
ATOM 2092 O O . LEU A 1 315 ? 3.252 -10.212 -3.256 1.00 93.31 315 LEU A O 1
ATOM 2096 N N . THR A 1 316 ? 2.178 -10.505 -5.223 1.00 92.81 316 THR A N 1
ATOM 2097 C CA . THR A 1 316 ? 3.354 -10.749 -6.058 1.00 92.81 316 THR A CA 1
ATOM 2098 C C . THR A 1 316 ? 3.409 -9.700 -7.159 1.00 92.81 316 THR A C 1
ATOM 2100 O O . THR A 1 316 ? 2.414 -9.436 -7.837 1.00 92.81 316 THR A O 1
ATOM 2103 N N . PHE A 1 317 ? 4.576 -9.100 -7.351 1.00 90.25 317 PHE A N 1
ATOM 2104 C CA . PHE A 1 317 ? 4.807 -8.131 -8.411 1.00 90.25 317 PHE A CA 1
ATOM 2105 C C . PHE A 1 317 ? 5.040 -8.835 -9.753 1.00 90.25 317 PHE A C 1
ATOM 2107 O O . PHE A 1 317 ? 5.803 -9.796 -9.857 1.00 90.25 317 PHE A O 1
ATOM 2114 N N . GLY A 1 318 ? 4.402 -8.334 -10.805 1.00 84.75 318 GLY A N 1
ATOM 2115 C CA . GLY A 1 318 ? 4.492 -8.869 -12.159 1.00 84.75 318 GLY A CA 1
ATOM 2116 C C . GLY A 1 318 ? 3.258 -8.534 -12.996 1.00 84.75 318 GLY A C 1
ATOM 2117 O O . GLY A 1 318 ? 2.365 -7.821 -12.544 1.00 84.75 318 GLY A O 1
ATOM 2118 N N . SER A 1 319 ? 3.236 -8.999 -14.244 1.00 79.69 319 SER A N 1
ATOM 2119 C CA . SER A 1 319 ? 2.215 -8.642 -15.240 1.00 79.69 319 SER A CA 1
ATOM 2120 C C . SER A 1 319 ? 1.194 -9.749 -15.519 1.00 79.69 319 SER A C 1
ATOM 2122 O O . SER A 1 319 ? 0.294 -9.545 -16.333 1.00 79.69 319 SER A O 1
ATOM 2124 N N . ALA A 1 320 ? 1.318 -10.922 -14.888 1.00 72.00 320 ALA A N 1
ATOM 2125 C CA . ALA A 1 320 ? 0.328 -11.984 -15.048 1.00 72.00 320 ALA A CA 1
ATOM 2126 C C . ALA A 1 320 ? -0.973 -11.653 -14.295 1.00 72.00 320 ALA A C 1
ATOM 2128 O O . ALA A 1 320 ? -1.003 -10.806 -13.401 1.00 72.00 320 ALA A O 1
ATOM 2129 N N . ALA A 1 321 ? -2.061 -12.347 -14.633 1.00 68.69 321 ALA A N 1
ATOM 2130 C CA . ALA A 1 321 ? -3.326 -12.198 -13.921 1.00 68.69 321 ALA A CA 1
ATOM 2131 C C . ALA A 1 321 ? -3.144 -12.468 -12.413 1.00 68.69 321 ALA A C 1
ATOM 2133 O O . ALA A 1 321 ? -2.539 -13.467 -12.026 1.00 68.69 321 ALA A O 1
ATOM 2134 N N . GLY A 1 322 ? -3.652 -11.565 -11.570 1.00 73.44 322 GLY A N 1
ATOM 2135 C CA . GLY A 1 322 ? -3.490 -11.627 -10.110 1.00 73.44 322 GLY A CA 1
ATOM 2136 C C . GLY A 1 322 ? -2.169 -11.059 -9.571 1.00 73.44 322 GLY A C 1
ATOM 2137 O O . GLY A 1 322 ? -1.980 -11.053 -8.359 1.00 73.44 322 GLY A O 1
ATOM 2138 N N . GLN A 1 323 ? -1.276 -10.563 -10.434 1.00 85.44 323 GLN A N 1
ATOM 2139 C CA . GLN A 1 323 ? -0.039 -9.882 -10.039 1.00 85.44 323 GLN A CA 1
ATOM 2140 C C . GLN A 1 323 ? -0.169 -8.358 -10.144 1.00 85.44 323 GLN A C 1
ATOM 2142 O O . GLN A 1 323 ? -1.073 -7.824 -10.792 1.00 85.44 323 GLN A O 1
ATOM 2147 N N . VAL A 1 324 ? 0.751 -7.653 -9.487 1.00 86.88 324 VAL A N 1
ATOM 2148 C CA . VAL A 1 324 ? 0.770 -6.189 -9.411 1.00 86.88 324 VAL A CA 1
ATOM 2149 C C . VAL A 1 324 ? 1.883 -5.616 -10.285 1.00 86.88 324 VAL A C 1
ATOM 2151 O O . VAL A 1 324 ? 3.061 -5.900 -10.075 1.00 86.88 324 VAL A O 1
ATOM 2154 N N . SER A 1 325 ? 1.515 -4.750 -11.228 1.00 85.31 325 SER A N 1
ATOM 2155 C CA . SER A 1 325 ? 2.455 -4.044 -12.116 1.00 85.31 325 SER A CA 1
ATOM 2156 C C . SER A 1 325 ? 2.310 -2.521 -12.084 1.00 85.31 325 SER A C 1
ATOM 2158 O O . SER A 1 325 ? 3.189 -1.818 -12.575 1.00 85.31 325 SER A O 1
ATOM 2160 N N . THR A 1 326 ? 1.236 -1.997 -11.483 1.00 86.19 326 THR A N 1
ATOM 2161 C CA . THR A 1 326 ? 0.980 -0.554 -11.370 1.00 86.19 326 THR A CA 1
ATOM 2162 C C . THR A 1 326 ? 0.712 -0.135 -9.924 1.00 86.19 326 THR A C 1
ATOM 2164 O O . THR A 1 326 ? 0.261 -0.935 -9.103 1.00 86.19 326 THR A O 1
ATOM 2167 N N . LEU A 1 327 ? 0.934 1.148 -9.609 1.00 89.25 327 LEU A N 1
ATOM 2168 C CA . LEU A 1 327 ? 0.629 1.708 -8.286 1.00 89.25 327 LEU A CA 1
ATOM 2169 C C . LEU A 1 327 ? -0.863 1.596 -7.934 1.00 89.25 327 LEU A C 1
ATOM 2171 O O . LEU A 1 327 ? -1.211 1.351 -6.785 1.00 89.25 327 LEU A O 1
ATOM 2175 N N . SER A 1 328 ? -1.749 1.742 -8.923 1.00 86.75 328 SER A N 1
ATOM 2176 C CA . SER A 1 328 ? -3.194 1.592 -8.716 1.00 86.75 328 SER A CA 1
ATOM 2177 C C . SER A 1 328 ? -3.561 0.160 -8.319 1.00 86.75 328 SER A C 1
ATOM 2179 O O . SER A 1 328 ? -4.299 -0.031 -7.355 1.00 86.75 328 SER A O 1
ATOM 2181 N N . GLN A 1 329 ? -2.986 -0.845 -8.990 1.00 88.69 329 GLN A N 1
ATOM 2182 C CA . GLN A 1 329 ? -3.154 -2.249 -8.605 1.00 88.69 329 GLN A CA 1
ATOM 2183 C C . GLN A 1 329 ? -2.593 -2.507 -7.203 1.00 88.69 329 GLN A C 1
ATOM 2185 O O . GLN A 1 329 ? -3.266 -3.136 -6.392 1.00 88.69 329 GLN A O 1
ATOM 2190 N N . LEU A 1 330 ? -1.405 -1.971 -6.893 1.00 92.75 330 LEU A N 1
ATOM 2191 C CA . LEU A 1 330 ? -0.798 -2.083 -5.565 1.00 92.75 330 LEU A CA 1
ATOM 2192 C C . LEU A 1 330 ? -1.733 -1.527 -4.485 1.00 92.75 330 LEU A C 1
ATOM 2194 O O . LEU A 1 330 ? -2.049 -2.226 -3.529 1.00 92.75 330 LEU A O 1
ATOM 2198 N N . ASN A 1 331 ? -2.245 -0.312 -4.676 1.00 92.06 331 ASN A N 1
ATOM 2199 C CA . ASN A 1 331 ? -3.171 0.320 -3.738 1.00 92.06 331 ASN A CA 1
ATOM 2200 C C . ASN A 1 331 ? -4.499 -0.429 -3.609 1.00 92.06 331 ASN A C 1
ATOM 2202 O O . ASN A 1 331 ? -5.041 -0.505 -2.511 1.00 92.06 331 ASN A O 1
ATOM 2206 N N . SER A 1 332 ? -4.992 -1.053 -4.681 1.00 89.88 332 SER A N 1
ATOM 2207 C CA . SER A 1 332 ? -6.183 -1.903 -4.604 1.00 89.88 332 SER A CA 1
ATOM 2208 C C . SER A 1 332 ? -5.963 -3.152 -3.743 1.00 89.88 332 SER A C 1
ATOM 2210 O O . SER A 1 332 ? -6.878 -3.551 -3.029 1.00 89.88 332 SER A O 1
ATOM 2212 N N . PH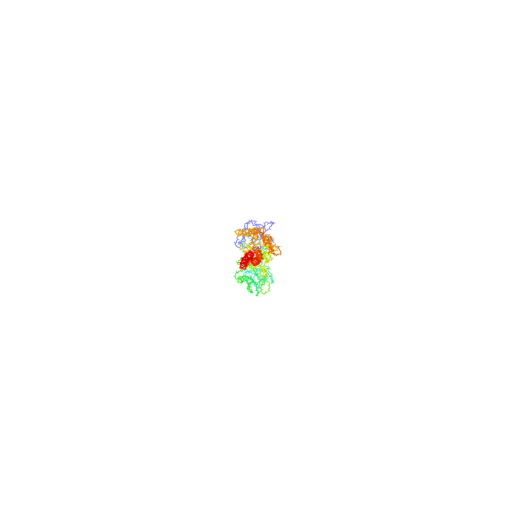E A 1 333 ? -4.775 -3.767 -3.792 1.00 90.56 333 PHE A N 1
ATOM 2213 C CA . PHE A 1 333 ? -4.425 -4.910 -2.936 1.00 90.56 333 PHE A CA 1
ATOM 2214 C C . PHE A 1 333 ? -4.168 -4.498 -1.482 1.00 90.56 333 PHE A C 1
ATOM 2216 O O . PHE A 1 333 ? -4.514 -5.238 -0.564 1.00 90.56 333 PHE A O 1
ATOM 2223 N N . LEU A 1 334 ? -3.554 -3.333 -1.267 1.00 91.62 334 LEU A N 1
ATOM 2224 C CA . LEU A 1 334 ? -3.221 -2.827 0.066 1.00 91.62 334 LEU A CA 1
ATOM 2225 C C . LEU A 1 334 ? -4.438 -2.297 0.831 1.00 91.62 334 LEU A C 1
ATOM 2227 O O . LEU A 1 334 ? -4.452 -2.366 2.061 1.00 91.62 334 LEU A O 1
ATOM 2231 N N . ALA A 1 335 ? -5.481 -1.849 0.128 1.00 88.69 335 ALA A N 1
ATOM 2232 C CA . ALA A 1 335 ? -6.708 -1.353 0.744 1.00 88.69 335 ALA A CA 1
ATOM 2233 C C . ALA A 1 335 ? -7.372 -2.387 1.671 1.00 88.69 335 ALA A C 1
ATOM 2235 O O . ALA A 1 335 ? -7.885 -2.015 2.722 1.00 88.69 335 ALA A O 1
ATOM 2236 N N . SER A 1 336 ? -7.309 -3.688 1.349 1.00 85.56 336 SER A N 1
ATOM 2237 C CA . SER A 1 336 ? -7.865 -4.746 2.212 1.00 85.56 336 SER A CA 1
ATOM 2238 C C . SER A 1 336 ? -7.103 -4.931 3.528 1.00 85.56 336 SER A C 1
ATOM 2240 O O . SER A 1 336 ? -7.594 -5.601 4.431 1.00 85.56 336 SER A O 1
ATOM 2242 N N . ALA A 1 337 ? -5.895 -4.375 3.624 1.00 88.25 337 ALA A N 1
ATOM 2243 C CA . ALA A 1 337 ? -5.085 -4.340 4.831 1.00 88.25 337 ALA A CA 1
ATOM 2244 C C . ALA A 1 337 ? -4.967 -2.918 5.404 1.00 88.25 337 ALA A C 1
ATOM 2246 O O . ALA A 1 337 ? -4.039 -2.670 6.156 1.00 88.25 337 ALA A O 1
ATOM 2247 N N . ASN A 1 338 ? -5.853 -1.976 5.046 1.00 86.62 338 ASN A N 1
ATOM 2248 C CA . ASN A 1 338 ? -5.804 -0.577 5.507 1.00 86.62 338 ASN A CA 1
ATOM 2249 C C . ASN A 1 338 ? -4.447 0.112 5.254 1.00 86.62 338 ASN A C 1
ATOM 2251 O O . ASN A 1 338 ? -3.967 0.921 6.053 1.00 86.62 338 ASN A O 1
ATOM 2255 N N . ALA A 1 339 ? -3.801 -0.229 4.140 1.00 89.19 339 ALA A N 1
ATOM 2256 C CA . ALA A 1 339 ? -2.533 0.349 3.727 1.00 89.19 339 ALA A CA 1
ATOM 2257 C C . ALA A 1 339 ? -2.655 1.030 2.360 1.00 89.19 339 ALA A C 1
ATOM 2259 O O . ALA A 1 339 ? -3.504 0.699 1.534 1.00 89.19 339 ALA A O 1
ATOM 2260 N N . GLN A 1 340 ? -1.754 1.972 2.111 1.00 91.38 340 GLN A N 1
ATOM 2261 C CA . GLN A 1 340 ? -1.562 2.623 0.826 1.00 91.38 340 GLN A CA 1
ATOM 2262 C C . GLN A 1 340 ? -0.072 2.707 0.509 1.00 91.38 340 GLN A C 1
ATOM 2264 O O . GLN A 1 340 ? 0.772 2.815 1.394 1.00 91.38 340 GLN A O 1
ATOM 2269 N N . ALA A 1 341 ? 0.246 2.689 -0.772 1.00 93.25 341 ALA A N 1
ATOM 2270 C CA . ALA A 1 341 ? 1.559 2.913 -1.324 1.00 93.25 341 ALA A CA 1
ATOM 2271 C C . ALA A 1 341 ? 1.605 4.239 -2.086 1.00 93.25 341 ALA A C 1
ATOM 2273 O O . ALA A 1 341 ? 0.666 4.630 -2.789 1.00 93.25 341 ALA A O 1
ATOM 2274 N N . THR A 1 342 ? 2.750 4.900 -1.996 1.00 92.12 342 THR A N 1
ATOM 2275 C CA . THR A 1 342 ? 3.134 6.035 -2.830 1.00 92.12 342 THR A CA 1
ATOM 2276 C C . THR A 1 342 ? 4.479 5.747 -3.482 1.00 92.12 342 THR A C 1
ATOM 2278 O O . THR A 1 342 ? 5.262 4.929 -2.994 1.00 92.12 342 THR A O 1
ATOM 2281 N N . ILE A 1 343 ? 4.738 6.398 -4.613 1.00 90.38 343 ILE A N 1
ATOM 2282 C CA . ILE A 1 343 ? 6.025 6.331 -5.304 1.00 90.38 343 ILE A CA 1
ATOM 2283 C C . ILE A 1 343 ? 6.620 7.729 -5.279 1.00 90.38 343 ILE A C 1
ATOM 2285 O O . ILE A 1 343 ? 5.991 8.683 -5.735 1.00 90.38 343 ILE A O 1
ATOM 2289 N N . ASP A 1 344 ? 7.830 7.846 -4.747 1.00 87.75 344 ASP A N 1
ATOM 2290 C CA . ASP A 1 344 ? 8.625 9.057 -4.893 1.00 87.75 344 ASP A CA 1
ATOM 2291 C C . ASP A 1 344 ? 9.083 9.170 -6.353 1.00 87.75 344 ASP A C 1
ATOM 2293 O O . ASP A 1 344 ? 9.858 8.343 -6.837 1.00 87.75 344 ASP A O 1
ATOM 2297 N N . ALA A 1 345 ? 8.600 10.193 -7.058 1.00 81.81 345 ALA A N 1
ATOM 2298 C CA . ALA A 1 345 ? 8.883 10.408 -8.476 1.00 81.81 345 ALA A CA 1
ATOM 2299 C C . ALA A 1 345 ? 10.370 10.677 -8.784 1.00 81.81 345 ALA A C 1
ATOM 2301 O O . ALA A 1 345 ? 10.792 10.514 -9.925 1.00 81.81 345 ALA A O 1
ATOM 2302 N N . THR A 1 346 ? 11.163 11.083 -7.789 1.00 76.94 346 THR A N 1
ATOM 2303 C CA . THR A 1 346 ? 12.589 11.401 -7.950 1.00 76.94 346 THR A CA 1
ATOM 2304 C C . THR A 1 346 ? 13.464 10.192 -7.649 1.00 76.94 346 THR A C 1
ATOM 2306 O O . THR A 1 346 ? 14.429 9.928 -8.361 1.00 76.94 346 THR A O 1
ATOM 2309 N N . THR A 1 347 ? 13.147 9.456 -6.580 1.00 83.00 347 THR A N 1
ATOM 2310 C CA . THR A 1 347 ? 13.977 8.329 -6.121 1.00 83.00 347 THR A CA 1
ATOM 2311 C C . THR A 1 347 ? 13.476 6.964 -6.590 1.00 83.00 347 THR A C 1
ATOM 2313 O O . THR A 1 347 ? 14.194 5.975 -6.453 1.00 83.00 347 THR A O 1
ATOM 2316 N N . GLY A 1 348 ? 12.246 6.882 -7.106 1.00 81.25 348 GLY A N 1
ATOM 2317 C CA . GLY A 1 348 ? 11.583 5.627 -7.465 1.00 81.25 348 GLY A CA 1
ATOM 2318 C C . GLY A 1 348 ? 11.222 4.752 -6.259 1.00 81.25 348 GLY A C 1
ATOM 2319 O O . GLY A 1 348 ? 10.800 3.609 -6.434 1.00 81.25 348 GLY A O 1
ATOM 2320 N N . LYS A 1 349 ? 11.396 5.251 -5.026 1.00 85.00 349 LYS A N 1
ATOM 2321 C CA . LYS A 1 349 ? 11.111 4.488 -3.808 1.00 85.00 349 LYS A CA 1
ATOM 2322 C C . LYS A 1 349 ? 9.611 4.322 -3.613 1.00 85.00 349 LYS A C 1
ATOM 2324 O O . LYS A 1 349 ? 8.866 5.301 -3.614 1.00 85.00 349 LYS A O 1
ATOM 2329 N N . ILE A 1 350 ? 9.196 3.081 -3.371 1.00 90.94 350 ILE A N 1
ATOM 2330 C CA . ILE A 1 350 ? 7.839 2.753 -2.940 1.00 90.94 350 ILE A CA 1
ATOM 2331 C C . ILE A 1 350 ? 7.789 2.878 -1.419 1.00 90.94 350 ILE A C 1
ATOM 2333 O O . ILE A 1 350 ? 8.492 2.155 -0.713 1.00 90.94 350 ILE A O 1
ATOM 2337 N N . SER A 1 351 ? 6.954 3.785 -0.922 1.00 90.56 351 SER A N 1
ATOM 2338 C CA . SER A 1 351 ? 6.661 3.913 0.507 1.00 90.56 351 SER A CA 1
ATOM 2339 C C . SER A 1 351 ? 5.275 3.357 0.777 1.00 90.56 351 SER A C 1
ATOM 2341 O O . SER A 1 351 ? 4.329 3.746 0.102 1.00 90.56 351 SER A O 1
ATOM 2343 N N . ILE A 1 352 ? 5.155 2.460 1.754 1.00 90.81 352 ILE A N 1
ATOM 2344 C CA . ILE A 1 352 ? 3.865 1.947 2.224 1.00 90.81 352 ILE A CA 1
ATOM 2345 C C . ILE A 1 352 ? 3.569 2.604 3.570 1.00 90.81 352 ILE A C 1
ATOM 2347 O O . ILE A 1 352 ? 4.422 2.615 4.456 1.00 90.81 352 ILE A O 1
ATOM 2351 N N . SER A 1 353 ? 2.371 3.156 3.709 1.00 87.88 353 SER A N 1
ATOM 2352 C CA . SER A 1 353 ? 1.847 3.739 4.941 1.00 87.88 353 SER A CA 1
ATOM 2353 C C . SER A 1 353 ? 0.475 3.152 5.249 1.00 87.88 353 SER A C 1
ATOM 2355 O O . SER A 1 353 ? -0.210 2.648 4.361 1.00 87.88 353 SER A O 1
ATOM 2357 N N . THR A 1 354 ? 0.049 3.225 6.504 1.00 86.00 354 THR A N 1
ATOM 2358 C CA . THR A 1 354 ? -1.342 2.928 6.858 1.00 86.00 354 THR A CA 1
ATOM 2359 C C . THR A 1 354 ? -2.240 4.068 6.369 1.00 86.00 354 THR A C 1
ATOM 2361 O O . THR A 1 354 ? -1.794 5.214 6.274 1.00 86.00 354 THR A O 1
ATOM 2364 N N . THR A 1 355 ? -3.499 3.778 6.040 1.00 75.25 355 THR A N 1
ATOM 2365 C CA . THR A 1 355 ? -4.491 4.810 5.681 1.00 75.25 355 THR A CA 1
ATOM 2366 C C . THR A 1 355 ? -5.033 5.556 6.910 1.00 75.25 355 THR A C 1
ATOM 2368 O O . THR A 1 355 ? -5.800 6.495 6.756 1.00 75.25 355 THR A O 1
ATOM 2371 N N . ASN A 1 356 ? -4.592 5.185 8.122 1.00 61.88 356 ASN A N 1
ATOM 2372 C CA . ASN A 1 356 ? -4.779 5.863 9.419 1.00 61.88 356 ASN A CA 1
ATOM 2373 C C . ASN A 1 356 ? -6.214 6.311 9.775 1.00 61.88 356 ASN A C 1
ATOM 2375 O O . ASN A 1 356 ? -6.402 7.110 10.689 1.00 61.88 356 ASN A O 1
ATOM 2379 N N . ASP A 1 357 ? -7.241 5.767 9.123 1.00 54.34 357 ASP A N 1
ATOM 2380 C CA . ASP A 1 357 ? -8.636 6.123 9.415 1.00 54.34 357 ASP A CA 1
ATOM 2381 C C . ASP A 1 357 ? -9.116 5.595 10.784 1.00 54.34 357 ASP A C 1
ATOM 2383 O O . ASP A 1 357 ? -10.154 6.023 11.287 1.00 54.34 357 ASP A O 1
ATOM 2387 N N . LEU A 1 358 ? -8.367 4.684 11.425 1.00 52.09 358 LEU A N 1
ATOM 2388 C CA . LEU A 1 358 ? -8.803 3.960 12.630 1.00 52.09 358 LEU A CA 1
ATOM 2389 C C . LEU A 1 358 ? -7.830 4.014 13.827 1.00 52.09 358 LEU A C 1
ATOM 2391 O O . LEU A 1 358 ? -8.163 3.478 14.891 1.00 52.09 358 LEU A O 1
ATOM 2395 N N . GLY A 1 359 ? -6.686 4.706 13.725 1.00 57.44 359 GLY A N 1
ATOM 2396 C CA . GLY A 1 359 ? -5.749 4.932 14.836 1.00 57.44 359 GLY A CA 1
ATOM 2397 C C . GLY A 1 359 ? -4.313 4.455 14.591 1.00 57.44 359 GLY A C 1
ATOM 2398 O O . GLY A 1 359 ? -3.899 4.191 13.467 1.00 57.44 359 GLY A O 1
ATOM 2399 N N . ALA A 1 360 ? -3.534 4.360 15.675 1.00 65.25 360 ALA A N 1
ATOM 2400 C CA . ALA A 1 360 ? -2.128 3.966 15.632 1.00 65.25 360 ALA A CA 1
ATOM 2401 C C . ALA A 1 360 ? -1.967 2.455 15.418 1.00 65.25 360 ALA A C 1
ATOM 2403 O O . ALA A 1 360 ? -1.726 1.697 16.353 1.00 65.25 360 ALA A O 1
ATOM 2404 N N . GLU A 1 361 ? -2.116 2.024 14.170 1.00 76.19 361 GLU A N 1
ATOM 2405 C CA . GLU A 1 361 ? -1.939 0.634 13.764 1.00 76.19 361 GLU A CA 1
ATOM 2406 C C . GLU A 1 361 ? -0.496 0.364 13.321 1.00 76.19 361 GLU A C 1
ATOM 2408 O O . GLU A 1 361 ? 0.038 1.042 12.441 1.00 76.19 361 GLU A O 1
ATOM 2413 N N . ASN A 1 362 ? 0.148 -0.641 13.921 1.00 83.81 362 ASN A N 1
ATOM 2414 C CA . ASN A 1 362 ? 1.489 -1.056 13.512 1.00 83.81 362 ASN A CA 1
ATOM 2415 C C . ASN A 1 362 ? 1.474 -1.520 12.056 1.00 83.81 362 ASN A C 1
ATOM 2417 O O . ASN A 1 362 ? 0.617 -2.310 11.673 1.00 83.81 362 ASN A O 1
ATOM 2421 N N . LEU A 1 363 ? 2.456 -1.076 11.275 1.00 88.44 363 LEU A N 1
ATOM 2422 C CA . LEU A 1 363 ? 2.683 -1.531 9.911 1.00 88.44 363 LEU A CA 1
ATOM 2423 C C . LEU A 1 363 ? 3.831 -2.536 9.911 1.00 88.44 363 LEU A C 1
ATOM 2425 O O . LEU A 1 363 ? 4.949 -2.207 10.304 1.00 88.44 363 LEU A O 1
ATOM 2429 N N . SER A 1 364 ? 3.584 -3.746 9.433 1.00 91.56 364 SER A N 1
ATOM 2430 C CA . SER A 1 364 ? 4.616 -4.750 9.196 1.00 91.56 364 SER A CA 1
ATOM 2431 C C . SER A 1 364 ? 4.663 -5.100 7.715 1.00 91.56 364 SER A C 1
ATOM 2433 O O . SER A 1 364 ? 3.639 -5.387 7.096 1.00 91.56 364 SER A O 1
ATOM 2435 N N . ILE A 1 365 ? 5.863 -5.055 7.142 1.00 93.56 365 ILE A N 1
ATOM 2436 C CA . ILE A 1 365 ? 6.136 -5.447 5.761 1.00 93.56 365 ILE A CA 1
ATOM 2437 C C . ILE A 1 365 ? 7.073 -6.644 5.820 1.00 93.56 365 ILE A C 1
ATOM 2439 O O . ILE A 1 365 ? 8.154 -6.569 6.402 1.00 93.56 365 ILE A O 1
ATOM 2443 N N . ILE A 1 366 ? 6.662 -7.746 5.203 1.00 94.31 366 ILE A N 1
ATOM 2444 C CA . ILE A 1 366 ? 7.431 -8.985 5.125 1.00 94.31 366 ILE A CA 1
ATOM 2445 C C . ILE A 1 366 ? 7.750 -9.236 3.656 1.00 94.31 366 ILE A C 1
ATOM 2447 O O . ILE A 1 366 ? 6.903 -9.691 2.884 1.00 94.31 366 ILE A O 1
ATOM 2451 N N . ALA A 1 367 ? 8.979 -8.920 3.264 1.00 94.06 367 ALA A N 1
ATOM 2452 C CA . ALA A 1 367 ? 9.491 -9.197 1.935 1.00 94.06 367 ALA A CA 1
ATOM 2453 C C . ALA A 1 367 ? 9.880 -10.679 1.823 1.00 94.06 367 ALA A C 1
ATOM 2455 O O . ALA A 1 367 ? 10.595 -11.216 2.669 1.00 94.06 367 ALA A O 1
ATOM 2456 N N . SER A 1 368 ? 9.388 -11.347 0.781 1.00 87.56 368 SER A N 1
ATOM 2457 C CA . SER A 1 368 ? 9.638 -12.763 0.497 1.00 87.56 368 SER A CA 1
ATOM 2458 C C . SER A 1 368 ? 10.342 -12.925 -0.852 1.00 87.56 368 SER A C 1
ATOM 2460 O O . SER A 1 368 ? 10.077 -12.165 -1.787 1.00 87.56 368 SER A O 1
ATOM 2462 N N . GLY A 1 369 ? 11.209 -13.934 -0.962 1.00 80.69 369 GLY A N 1
ATOM 2463 C CA . GLY A 1 369 ? 11.999 -14.217 -2.167 1.00 80.69 369 GLY A CA 1
ATOM 2464 C C . GLY A 1 369 ? 13.425 -13.656 -2.111 1.00 80.69 369 GLY A C 1
ATOM 2465 O O . GLY A 1 369 ? 13.694 -12.619 -1.504 1.00 80.69 369 GLY A O 1
ATOM 2466 N N . THR A 1 370 ? 14.365 -14.371 -2.729 1.00 79.75 370 THR A N 1
ATOM 2467 C CA . THR A 1 370 ? 15.781 -13.981 -2.775 1.00 79.75 370 THR A CA 1
ATOM 2468 C C . THR A 1 370 ? 15.952 -12.692 -3.581 1.00 79.75 370 THR A C 1
ATOM 2470 O O . THR A 1 370 ? 15.403 -12.564 -4.672 1.00 79.75 370 THR A O 1
ATOM 2473 N N . GLY A 1 371 ? 16.713 -11.728 -3.052 1.00 83.06 371 GLY A N 1
ATOM 2474 C CA . GLY A 1 371 ? 16.968 -10.451 -3.729 1.00 83.06 371 GLY A CA 1
ATOM 2475 C C . GLY A 1 371 ? 15.779 -9.483 -3.739 1.00 83.06 371 GLY A C 1
ATOM 2476 O O . GLY A 1 371 ? 15.726 -8.602 -4.592 1.00 83.06 371 GLY A O 1
ATOM 2477 N N . ASN A 1 372 ? 14.800 -9.649 -2.841 1.00 89.12 372 ASN A N 1
ATOM 2478 C CA . ASN A 1 372 ? 13.670 -8.726 -2.747 1.00 89.12 372 ASN A CA 1
ATOM 2479 C C . ASN A 1 372 ? 14.159 -7.343 -2.276 1.00 89.12 372 ASN A C 1
ATOM 2481 O O . ASN A 1 372 ? 14.786 -7.264 -1.219 1.00 89.12 372 ASN A O 1
ATOM 2485 N N . PRO A 1 373 ? 13.916 -6.261 -3.043 1.00 87.44 373 PRO A N 1
ATOM 2486 C CA . PRO A 1 373 ? 14.413 -4.934 -2.694 1.00 87.44 373 PRO A CA 1
ATOM 2487 C C . PRO A 1 373 ? 13.595 -4.247 -1.589 1.00 87.44 373 PRO A C 1
ATOM 2489 O O . PRO A 1 373 ? 14.011 -3.196 -1.105 1.00 87.44 373 PRO A O 1
ATOM 2492 N N . PHE A 1 374 ? 12.443 -4.800 -1.185 1.00 89.88 374 PHE A N 1
ATOM 2493 C CA . PHE A 1 374 ? 11.703 -4.299 -0.030 1.00 89.88 374 PHE A CA 1
ATOM 2494 C C . PHE A 1 374 ? 12.412 -4.667 1.274 1.00 89.88 374 PHE A C 1
ATOM 2496 O O . PHE A 1 374 ? 12.799 -5.813 1.500 1.00 89.88 374 PHE A O 1
ATOM 2503 N N . THR A 1 375 ? 12.517 -3.695 2.176 1.00 88.06 375 THR A N 1
ATOM 2504 C CA . THR A 1 375 ? 12.992 -3.934 3.537 1.00 88.06 375 THR A CA 1
ATOM 2505 C C . THR A 1 375 ? 11.906 -4.644 4.341 1.00 88.06 375 THR A C 1
ATOM 2507 O O . THR A 1 375 ? 10.816 -4.099 4.520 1.00 88.06 375 THR A O 1
ATOM 2510 N N . THR A 1 376 ? 12.208 -5.831 4.871 1.00 90.94 376 THR A N 1
ATOM 2511 C CA . THR A 1 376 ? 11.370 -6.452 5.905 1.00 90.94 376 THR A CA 1
ATOM 2512 C C . THR A 1 376 ? 11.527 -5.683 7.209 1.00 90.94 376 THR A C 1
ATOM 2514 O O . THR A 1 376 ? 12.647 -5.471 7.676 1.00 90.94 376 THR A O 1
ATOM 2517 N N . GLY A 1 377 ? 10.419 -5.277 7.814 1.00 88.56 377 GLY A N 1
ATOM 2518 C CA . GLY A 1 377 ? 10.450 -4.535 9.064 1.00 88.56 377 GLY A CA 1
ATOM 2519 C C . GLY A 1 377 ? 9.064 -4.245 9.611 1.00 88.56 377 GLY A C 1
ATOM 2520 O O . GLY A 1 377 ? 8.065 -4.282 8.895 1.00 88.56 377 GLY A O 1
ATOM 2521 N N . THR A 1 378 ? 9.028 -3.931 10.900 1.00 86.88 378 THR A N 1
ATOM 2522 C CA . THR A 1 378 ? 7.820 -3.504 11.599 1.00 86.88 378 THR A CA 1
ATOM 2523 C C . THR A 1 378 ? 8.025 -2.085 12.093 1.00 86.88 378 THR A C 1
ATOM 2525 O O . THR A 1 378 ? 9.023 -1.786 12.749 1.00 86.88 378 THR A O 1
ATOM 2528 N N . ASN A 1 379 ? 7.079 -1.212 11.778 1.00 82.19 379 ASN A N 1
ATOM 2529 C CA . ASN A 1 379 ? 7.012 0.137 12.298 1.00 82.19 379 ASN A CA 1
ATOM 2530 C C . ASN A 1 379 ? 5.794 0.237 13.212 1.00 82.19 379 ASN A C 1
ATOM 2532 O O . ASN A 1 379 ? 4.666 -0.025 12.789 1.00 82.19 379 ASN A O 1
ATOM 2536 N N . ALA A 1 380 ? 6.033 0.569 14.476 1.00 77.00 380 ALA A N 1
ATOM 2537 C CA . ALA A 1 380 ? 4.946 0.783 15.408 1.00 77.00 380 ALA A CA 1
ATOM 2538 C C . ALA A 1 380 ? 4.361 2.173 15.165 1.00 77.00 380 ALA A C 1
ATOM 2540 O O . ALA A 1 380 ? 5.057 3.175 15.339 1.00 77.00 380 ALA A O 1
ATOM 2541 N N . ALA A 1 381 ? 3.092 2.243 14.769 1.00 68.62 381 ALA A N 1
ATOM 2542 C CA . ALA A 1 381 ? 2.412 3.522 14.783 1.00 68.62 381 ALA A CA 1
ATOM 2543 C C . ALA A 1 381 ? 2.159 3.882 16.245 1.00 68.62 381 ALA A C 1
ATOM 2545 O O . ALA A 1 381 ? 1.713 3.061 17.045 1.00 68.62 381 ALA A O 1
ATOM 2546 N N . VAL A 1 382 ? 2.459 5.121 16.605 1.00 63.34 382 VAL A N 1
ATOM 2547 C CA . VAL A 1 382 ? 2.168 5.653 17.932 1.00 63.34 382 VAL A CA 1
ATOM 2548 C C . VAL A 1 382 ? 1.321 6.892 17.712 1.00 63.34 382 VAL A C 1
ATOM 2550 O O . VAL A 1 382 ? 1.681 7.742 16.897 1.00 63.34 382 VAL A O 1
ATOM 2553 N N . ILE A 1 383 ? 0.196 7.015 18.422 1.00 67.25 383 ILE A N 1
ATOM 2554 C CA . ILE A 1 383 ? -0.494 8.305 18.492 1.00 67.25 383 ILE A CA 1
ATOM 2555 C C . ILE A 1 383 ? 0.501 9.246 19.166 1.00 67.25 383 ILE A C 1
ATOM 2557 O O . ILE A 1 383 ? 0.889 9.000 20.306 1.00 67.25 383 ILE A O 1
ATOM 2561 N N . GLY A 1 384 ? 0.980 10.247 18.431 1.00 65.12 384 GLY A N 1
ATOM 2562 C CA . GLY A 1 384 ? 1.910 11.262 18.917 1.00 65.12 384 GLY A CA 1
ATOM 2563 C C . GLY A 1 384 ? 1.199 12.579 19.233 1.00 65.12 384 GLY A C 1
ATOM 2564 O O . GLY A 1 384 ? 0.049 12.787 18.847 1.00 65.12 384 GLY A O 1
ATOM 2565 N N . GLY A 1 385 ? 1.893 13.479 19.932 1.00 70.88 385 GLY A N 1
ATOM 2566 C CA . GLY A 1 385 ? 1.400 14.828 20.228 1.00 70.88 385 GLY A CA 1
ATOM 2567 C C . GLY A 1 385 ? 0.134 14.856 21.094 1.00 70.88 385 GLY A C 1
ATOM 2568 O O . GLY A 1 385 ? -0.074 13.998 21.955 1.00 70.88 385 GLY A O 1
ATOM 2569 N N . ASP A 1 386 ? -0.725 15.847 20.854 1.00 74.06 386 ASP A N 1
ATOM 2570 C CA . ASP A 1 386 ? -1.901 16.141 21.688 1.00 74.06 386 ASP A CA 1
ATOM 2571 C C . ASP A 1 386 ? -2.939 15.010 21.714 1.00 74.06 386 ASP A C 1
ATOM 2573 O O . ASP A 1 386 ? -3.636 14.821 22.717 1.00 74.06 386 ASP A O 1
ATOM 2577 N N . GLY A 1 387 ? -3.012 14.206 20.647 1.00 77.88 387 GLY A N 1
ATOM 2578 C CA . GLY A 1 387 ? -3.878 13.028 20.593 1.00 77.88 387 GLY A CA 1
ATOM 2579 C C . GLY A 1 387 ? -3.484 11.973 21.629 1.00 77.88 387 GLY A C 1
ATOM 2580 O O . GLY A 1 387 ? -4.349 11.421 22.308 1.00 77.88 387 GLY A O 1
ATOM 2581 N N . ALA A 1 388 ? -2.180 11.745 21.809 1.00 78.56 388 ALA A N 1
ATOM 2582 C CA . ALA A 1 388 ? -1.647 10.795 22.785 1.00 78.56 388 ALA A CA 1
ATOM 2583 C C . ALA A 1 388 ? -1.947 11.260 24.210 1.00 78.56 388 ALA A C 1
ATOM 2585 O O . ALA A 1 388 ? -2.475 10.509 25.028 1.00 78.56 388 ALA A O 1
ATOM 2586 N N . THR A 1 389 ? -1.660 12.534 24.484 1.00 84.25 389 THR A N 1
ATOM 2587 C CA . THR A 1 389 ? -1.913 13.171 25.780 1.00 84.25 389 THR A CA 1
ATOM 2588 C C . THR A 1 389 ? -3.390 13.090 26.152 1.00 84.25 389 THR A C 1
ATOM 2590 O O . THR A 1 389 ? -3.731 12.689 27.263 1.00 84.25 389 THR A O 1
ATOM 2593 N N . SER A 1 390 ? -4.280 13.390 25.204 1.00 87.44 390 SER A N 1
ATOM 2594 C CA . SER A 1 390 ? -5.726 13.336 25.423 1.00 87.44 390 SER A CA 1
ATOM 2595 C C . SER A 1 390 ? -6.205 11.923 25.767 1.00 87.44 390 SER A C 1
ATOM 2597 O O . SER A 1 390 ? -6.960 11.748 26.723 1.00 87.44 390 SER A O 1
ATOM 2599 N N . ARG A 1 391 ? -5.737 10.893 25.048 1.00 87.94 391 ARG A N 1
ATOM 2600 C CA . ARG A 1 391 ? -6.130 9.500 25.330 1.00 87.94 391 ARG A CA 1
ATOM 2601 C C . ARG A 1 391 ? -5.550 8.974 26.643 1.00 87.94 391 ARG A C 1
ATOM 2603 O O . ARG A 1 391 ? -6.254 8.296 27.386 1.00 87.94 391 ARG A O 1
ATOM 2610 N N . ASN A 1 392 ? -4.327 9.361 26.982 1.00 88.94 392 ASN A N 1
ATOM 2611 C CA . ASN A 1 392 ? -3.709 9.054 28.273 1.00 88.94 392 ASN A CA 1
ATOM 2612 C C . ASN A 1 392 ? -4.484 9.671 29.455 1.00 88.94 392 ASN A C 1
ATOM 2614 O O . ASN A 1 392 ? -4.714 9.026 30.483 1.00 88.94 392 ASN A O 1
ATOM 2618 N N . ASN A 1 393 ? -4.983 10.900 29.291 1.00 92.06 393 ASN A N 1
ATOM 2619 C CA . ASN A 1 393 ? -5.853 11.535 30.283 1.00 92.06 393 ASN A CA 1
ATOM 2620 C C . ASN A 1 393 ? -7.187 10.783 30.446 1.00 92.06 393 ASN A C 1
ATOM 2622 O O . ASN A 1 393 ? -7.699 10.676 31.563 1.00 92.06 393 ASN A O 1
ATOM 2626 N N . LEU A 1 394 ? -7.736 10.215 29.366 1.00 93.88 394 LEU A N 1
ATOM 2627 C CA . LEU A 1 394 ? -8.940 9.379 29.428 1.00 93.88 394 LEU A CA 1
ATOM 2628 C C . LEU A 1 394 ? -8.683 8.040 30.133 1.00 93.88 394 LEU A C 1
ATOM 2630 O O . LEU A 1 394 ? -9.516 7.629 30.936 1.00 93.88 394 LEU A O 1
ATOM 2634 N N . VAL A 1 395 ? -7.531 7.397 29.908 1.00 94.31 395 VAL A N 1
ATOM 2635 C CA . VAL A 1 395 ? -7.117 6.196 30.662 1.00 94.31 395 VAL A CA 1
ATOM 2636 C C . VAL A 1 395 ? -7.037 6.499 32.158 1.00 94.31 395 VAL A C 1
ATOM 2638 O O . VAL A 1 395 ? -7.585 5.762 32.978 1.00 94.31 395 VAL A O 1
ATOM 2641 N N . THR A 1 396 ? -6.411 7.621 32.515 1.00 96.00 396 THR A N 1
ATOM 2642 C CA . THR A 1 396 ? -6.320 8.078 33.909 1.00 96.00 396 THR A CA 1
ATOM 2643 C C . THR A 1 396 ? -7.709 8.324 34.500 1.00 96.00 396 THR A C 1
ATOM 2645 O O . THR A 1 396 ? -8.009 7.859 35.597 1.00 96.00 396 THR A O 1
ATOM 2648 N N . SER A 1 397 ? -8.586 8.999 33.753 1.00 96.38 397 SER A N 1
ATOM 2649 C CA . SER A 1 397 ? -9.965 9.270 34.175 1.00 96.38 397 SER A CA 1
ATOM 2650 C C . SER A 1 397 ? -10.761 7.981 34.383 1.00 96.38 397 SER A C 1
ATOM 2652 O O . SER A 1 397 ? -11.441 7.847 35.394 1.00 96.38 397 SER A O 1
ATOM 2654 N N . TYR A 1 398 ? -10.634 7.008 33.478 1.00 97.00 398 TYR A N 1
ATOM 2655 C CA . TYR A 1 398 ? -11.270 5.697 33.605 1.00 97.00 398 TYR A CA 1
ATOM 2656 C C . TYR A 1 398 ? -10.795 4.957 34.865 1.00 97.00 398 TYR A C 1
ATOM 2658 O O . TYR A 1 398 ? -11.621 4.532 35.667 1.00 97.00 398 TYR A O 1
ATOM 2666 N N . ASN A 1 399 ? -9.482 4.874 35.102 1.00 96.94 399 ASN A N 1
ATOM 2667 C CA . ASN A 1 399 ? -8.936 4.207 36.292 1.00 96.94 399 ASN A CA 1
ATOM 2668 C C . ASN A 1 399 ? -9.355 4.909 37.602 1.00 96.94 399 ASN A C 1
ATOM 2670 O O . ASN A 1 399 ? -9.640 4.247 38.603 1.00 96.94 399 ASN A O 1
ATOM 2674 N N . ASN A 1 400 ? -9.456 6.243 37.591 1.00 97.81 400 ASN A N 1
ATOM 2675 C CA . ASN A 1 400 ? -9.987 7.005 38.722 1.00 97.81 400 ASN A CA 1
ATOM 2676 C C . ASN A 1 400 ? -11.472 6.697 38.962 1.00 97.81 400 ASN A C 1
ATOM 2678 O O . ASN A 1 400 ? -11.878 6.522 40.108 1.00 97.81 400 ASN A O 1
ATOM 2682 N N . LEU A 1 401 ? -12.275 6.580 37.899 1.00 97.19 401 LEU A N 1
ATOM 2683 C CA . LEU A 1 401 ? -13.686 6.202 38.006 1.00 97.19 401 LEU A CA 1
ATOM 2684 C C . LEU A 1 401 ? -13.864 4.786 38.567 1.00 97.19 401 LEU A C 1
ATOM 2686 O O . LEU A 1 401 ? -14.779 4.580 39.356 1.00 97.19 401 LEU A O 1
ATOM 2690 N N . LEU A 1 402 ? -12.982 3.830 38.246 1.00 97.31 402 LEU A N 1
ATOM 2691 C CA . LEU A 1 402 ? -13.014 2.502 38.879 1.00 97.31 402 LEU A CA 1
ATOM 2692 C C . LEU A 1 402 ? -12.829 2.595 40.396 1.00 97.31 402 LEU A C 1
ATOM 2694 O O . LEU A 1 402 ? -13.600 2.008 41.150 1.00 97.31 402 LEU A O 1
ATOM 2698 N N . THR A 1 403 ? -11.865 3.405 40.839 1.00 97.12 403 THR A N 1
ATOM 2699 C CA . THR A 1 403 ? -11.653 3.671 42.271 1.00 97.12 403 THR A CA 1
ATOM 2700 C C . THR A 1 403 ? -12.889 4.306 42.913 1.00 97.12 403 THR A C 1
ATOM 2702 O O . THR A 1 403 ? -13.282 3.919 44.009 1.00 97.12 403 THR A O 1
ATOM 2705 N N . GLN A 1 404 ? -13.531 5.258 42.230 1.00 97.25 404 GLN A N 1
ATOM 2706 C CA . GLN A 1 404 ? -14.750 5.902 42.729 1.00 97.25 404 GLN A CA 1
ATOM 2707 C C . GLN A 1 404 ? -15.939 4.936 42.809 1.00 97.25 404 GLN A C 1
ATOM 2709 O O . GLN A 1 404 ? -16.738 5.053 43.733 1.00 97.25 404 GLN A O 1
ATOM 2714 N N . ILE A 1 405 ? -16.056 3.977 41.882 1.00 96.50 405 ILE A N 1
ATOM 2715 C CA . ILE A 1 405 ? -17.070 2.911 41.950 1.00 96.50 405 ILE A CA 1
ATOM 2716 C C . ILE A 1 405 ? -16.868 2.081 43.220 1.00 96.50 405 ILE A C 1
ATOM 2718 O O . ILE A 1 405 ? -17.827 1.875 43.963 1.00 96.50 405 ILE A O 1
ATOM 2722 N N . ASP A 1 406 ? -15.633 1.656 43.494 1.00 96.56 406 ASP A N 1
ATOM 2723 C CA . ASP A 1 406 ? -15.309 0.863 44.685 1.00 96.56 406 ASP A CA 1
ATOM 2724 C C . ASP A 1 406 ? -15.569 1.642 45.982 1.00 96.56 406 ASP A C 1
ATOM 2726 O O . ASP A 1 406 ? -16.150 1.104 46.925 1.00 96.56 406 ASP A O 1
ATOM 2730 N N . GLN A 1 407 ? -15.193 2.924 46.021 1.00 96.50 407 GLN A N 1
ATOM 2731 C CA . GLN A 1 407 ? -15.451 3.808 47.162 1.00 96.50 407 GLN A CA 1
ATOM 2732 C C . GLN A 1 407 ? -16.951 4.000 47.400 1.00 96.50 407 GLN A C 1
ATOM 2734 O O . GLN A 1 407 ? -17.427 3.796 48.512 1.00 96.50 407 GLN A O 1
ATOM 2739 N N . LEU A 1 408 ? -17.715 4.318 46.351 1.00 96.12 408 LEU A N 1
ATOM 2740 C CA . LEU A 1 408 ? -19.157 4.526 46.461 1.00 96.12 408 LEU A CA 1
ATOM 2741 C C . LEU A 1 408 ? -19.883 3.258 46.923 1.00 96.12 408 LEU A C 1
ATOM 2743 O O . LEU A 1 408 ? -20.794 3.335 47.746 1.00 96.12 408 LEU A O 1
ATOM 2747 N N . ALA A 1 409 ? -19.483 2.092 46.412 1.00 95.69 409 ALA A N 1
ATOM 2748 C CA . ALA A 1 409 ? -20.033 0.822 46.864 1.00 95.69 409 ALA A CA 1
ATOM 2749 C C . ALA A 1 409 ? -19.665 0.529 48.325 1.00 95.69 409 ALA A C 1
ATOM 2751 O O . ALA A 1 409 ? -20.522 0.070 49.075 1.00 95.69 409 ALA A O 1
ATOM 2752 N N . GLY A 1 410 ? -18.433 0.831 48.749 1.00 95.00 410 GLY A N 1
ATOM 2753 C CA . GLY A 1 410 ? -17.980 0.680 50.135 1.00 95.00 410 GLY A CA 1
ATOM 2754 C C . GLY A 1 410 ? -18.708 1.591 51.129 1.00 95.00 410 GLY A C 1
ATOM 2755 O O . GLY A 1 410 ? -19.060 1.147 52.222 1.00 95.00 410 GLY A O 1
ATOM 2756 N N . ASP A 1 411 ? -19.006 2.826 50.724 1.00 95.12 411 ASP A N 1
ATOM 2757 C CA . ASP A 1 411 ? -19.645 3.843 51.567 1.00 95.12 411 ASP A CA 1
ATOM 2758 C C . ASP A 1 411 ? -21.174 3.675 51.687 1.00 95.12 411 ASP A C 1
ATOM 2760 O O . ASP A 1 411 ? -21.800 4.276 52.560 1.00 95.12 411 ASP A O 1
ATOM 2764 N N . ALA A 1 412 ? -21.802 2.833 50.859 1.00 94.31 412 ALA A N 1
ATOM 2765 C CA . ALA A 1 412 ? -23.259 2.640 50.798 1.00 94.31 412 ALA A CA 1
ATOM 2766 C C . ALA A 1 412 ? -23.880 1.853 51.980 1.00 94.31 412 ALA A C 1
ATOM 2768 O O . ALA A 1 412 ? -24.985 1.313 51.864 1.00 94.31 412 ALA A O 1
ATOM 2769 N N . GLY A 1 413 ? -23.191 1.761 53.118 1.00 93.69 413 GLY A N 1
ATOM 2770 C CA . GLY A 1 413 ? -23.660 1.029 54.293 1.00 93.69 413 GLY A CA 1
ATOM 2771 C C . GLY A 1 413 ? -24.777 1.745 55.059 1.00 93.69 413 GLY A C 1
ATOM 2772 O O . GLY A 1 413 ? -24.744 2.957 55.262 1.00 93.69 413 GLY A O 1
ATOM 2773 N N . TYR A 1 414 ? -25.745 0.977 55.567 1.00 93.00 414 TYR A N 1
ATOM 2774 C CA . TYR A 1 414 ? -26.785 1.461 56.478 1.00 93.00 414 TYR A CA 1
ATOM 2775 C C . TYR A 1 414 ? -26.840 0.592 57.737 1.00 93.00 414 TYR A C 1
ATOM 2777 O O . TYR A 1 414 ? -26.974 -0.627 57.651 1.00 93.00 414 TYR A O 1
ATOM 2785 N N . ASN A 1 415 ? -26.736 1.216 58.917 1.00 92.56 415 ASN A N 1
ATOM 2786 C CA . ASN A 1 415 ? -26.731 0.536 60.223 1.00 92.56 415 ASN A CA 1
ATOM 2787 C C . ASN A 1 415 ? -25.776 -0.677 60.302 1.00 92.56 415 ASN A C 1
ATOM 2789 O O . ASN A 1 415 ? -26.089 -1.680 60.938 1.00 92.56 415 ASN A O 1
ATOM 2793 N N . GLY A 1 416 ? -24.610 -0.590 59.651 1.00 91.19 416 GLY A N 1
ATOM 2794 C CA . GLY A 1 416 ? -23.599 -1.652 59.652 1.00 91.19 416 GLY A CA 1
ATOM 2795 C C . GLY A 1 416 ? -23.844 -2.798 58.664 1.00 91.19 416 GLY A C 1
ATOM 2796 O O . GLY A 1 416 ? -23.115 -3.779 58.718 1.00 91.19 416 GLY A O 1
ATOM 2797 N N . VAL A 1 417 ? -24.836 -2.685 57.774 1.00 94.19 417 VAL A N 1
ATOM 2798 C CA . VAL A 1 417 ? -25.067 -3.627 56.669 1.00 94.19 417 VAL A CA 1
ATOM 2799 C C . VAL A 1 417 ? -24.836 -2.911 55.346 1.00 94.19 417 VAL A C 1
ATOM 2801 O O . VAL A 1 417 ? -25.453 -1.875 55.088 1.00 94.19 417 VAL A O 1
ATOM 2804 N N . ASN A 1 418 ? -23.994 -3.474 54.485 1.00 95.50 418 ASN A N 1
ATOM 2805 C CA . ASN A 1 418 ? -23.785 -2.976 53.134 1.00 95.50 418 ASN A CA 1
ATOM 2806 C C . ASN A 1 418 ? -24.064 -4.071 52.086 1.00 95.50 418 ASN A C 1
ATOM 2808 O O . ASN A 1 418 ? -23.258 -4.960 51.800 1.00 95.50 418 ASN A O 1
ATOM 2812 N N . LEU A 1 419 ? -25.241 -3.969 51.461 1.00 94.81 419 LEU A N 1
ATOM 2813 C CA . LEU A 1 419 ? -25.696 -4.903 50.426 1.00 94.81 419 LEU A CA 1
ATOM 2814 C C . LEU A 1 419 ? -24.848 -4.843 49.144 1.00 94.81 419 LEU A C 1
ATOM 2816 O O . LEU A 1 419 ? -24.929 -5.767 48.335 1.00 94.81 419 LEU A O 1
ATOM 2820 N N . LEU A 1 420 ? -24.068 -3.773 48.943 1.00 95.19 420 LEU A N 1
ATOM 2821 C CA . LEU A 1 420 ? -23.172 -3.598 47.798 1.00 95.19 420 LEU A CA 1
ATOM 2822 C C . LEU A 1 420 ? -21.758 -4.123 48.067 1.00 95.19 420 LEU A C 1
ATOM 2824 O O . LEU A 1 420 ? -21.006 -4.302 47.119 1.00 95.19 420 LEU A O 1
ATOM 2828 N N . THR A 1 421 ? -21.379 -4.426 49.310 1.00 93.88 421 THR A N 1
ATOM 2829 C CA . THR A 1 421 ? -20.119 -5.135 49.613 1.00 93.88 421 THR A CA 1
ATOM 2830 C C . THR A 1 421 ? -20.317 -6.637 49.790 1.00 93.88 421 THR A C 1
ATOM 2832 O O . THR A 1 421 ? -19.335 -7.372 49.870 1.00 93.88 421 THR A O 1
ATOM 2835 N N . GLY A 1 422 ? -21.569 -7.108 49.759 1.00 91.81 422 GLY A N 1
ATOM 2836 C CA . GLY A 1 422 ? -21.931 -8.524 49.864 1.00 91.81 422 GLY A CA 1
ATOM 2837 C C . GLY A 1 422 ? -22.581 -8.920 51.190 1.00 91.81 422 GLY A C 1
ATOM 2838 O O . GLY A 1 422 ? -22.832 -10.107 51.394 1.00 91.81 422 GLY A O 1
ATOM 2839 N N . ASP A 1 423 ? -22.882 -7.96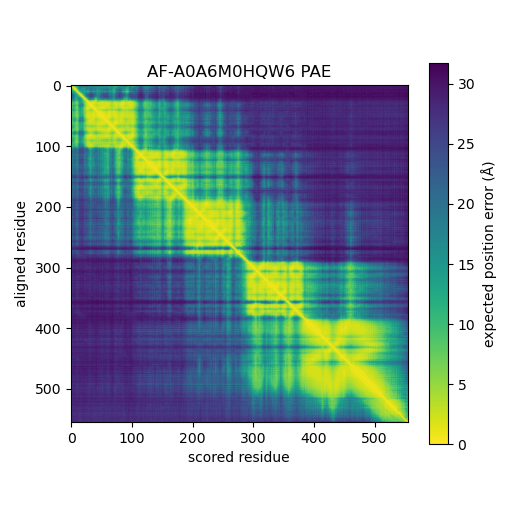8 52.078 1.00 94.56 423 ASP A N 1
ATOM 2840 C CA . ASP A 1 423 ? -23.589 -8.281 53.319 1.00 94.56 423 ASP A CA 1
ATOM 2841 C C . ASP A 1 423 ? -25.040 -8.667 53.040 1.00 94.56 423 ASP A C 1
ATOM 2843 O O . ASP A 1 423 ? -25.673 -8.178 52.106 1.00 94.56 423 ASP A O 1
ATOM 2847 N N . ASN A 1 424 ? -25.607 -9.508 53.900 1.00 93.62 424 ASN A N 1
ATOM 2848 C CA . ASN A 1 424 ? -26.998 -9.931 53.790 1.00 93.62 424 ASN A CA 1
ATOM 2849 C C . ASN A 1 424 ? -27.873 -9.185 54.798 1.00 93.62 424 ASN A C 1
ATOM 2851 O O . ASN A 1 424 ? -27.500 -9.025 55.960 1.00 93.62 424 ASN A O 1
ATOM 2855 N N . LEU A 1 425 ? -29.080 -8.801 54.380 1.00 93.94 425 LEU A N 1
ATOM 2856 C CA . LEU A 1 425 ? -30.081 -8.192 55.254 1.00 93.94 425 LEU A CA 1
ATOM 2857 C C . LEU A 1 425 ? -31.253 -9.148 55.457 1.00 93.94 425 LEU A C 1
ATOM 2859 O O . LEU A 1 425 ? -31.968 -9.487 54.515 1.00 93.94 425 LEU A O 1
ATOM 2863 N N . LYS A 1 426 ? -31.495 -9.541 56.708 1.00 92.94 426 LYS A N 1
ATOM 2864 C CA . LYS A 1 426 ? -32.692 -10.292 57.094 1.00 92.94 426 LYS A CA 1
ATOM 2865 C C . LYS A 1 426 ? -33.730 -9.346 57.687 1.00 92.94 426 LYS A C 1
ATOM 2867 O O . LYS A 1 426 ? -33.495 -8.737 58.725 1.00 92.94 426 LYS A O 1
ATOM 2872 N N . ILE A 1 427 ? -34.901 -9.283 57.067 1.00 92.69 427 ILE A N 1
ATOM 2873 C CA . ILE A 1 427 ? -36.043 -8.495 57.534 1.00 92.69 427 ILE A CA 1
ATOM 2874 C C . ILE A 1 427 ? -37.079 -9.458 58.106 1.00 92.69 427 ILE A C 1
ATOM 2876 O O . ILE A 1 427 ? -37.613 -10.292 57.379 1.00 92.69 427 ILE A O 1
ATOM 2880 N N . SER A 1 428 ? -37.355 -9.365 59.407 1.00 93.31 428 SER A N 1
ATOM 2881 C CA . SER A 1 428 ? -38.407 -10.158 60.050 1.00 93.31 428 SER A CA 1
ATOM 2882 C C . SER A 1 428 ? -39.763 -9.472 59.917 1.00 93.31 428 SER A C 1
ATOM 2884 O O . SER A 1 428 ? -39.883 -8.286 60.205 1.00 93.31 428 SER A O 1
ATOM 2886 N N . PHE A 1 429 ? -40.788 -10.224 59.525 1.00 92.94 429 PHE A N 1
ATOM 2887 C CA . PHE A 1 429 ? -42.170 -9.744 59.442 1.00 92.94 429 PHE A CA 1
ATOM 2888 C C . PHE A 1 429 ? -43.007 -10.100 60.674 1.00 92.94 429 PHE A C 1
ATOM 2890 O O . PHE A 1 429 ? -44.142 -9.647 60.779 1.00 92.94 429 PHE A O 1
ATOM 2897 N N . ASN A 1 430 ? -42.476 -10.916 61.588 1.00 87.25 430 ASN A N 1
ATOM 2898 C CA . ASN A 1 430 ? -43.124 -11.257 62.852 1.00 87.25 430 ASN A CA 1
ATOM 2899 C C . ASN A 1 430 ? -42.128 -11.291 64.020 1.00 87.25 430 ASN A C 1
ATOM 2901 O O . ASN A 1 430 ? -40.910 -11.307 63.836 1.00 87.25 430 ASN A O 1
ATOM 2905 N N . GLU A 1 431 ? -42.651 -11.332 65.240 1.00 85.00 431 GLU A N 1
ATOM 2906 C CA . GLU A 1 431 ? -41.885 -11.218 66.487 1.00 85.00 431 GLU A CA 1
ATOM 2907 C C . GLU A 1 431 ? -40.983 -12.437 66.718 1.00 85.00 431 GLU A C 1
ATOM 2909 O O . GLU A 1 431 ? -39.943 -12.344 67.363 1.00 85.00 431 GLU A O 1
ATOM 2914 N N . LYS A 1 432 ? -41.373 -13.596 66.172 1.00 88.12 432 LYS A N 1
ATOM 2915 C CA . LYS A 1 432 ? -40.650 -14.869 66.319 1.00 88.12 432 LYS A CA 1
ATOM 2916 C C . LYS A 1 432 ? -39.618 -15.132 65.217 1.00 88.12 432 LYS A C 1
ATOM 2918 O O . LYS A 1 432 ? -38.932 -16.147 65.275 1.00 88.12 432 LYS A O 1
ATOM 2923 N N . GLY A 1 433 ? -39.519 -14.287 64.189 1.00 86.69 433 GLY A N 1
ATOM 2924 C CA . GLY A 1 433 ? -38.568 -14.484 63.087 1.00 86.69 433 GLY A CA 1
ATOM 2925 C C . GLY A 1 433 ? -38.922 -15.585 62.082 1.00 86.69 433 GLY A C 1
ATOM 2926 O O . GLY A 1 433 ? -38.140 -15.831 61.157 1.00 86.69 433 GLY A O 1
ATOM 2927 N N . SER A 1 434 ? -40.067 -16.258 62.240 1.00 89.69 434 SER A N 1
ATOM 2928 C CA . SER A 1 434 ? -40.478 -17.371 61.373 1.00 89.69 434 SER A CA 1
ATOM 2929 C C . SER A 1 434 ? -40.983 -16.911 60.005 1.00 89.69 434 SER A C 1
ATOM 2931 O O . SER A 1 434 ? -40.889 -17.668 59.044 1.00 89.69 434 SER A O 1
ATOM 2933 N N . SER A 1 435 ? -41.459 -15.667 59.890 1.00 92.56 435 SER A N 1
ATOM 2934 C CA . SER A 1 435 ? -41.743 -15.021 58.607 1.00 92.56 435 SER A CA 1
ATOM 2935 C C . SER A 1 435 ? -40.707 -13.934 58.364 1.00 92.56 435 SER A C 1
ATOM 2937 O O . SER A 1 435 ? -40.580 -13.013 59.167 1.00 92.56 435 SER A O 1
ATOM 2939 N N . ASN A 1 436 ? -39.932 -14.054 57.289 1.00 94.06 436 ASN A N 1
ATOM 2940 C CA . ASN A 1 436 ? -38.862 -13.115 56.977 1.00 94.06 436 ASN A CA 1
ATOM 2941 C C . ASN A 1 436 ? -38.596 -13.022 55.469 1.00 94.06 436 ASN A C 1
ATOM 2943 O O . ASN A 1 436 ? -38.986 -13.906 54.706 1.00 94.06 436 ASN A O 1
ATOM 2947 N N . LEU A 1 437 ? -37.918 -11.949 55.069 1.00 94.50 437 LEU A N 1
ATOM 2948 C CA . LEU A 1 437 ? -37.283 -11.785 53.767 1.00 94.50 437 LEU A CA 1
ATOM 2949 C C . LEU A 1 437 ? -35.771 -11.688 53.978 1.00 94.50 437 LEU A C 1
ATOM 2951 O O . LEU A 1 437 ? -35.306 -10.841 54.740 1.00 94.50 437 LEU A O 1
ATOM 2955 N N . SER A 1 438 ? -35.014 -12.548 53.301 1.00 94.25 438 SER A N 1
ATOM 2956 C CA . SER A 1 438 ? -33.554 -12.468 53.258 1.00 94.25 438 SER A CA 1
ATOM 2957 C C . SER A 1 438 ? -33.134 -11.822 51.945 1.00 94.25 438 SER A C 1
ATOM 2959 O O . SER A 1 438 ? -33.311 -12.410 50.880 1.00 94.25 438 SER A O 1
ATOM 2961 N N . ILE A 1 439 ? -32.581 -10.618 52.021 1.00 94.50 439 ILE A N 1
ATOM 2962 C CA . ILE A 1 439 ? -32.006 -9.911 50.882 1.00 94.50 439 ILE A CA 1
ATOM 2963 C C . ILE A 1 439 ? -30.524 -10.258 50.851 1.00 94.50 439 ILE A C 1
ATOM 2965 O O . ILE A 1 439 ? -29.793 -9.959 51.797 1.00 94.50 439 ILE A O 1
ATOM 2969 N N . GLN A 1 440 ? -30.100 -10.919 49.777 1.00 92.38 440 GLN A N 1
ATOM 2970 C CA . GLN A 1 440 ? -28.695 -11.247 49.578 1.00 92.38 440 GLN A CA 1
ATOM 2971 C C . GLN A 1 440 ? -27.973 -10.046 48.975 1.00 92.38 440 GLN A C 1
ATOM 2973 O O . GLN A 1 440 ? -28.406 -9.517 47.945 1.00 92.38 440 GLN A O 1
ATOM 2978 N N . GLY A 1 441 ? -26.897 -9.615 49.625 1.00 91.31 441 GLY A N 1
ATOM 2979 C CA . GLY A 1 441 ? -26.003 -8.618 49.061 1.00 91.31 441 GLY A CA 1
ATOM 2980 C C . GLY A 1 441 ? -25.226 -9.193 47.888 1.00 91.31 441 GLY A C 1
ATOM 2981 O O . GLY A 1 441 ? -24.970 -10.393 47.808 1.00 91.31 441 GLY A O 1
ATOM 2982 N N . SER A 1 442 ? -24.834 -8.317 46.975 1.00 91.44 442 SER A N 1
ATOM 2983 C CA . SER A 1 442 ? -23.913 -8.649 45.896 1.00 91.44 442 SER A CA 1
ATOM 2984 C C . SER A 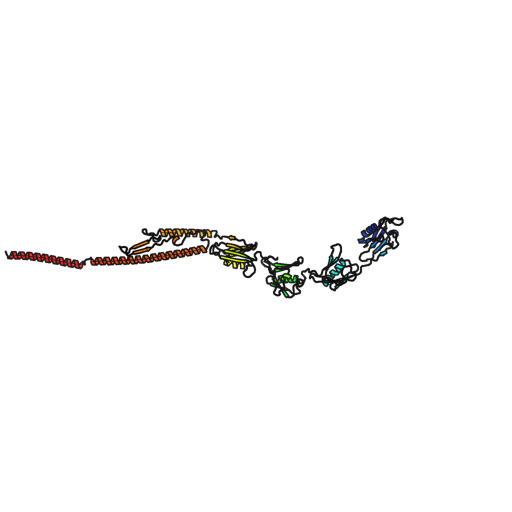1 442 ? -22.755 -7.676 45.967 1.00 91.44 442 SER A C 1
ATOM 2986 O O . SER A 1 442 ? -22.975 -6.471 46.025 1.00 91.44 442 SER A O 1
ATOM 2988 N N . SER A 1 443 ? -21.527 -8.191 45.951 1.00 92.12 443 SER A N 1
ATOM 2989 C CA . SER A 1 443 ? -20.334 -7.350 45.992 1.00 92.12 443 SER A CA 1
ATOM 2990 C C . SER A 1 443 ? -20.159 -6.621 44.656 1.00 92.12 443 SER A C 1
ATOM 2992 O O . SER A 1 443 ? -19.734 -7.206 43.660 1.00 92.12 443 SER A O 1
ATOM 2994 N N . VAL A 1 444 ? -20.523 -5.345 44.631 1.00 94.06 444 VAL A N 1
ATOM 2995 C CA . VAL A 1 444 ? -20.374 -4.422 43.511 1.00 94.06 444 VAL A CA 1
ATOM 2996 C C . VAL A 1 444 ? -19.034 -3.713 43.664 1.00 94.06 444 VAL A C 1
ATOM 2998 O O . VAL A 1 444 ? -18.930 -2.688 44.320 1.00 94.06 444 VAL A O 1
ATOM 3001 N N . SER A 1 445 ? -18.002 -4.272 43.049 1.00 95.31 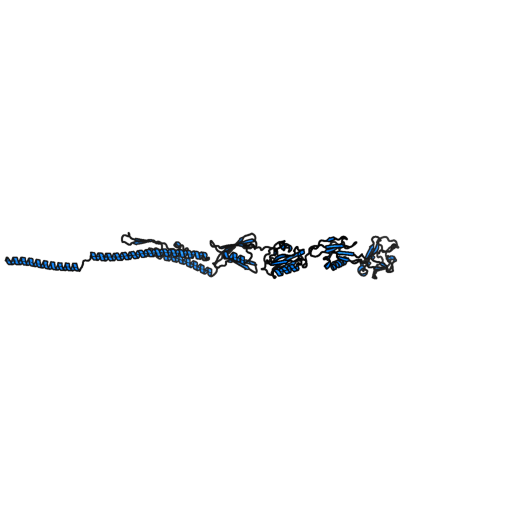445 SER A N 1
ATOM 3002 C CA . SER A 1 445 ? -16.713 -3.606 42.849 1.00 95.31 445 SER A CA 1
ATOM 3003 C C . SER A 1 445 ? -16.418 -3.528 41.358 1.00 95.31 445 SER A C 1
ATOM 3005 O O . SER A 1 445 ? -16.958 -4.320 40.580 1.00 95.31 445 SER A O 1
ATOM 3007 N N . ALA A 1 446 ? -15.547 -2.614 40.942 1.00 95.31 446 ALA A N 1
ATOM 3008 C CA . ALA A 1 446 ? -15.050 -2.534 39.576 1.00 95.31 446 ALA A CA 1
ATOM 3009 C C . ALA A 1 446 ? -14.585 -3.917 39.087 1.00 95.31 446 ALA A C 1
ATOM 3011 O O . ALA A 1 446 ? -15.036 -4.392 38.043 1.00 95.31 446 ALA A O 1
ATOM 3012 N N . ALA A 1 447 ? -13.797 -4.621 39.907 1.00 94.25 447 ALA A N 1
ATOM 3013 C CA . ALA A 1 447 ? -13.317 -5.965 39.601 1.00 94.25 447 ALA A CA 1
ATOM 3014 C C . ALA A 1 447 ? -14.459 -6.984 39.420 1.00 94.25 447 ALA A C 1
ATOM 3016 O O . ALA A 1 447 ? -14.471 -7.719 38.432 1.00 94.25 447 ALA A O 1
ATOM 3017 N N . ASN A 1 448 ? -15.448 -7.005 40.322 1.00 93.75 448 ASN A N 1
ATOM 3018 C CA . ASN A 1 448 ? -16.586 -7.932 40.240 1.00 93.75 448 ASN A CA 1
ATOM 3019 C C . ASN A 1 448 ? -17.549 -7.598 39.091 1.00 93.75 448 ASN A C 1
ATOM 3021 O O . ASN A 1 448 ? -18.268 -8.469 38.607 1.00 93.75 448 ASN A O 1
ATOM 3025 N N . LEU A 1 449 ? -17.540 -6.350 38.624 1.00 94.75 449 LEU A N 1
ATOM 3026 C CA . LEU A 1 449 ? -18.238 -5.905 37.421 1.00 94.75 449 LEU A CA 1
ATOM 3027 C C . LEU A 1 449 ? -17.472 -6.233 36.125 1.00 94.75 449 LEU A C 1
ATOM 3029 O O . LEU A 1 449 ? -17.961 -5.923 35.040 1.00 94.75 449 LEU A O 1
ATOM 3033 N N . GLY A 1 450 ? -16.289 -6.852 36.216 1.00 94.00 450 GLY A N 1
ATOM 3034 C CA . GLY A 1 450 ? -15.439 -7.175 35.068 1.00 94.00 450 GLY A CA 1
ATOM 3035 C C . GLY A 1 450 ? -14.663 -5.977 34.512 1.00 94.00 450 GLY A C 1
ATOM 3036 O O . GLY A 1 450 ? -14.147 -6.050 33.397 1.00 94.00 450 GLY A O 1
ATOM 3037 N N . LEU A 1 451 ? -14.584 -4.881 35.270 1.00 95.88 451 LEU A N 1
ATOM 3038 C CA . LEU A 1 451 ? -13.851 -3.671 34.922 1.00 95.88 451 LEU A CA 1
ATOM 3039 C C . LEU A 1 451 ? -12.513 -3.651 35.666 1.00 95.88 451 LEU A C 1
ATOM 3041 O O . LEU A 1 451 ? -12.453 -3.495 36.884 1.00 95.88 451 LEU A O 1
ATOM 3045 N N . THR A 1 452 ? -11.418 -3.797 34.930 1.00 95.00 452 THR A N 1
ATOM 3046 C CA . THR A 1 452 ? -10.061 -3.738 35.487 1.00 95.00 452 THR A CA 1
ATOM 3047 C C . THR A 1 452 ? -9.356 -2.464 35.056 1.00 95.00 452 THR A C 1
ATOM 3049 O O . THR A 1 452 ? -9.669 -1.905 34.002 1.00 95.00 452 THR A O 1
ATOM 3052 N N . ALA A 1 453 ? -8.378 -2.025 35.849 1.00 94.06 453 ALA A N 1
ATOM 3053 C CA . ALA A 1 453 ? -7.516 -0.915 35.470 1.00 94.06 453 ALA A CA 1
ATOM 3054 C C . ALA A 1 453 ? -6.785 -1.220 34.153 1.00 94.06 453 ALA A C 1
ATOM 3056 O O . ALA A 1 453 ? -6.369 -2.355 33.907 1.00 94.06 453 ALA A O 1
ATOM 3057 N N . ILE A 1 454 ? -6.627 -0.199 33.315 1.00 93.19 454 ILE A N 1
ATOM 3058 C CA . ILE A 1 454 ? -6.008 -0.316 31.991 1.00 93.19 454 ILE A CA 1
ATOM 3059 C C . ILE A 1 454 ? -4.739 0.533 31.894 1.00 93.19 454 ILE A C 1
ATOM 3061 O O . ILE A 1 454 ? -4.594 1.556 32.567 1.00 93.19 454 ILE A O 1
ATOM 3065 N N . GLY A 1 455 ? -3.815 0.104 31.031 1.00 87.88 455 GLY A N 1
ATOM 3066 C CA . GLY A 1 455 ? -2.593 0.844 30.715 1.00 87.88 455 GLY A CA 1
ATOM 3067 C C . GLY A 1 455 ? -2.790 1.863 29.591 1.00 87.88 455 GLY A C 1
ATOM 3068 O O . GLY A 1 455 ? -3.724 1.756 28.795 1.00 87.88 455 GLY A O 1
ATOM 3069 N N . GLN A 1 456 ? -1.854 2.809 29.483 1.00 80.31 456 GLN A N 1
ATOM 3070 C CA . GLN A 1 456 ? -1.851 3.899 28.489 1.00 80.31 456 GLN A CA 1
ATOM 3071 C C . GLN A 1 456 ? -1.877 3.388 27.033 1.00 80.31 456 GLN A C 1
ATOM 3073 O O . GLN A 1 456 ? -2.415 4.042 26.147 1.00 80.31 456 GLN A O 1
ATOM 3078 N N . SER A 1 457 ? -1.354 2.184 26.776 1.00 75.50 457 SER A N 1
ATOM 3079 C CA . SER A 1 457 ? -1.379 1.549 25.451 1.00 75.50 457 SER A CA 1
ATOM 3080 C C . SER A 1 457 ? -2.771 1.079 25.011 1.00 75.50 457 SER A C 1
ATOM 3082 O O . SER A 1 457 ? -3.002 0.903 23.819 1.00 75.50 457 SER A O 1
ATOM 3084 N N . THR A 1 458 ? -3.714 0.903 25.940 1.00 79.25 458 THR A N 1
ATOM 3085 C CA . THR A 1 458 ? -5.038 0.315 25.661 1.00 79.25 458 THR A CA 1
ATOM 3086 C C . THR A 1 458 ? -5.890 1.216 24.775 1.00 79.25 458 THR A C 1
ATOM 3088 O O . THR A 1 458 ? -6.604 0.737 23.902 1.00 79.25 458 THR A O 1
ATOM 3091 N N . PHE A 1 459 ? -5.810 2.535 24.964 1.00 83.62 459 PHE A N 1
ATOM 3092 C CA . PHE A 1 459 ? -6.582 3.493 24.169 1.00 83.62 459 PHE A CA 1
ATOM 3093 C C . PHE A 1 459 ? -5.879 3.898 22.877 1.00 83.62 459 PHE A C 1
ATOM 3095 O O . PHE A 1 459 ? -6.362 4.785 22.186 1.00 83.62 459 PHE A O 1
ATOM 3102 N N . GLN A 1 460 ? -4.780 3.256 22.489 1.00 76.06 460 GLN A N 1
ATOM 3103 C CA . GLN A 1 460 ? -4.126 3.562 21.214 1.00 76.06 460 GLN A CA 1
ATOM 3104 C C . GLN A 1 460 ? -4.910 2.995 20.022 1.00 76.06 460 GLN A C 1
ATOM 3106 O O . GLN A 1 460 ? -4.926 3.599 18.949 1.00 76.06 460 GLN A O 1
ATOM 3111 N N . GLU A 1 461 ? -5.644 1.901 20.235 1.00 72.12 461 GLU A N 1
ATOM 3112 C CA . GLU A 1 461 ? -6.403 1.207 19.196 1.00 72.12 461 GLU A CA 1
ATOM 3113 C C . GLU A 1 461 ? -7.914 1.326 19.400 1.00 72.12 461 GLU A C 1
ATOM 3115 O O . GLU A 1 461 ? -8.436 1.067 20.487 1.00 72.12 461 GLU A O 1
ATOM 3120 N N . SER A 1 462 ? -8.642 1.620 18.322 1.00 76.56 462 SER A N 1
ATOM 3121 C CA . SER A 1 462 ? -10.111 1.675 18.340 1.00 76.56 462 SER A CA 1
ATOM 3122 C C . SER A 1 462 ? -10.743 0.324 18.695 1.00 76.56 462 SER A C 1
ATOM 3124 O O . SER A 1 462 ? -11.767 0.273 19.372 1.00 76.56 462 SER A O 1
ATOM 3126 N N . SER A 1 463 ? -10.100 -0.785 18.310 1.00 72.94 463 SER A N 1
ATOM 3127 C CA . SER A 1 463 ? -10.559 -2.140 18.644 1.00 72.94 463 SER A CA 1
ATOM 3128 C C . SER A 1 463 ? -10.557 -2.401 20.159 1.00 72.94 463 SER A C 1
ATOM 3130 O O . SER A 1 463 ? -11.501 -2.982 20.696 1.00 72.94 463 SER A O 1
ATOM 3132 N N . SER A 1 464 ? -9.525 -1.924 20.859 1.00 81.25 464 SER A N 1
ATOM 3133 C CA . SER A 1 464 ? -9.388 -2.047 22.311 1.00 81.25 464 SER A CA 1
ATOM 3134 C C . SER A 1 464 ? -10.374 -1.139 23.052 1.00 81.25 464 SER A C 1
ATOM 3136 O O . SER A 1 464 ? -10.955 -1.557 24.051 1.00 81.25 464 SER A O 1
ATOM 3138 N N . ILE A 1 465 ? -10.642 0.060 22.522 1.00 86.12 465 ILE A N 1
ATOM 3139 C CA . ILE A 1 465 ? -11.678 0.967 23.043 1.00 86.12 465 ILE A CA 1
ATOM 3140 C C . ILE A 1 465 ? -13.072 0.331 22.929 1.00 86.12 465 ILE A C 1
ATOM 3142 O O . ILE A 1 465 ? -13.809 0.311 23.912 1.00 86.12 465 ILE A O 1
ATOM 3146 N N . ASN A 1 466 ? -13.427 -0.235 21.771 1.00 86.31 466 ASN A N 1
ATOM 3147 C CA . ASN A 1 466 ? -14.736 -0.868 21.570 1.00 86.31 466 ASN A CA 1
ATOM 3148 C C . ASN A 1 466 ? -14.954 -2.063 22.510 1.00 86.31 466 ASN A C 1
ATOM 3150 O O . ASN A 1 466 ? -16.016 -2.173 23.116 1.00 86.31 466 ASN A O 1
ATOM 3154 N N . LYS A 1 467 ? -13.926 -2.897 22.723 1.00 86.44 467 LYS A N 1
ATOM 3155 C CA . LYS A 1 467 ? -13.988 -3.982 23.719 1.00 86.44 467 LYS A CA 1
ATOM 3156 C C . LYS A 1 467 ? -14.284 -3.459 25.124 1.00 86.44 467 LYS A C 1
ATOM 3158 O O . LYS A 1 467 ? -15.098 -4.049 25.830 1.00 86.44 467 LYS A O 1
ATOM 3163 N N . LEU A 1 468 ? -13.656 -2.352 25.525 1.00 92.94 468 LEU A N 1
ATOM 3164 C CA . LEU A 1 468 ? -13.926 -1.753 26.829 1.00 92.94 468 LEU A CA 1
ATOM 3165 C C . LEU A 1 468 ? -15.354 -1.196 26.920 1.00 92.94 468 LEU A C 1
ATOM 3167 O O . LEU A 1 468 ? -16.009 -1.363 27.947 1.00 92.94 468 LEU A O 1
ATOM 3171 N N . ILE A 1 469 ? -15.860 -0.570 25.854 1.00 94.44 469 ILE A N 1
ATOM 3172 C CA . ILE A 1 469 ? -17.254 -0.107 25.785 1.00 94.44 469 ILE A CA 1
ATOM 3173 C C . ILE A 1 469 ? -18.220 -1.285 25.981 1.00 94.44 469 ILE A C 1
ATOM 3175 O O . ILE A 1 469 ? -19.162 -1.178 26.768 1.00 94.44 469 ILE A O 1
ATOM 3179 N N . ASP A 1 470 ? -17.965 -2.430 25.348 1.00 95.88 470 ASP A N 1
ATOM 3180 C CA . ASP A 1 470 ? -18.785 -3.635 25.516 1.00 95.88 470 ASP A CA 1
ATOM 3181 C C . ASP A 1 470 ? -18.740 -4.184 26.953 1.00 95.88 470 ASP A C 1
ATOM 3183 O O . ASP A 1 470 ? -19.771 -4.592 27.505 1.00 95.88 470 ASP A O 1
ATOM 3187 N N . GLN A 1 471 ? -17.574 -4.139 27.605 1.00 95.69 471 GLN A N 1
ATOM 3188 C CA . GLN A 1 471 ? -17.436 -4.493 29.023 1.00 95.69 471 GLN A CA 1
ATOM 3189 C C . GLN A 1 471 ? -18.235 -3.541 29.928 1.00 95.69 471 GLN A C 1
ATOM 3191 O O . GLN A 1 471 ? -18.949 -4.003 30.819 1.00 95.69 471 GLN A O 1
ATOM 3196 N N . ILE A 1 472 ? -18.191 -2.230 29.668 1.00 97.00 472 ILE A N 1
ATOM 3197 C CA . ILE A 1 472 ? -18.976 -1.217 30.398 1.00 97.00 472 ILE A CA 1
ATOM 3198 C C . ILE A 1 472 ? -20.486 -1.415 30.184 1.00 97.00 472 ILE A C 1
ATOM 3200 O O . ILE A 1 472 ? -21.282 -1.278 31.116 1.00 97.00 472 ILE A O 1
ATOM 3204 N N . ASN A 1 473 ? -20.913 -1.771 28.972 1.00 97.69 473 ASN A N 1
ATOM 3205 C CA . ASN A 1 473 ? -22.315 -2.082 28.693 1.00 97.69 473 ASN A CA 1
ATOM 3206 C C . ASN A 1 473 ? -22.775 -3.330 29.461 1.00 97.69 473 ASN A C 1
ATOM 3208 O O . ASN A 1 473 ? -23.867 -3.350 30.034 1.00 97.69 473 ASN A O 1
ATOM 3212 N N . THR A 1 474 ? -21.922 -4.353 29.521 1.00 97.44 474 THR A N 1
ATOM 3213 C CA . THR A 1 474 ? -22.188 -5.581 30.279 1.00 97.44 474 THR A CA 1
ATOM 3214 C C . THR A 1 474 ? -22.310 -5.294 31.776 1.00 97.44 474 THR A C 1
ATOM 3216 O O . THR A 1 474 ? -23.302 -5.689 32.390 1.00 97.44 474 THR A O 1
ATOM 3219 N N . SER A 1 475 ? -21.374 -4.540 32.362 1.00 97.12 475 SER A N 1
ATOM 3220 C CA . SER A 1 475 ? -21.428 -4.163 33.781 1.00 97.12 475 SER A CA 1
ATOM 3221 C C . SER A 1 475 ? -22.652 -3.305 34.112 1.00 97.12 475 SER A C 1
ATOM 3223 O O . SER A 1 475 ? -23.321 -3.536 35.121 1.00 97.12 475 SER A O 1
ATOM 3225 N N . THR A 1 476 ? -23.020 -2.377 33.225 1.00 97.44 476 THR A N 1
ATOM 3226 C CA . THR A 1 476 ? -24.240 -1.567 33.352 1.00 97.44 476 THR A CA 1
ATOM 3227 C C . THR A 1 476 ? -25.495 -2.441 33.402 1.00 97.44 476 THR A C 1
ATOM 3229 O O . THR A 1 476 ? -26.394 -2.195 34.210 1.00 97.44 476 THR A O 1
ATOM 3232 N N . ASN A 1 477 ? -25.573 -3.479 32.567 1.00 97.44 477 ASN A N 1
ATOM 3233 C CA . ASN A 1 477 ? -26.702 -4.408 32.575 1.00 97.44 477 ASN A CA 1
ATOM 3234 C C . ASN A 1 477 ? -26.755 -5.238 33.867 1.00 97.44 477 ASN A C 1
ATOM 3236 O O . ASN A 1 477 ? -27.839 -5.410 34.429 1.00 97.44 477 ASN A O 1
ATOM 3240 N N . THR A 1 478 ? -25.604 -5.663 34.395 1.00 95.69 478 THR A N 1
ATOM 3241 C CA . THR A 1 478 ? -25.513 -6.320 35.710 1.00 95.69 478 THR A CA 1
ATOM 3242 C C . THR A 1 478 ? -26.047 -5.419 36.827 1.00 95.69 478 THR A C 1
ATOM 3244 O O . THR A 1 478 ? -26.894 -5.849 37.613 1.00 95.69 478 THR A O 1
ATOM 3247 N N . LEU A 1 479 ? -25.641 -4.144 36.864 1.00 95.75 479 LEU A N 1
ATOM 3248 C CA . LEU A 1 479 ? -26.124 -3.176 37.857 1.00 95.75 479 LEU A CA 1
ATOM 3249 C C . LEU A 1 479 ? -27.636 -2.931 37.756 1.00 95.75 479 LEU A C 1
ATOM 3251 O O . LEU A 1 479 ? -28.320 -2.888 38.778 1.00 95.75 479 LEU A O 1
ATOM 3255 N N . LYS A 1 480 ? -28.185 -2.826 36.539 1.00 96.88 480 LYS A N 1
ATOM 3256 C CA . LYS A 1 480 ? -29.639 -2.697 36.326 1.00 96.88 480 LYS A CA 1
ATOM 3257 C C . LYS A 1 480 ? -30.404 -3.920 36.830 1.00 96.88 480 LYS A C 1
ATOM 3259 O O . LYS A 1 480 ? -31.451 -3.761 37.457 1.00 96.88 480 LYS A O 1
ATOM 3264 N N . SER A 1 481 ? -29.879 -5.123 36.596 1.00 95.44 481 SER A N 1
ATOM 3265 C CA . SER A 1 481 ? -30.468 -6.361 37.116 1.00 95.44 481 SER A CA 1
ATOM 3266 C C . SER A 1 481 ? -30.475 -6.374 38.648 1.00 95.44 481 SER A C 1
ATOM 3268 O O . SER A 1 481 ? -31.496 -6.687 39.262 1.00 95.44 481 SER A O 1
ATOM 3270 N N . GLN A 1 482 ? -29.370 -5.961 39.278 1.00 93.75 482 GLN A N 1
ATOM 3271 C CA . GLN A 1 482 ? -29.282 -5.858 40.735 1.00 93.75 482 GLN A CA 1
ATOM 3272 C C . GLN A 1 482 ? -30.266 -4.819 41.295 1.00 93.75 482 GLN A C 1
ATOM 3274 O O . GLN A 1 482 ? -30.998 -5.109 42.241 1.00 93.75 482 GLN A O 1
ATOM 3279 N N . ALA A 1 483 ? -30.342 -3.632 40.686 1.00 95.00 483 ALA A N 1
ATOM 3280 C CA . ALA A 1 483 ? -31.284 -2.586 41.083 1.00 95.00 483 ALA A CA 1
ATOM 3281 C C . ALA A 1 483 ? -32.747 -3.044 40.953 1.00 95.00 483 ALA A C 1
ATOM 3283 O O . ALA A 1 483 ? -33.560 -2.768 41.833 1.00 95.00 483 ALA A O 1
ATOM 3284 N N . SER A 1 484 ? -33.080 -3.795 39.897 1.00 97.00 484 SER A N 1
ATOM 3285 C CA . SER A 1 484 ? -34.412 -4.382 39.714 1.00 97.00 484 SER A CA 1
ATOM 3286 C C . SER A 1 484 ? -34.753 -5.393 40.816 1.00 97.00 484 SER A C 1
ATOM 3288 O O . SER A 1 484 ? -35.845 -5.332 41.383 1.00 97.00 484 SER A O 1
ATOM 3290 N N . SER A 1 485 ? -33.804 -6.260 41.185 1.00 94.19 485 SER A N 1
ATOM 3291 C CA . SER A 1 485 ? -33.963 -7.208 42.297 1.00 94.19 485 SER A CA 1
ATOM 3292 C C . SER A 1 485 ? -34.201 -6.490 43.631 1.00 94.19 485 SER A C 1
ATOM 3294 O O . SER A 1 485 ? -35.155 -6.797 44.352 1.00 94.19 485 SER A O 1
ATOM 3296 N N . LEU A 1 486 ? -33.397 -5.467 43.943 1.00 94.25 486 LEU A N 1
ATOM 3297 C CA . LEU A 1 486 ? -33.581 -4.645 45.144 1.00 94.25 486 LEU A CA 1
ATOM 3298 C C . LEU A 1 486 ? -34.928 -3.904 45.135 1.00 94.25 486 LEU A C 1
ATOM 3300 O O . LEU A 1 486 ? -35.605 -3.871 46.161 1.00 94.25 486 LEU A O 1
ATOM 3304 N N . GLY A 1 487 ? -35.360 -3.381 43.985 1.00 95.88 487 GLY A N 1
ATOM 3305 C CA . GLY A 1 487 ? -36.672 -2.750 43.820 1.00 95.88 487 GLY A CA 1
ATOM 3306 C C . GLY A 1 487 ? -37.837 -3.714 44.067 1.00 95.88 487 GLY A C 1
ATOM 3307 O O . GLY A 1 487 ? -38.789 -3.366 44.764 1.00 95.88 487 GLY A O 1
ATOM 3308 N N . SER A 1 488 ? -37.740 -4.955 43.578 1.00 96.06 488 SER A N 1
ATOM 3309 C CA . SER A 1 488 ? -38.734 -6.000 43.858 1.00 96.06 488 SER A CA 1
ATOM 3310 C C . SER A 1 488 ? -38.784 -6.350 45.349 1.00 96.06 488 SER A C 1
ATOM 3312 O O . SER A 1 488 ? -39.868 -6.486 45.917 1.00 96.06 488 SER A O 1
ATOM 3314 N N . ASN A 1 489 ? -37.627 -6.464 46.007 1.00 94.81 489 ASN A N 1
ATOM 3315 C CA . ASN A 1 489 ? -37.561 -6.705 47.450 1.00 94.81 489 ASN A CA 1
ATOM 3316 C C . ASN A 1 489 ? -38.176 -5.545 48.247 1.00 94.81 489 ASN A C 1
ATOM 3318 O O . ASN A 1 489 ? -38.938 -5.785 49.183 1.00 94.81 489 ASN A O 1
ATOM 3322 N N . LEU A 1 490 ? -37.913 -4.295 47.849 1.00 95.44 490 LEU A N 1
ATOM 3323 C CA . LEU A 1 490 ? -38.514 -3.114 48.470 1.00 95.44 490 LEU A CA 1
ATOM 3324 C C . LEU A 1 490 ? -40.044 -3.128 48.354 1.00 95.44 490 LEU A C 1
ATOM 3326 O O . LEU A 1 490 ? -40.722 -2.882 49.349 1.00 95.44 490 LEU A O 1
ATOM 3330 N N . ALA A 1 491 ? -40.589 -3.482 47.188 1.00 97.25 491 ALA A N 1
ATOM 3331 C CA . ALA A 1 491 ? -42.034 -3.595 46.998 1.00 97.25 491 ALA A CA 1
ATOM 3332 C C . ALA A 1 491 ? -42.658 -4.647 47.936 1.00 97.25 491 ALA A C 1
ATOM 3334 O O . ALA A 1 491 ? -43.716 -4.417 48.522 1.00 97.25 491 ALA A O 1
ATOM 3335 N N . VAL A 1 492 ? -41.987 -5.788 48.145 1.00 96.00 492 VAL A N 1
ATOM 3336 C CA . VAL A 1 492 ? -42.430 -6.803 49.120 1.00 96.00 492 VAL A CA 1
ATOM 3337 C C . VAL A 1 492 ? -42.431 -6.238 50.541 1.00 96.00 492 VAL A C 1
ATOM 3339 O O . VAL A 1 492 ? -43.400 -6.437 51.276 1.00 96.00 492 VAL A O 1
ATOM 3342 N N . VAL A 1 493 ? -41.376 -5.518 50.930 1.00 96.00 493 VAL A N 1
ATOM 3343 C CA . VAL A 1 493 ? -41.273 -4.896 52.259 1.00 96.00 493 VAL A CA 1
ATOM 3344 C C . VAL A 1 493 ? -42.373 -3.854 52.469 1.00 96.00 493 VAL A C 1
ATOM 3346 O O . VAL A 1 493 ? -43.012 -3.873 53.517 1.00 96.00 493 VAL A O 1
ATOM 3349 N N . GLN A 1 494 ? -42.644 -3.000 51.480 1.00 96.81 494 GLN A N 1
ATOM 3350 C CA . GLN A 1 494 ? -43.710 -1.993 51.540 1.00 96.81 494 GLN A CA 1
ATOM 3351 C C . GLN A 1 494 ? -45.093 -2.642 51.688 1.00 96.81 494 GLN A C 1
ATOM 3353 O O . GLN A 1 494 ? -45.824 -2.324 52.622 1.00 96.81 494 GLN A O 1
ATOM 3358 N N . ASN A 1 495 ? -45.408 -3.642 50.859 1.00 96.44 495 ASN A N 1
ATOM 3359 C CA . ASN A 1 495 ? -46.675 -4.375 50.953 1.00 96.44 495 ASN A CA 1
ATOM 3360 C C . ASN A 1 495 ? -46.862 -5.041 52.327 1.00 96.44 495 ASN A C 1
ATOM 3362 O O . ASN A 1 495 ? -47.952 -5.024 52.900 1.00 96.44 495 ASN A O 1
ATOM 3366 N N . ARG A 1 496 ? -45.794 -5.627 52.883 1.00 95.69 496 ARG A N 1
ATOM 3367 C CA . ARG A 1 496 ? -45.819 -6.218 54.228 1.00 95.69 496 ARG A CA 1
ATOM 3368 C C . ARG A 1 496 ? -45.969 -5.167 55.319 1.00 95.69 496 ARG A C 1
ATOM 3370 O O . ARG A 1 496 ? -46.702 -5.407 56.272 1.00 95.69 496 ARG A O 1
ATOM 3377 N N . GLN A 1 497 ? -45.306 -4.023 55.180 1.00 95.44 497 GLN A N 1
ATOM 3378 C CA . GLN A 1 497 ? -45.428 -2.914 56.117 1.00 95.44 497 GLN A CA 1
ATOM 3379 C C . GLN A 1 497 ? -46.877 -2.422 56.193 1.00 95.44 497 GLN A C 1
ATOM 3381 O O . GLN A 1 497 ? -47.398 -2.236 57.293 1.00 95.44 497 GLN A O 1
ATOM 3386 N N . ASP A 1 498 ? -47.534 -2.248 55.050 1.00 97.25 498 ASP A N 1
ATOM 3387 C CA . ASP A 1 498 ? -48.913 -1.766 54.998 1.00 97.25 498 ASP A CA 1
ATOM 3388 C C . ASP A 1 498 ? -49.905 -2.798 55.538 1.00 97.25 498 ASP A C 1
ATOM 3390 O O . ASP A 1 498 ? -50.755 -2.449 56.359 1.00 97.25 498 ASP A O 1
ATOM 3394 N N . PHE A 1 499 ? -49.739 -4.078 55.185 1.00 95.38 499 PHE A N 1
ATOM 3395 C CA . PHE A 1 499 ? -50.521 -5.166 55.778 1.00 95.38 499 PHE A CA 1
ATOM 3396 C C . PHE A 1 499 ? -50.394 -5.188 57.306 1.00 95.38 499 PHE A C 1
ATOM 3398 O O . PHE A 1 499 ? -51.402 -5.253 58.007 1.00 95.38 499 PHE A O 1
ATOM 3405 N N . SER A 1 500 ? -49.171 -5.096 57.837 1.00 93.81 500 SER A N 1
ATOM 3406 C CA . SER A 1 500 ? -48.952 -5.106 59.284 1.00 93.81 500 SER A CA 1
ATOM 3407 C C . SER A 1 500 ? -49.572 -3.886 59.965 1.00 93.81 500 SER A C 1
ATOM 3409 O O . SER A 1 500 ? -50.197 -4.043 61.008 1.00 93.81 500 SER A O 1
ATOM 3411 N N . LYS A 1 501 ? -49.482 -2.685 59.374 1.00 95.81 501 LYS A N 1
ATOM 3412 C CA . LYS A 1 501 ? -50.164 -1.487 59.902 1.00 95.81 501 LYS A CA 1
ATOM 3413 C C . LYS A 1 501 ? -51.681 -1.667 59.942 1.00 95.81 501 LYS A C 1
ATOM 3415 O O . LYS A 1 501 ? -52.310 -1.343 60.944 1.00 95.81 501 LYS A O 1
ATOM 3420 N N . GLN A 1 502 ? -52.271 -2.197 58.872 1.00 97.06 502 GLN A N 1
ATOM 3421 C CA . GLN A 1 502 ? -53.710 -2.461 58.816 1.00 97.06 502 GLN A CA 1
ATOM 3422 C C . GLN A 1 502 ? -54.130 -3.507 59.849 1.00 97.06 502 GLN A C 1
ATOM 3424 O O . GLN A 1 502 ? -55.116 -3.304 60.554 1.00 97.06 502 GLN A O 1
ATOM 3429 N N . LEU A 1 503 ? -53.362 -4.592 59.977 1.00 94.50 503 LEU A N 1
ATOM 3430 C CA . LEU A 1 503 ? -53.610 -5.629 60.970 1.00 94.50 503 LEU A CA 1
ATOM 3431 C C . LEU A 1 503 ? -53.536 -5.063 62.392 1.00 94.50 503 LEU A C 1
ATOM 3433 O O . LEU A 1 503 ? -54.432 -5.333 63.184 1.00 94.50 503 LEU A O 1
ATOM 3437 N N . ILE A 1 504 ? -52.525 -4.244 62.696 1.00 94.81 504 ILE A N 1
ATOM 3438 C CA . ILE A 1 504 ? -52.394 -3.567 63.993 1.00 94.81 504 ILE A CA 1
ATOM 3439 C C . ILE A 1 504 ? -53.624 -2.698 64.267 1.00 94.81 504 ILE A C 1
ATOM 3441 O O . ILE A 1 504 ? -54.223 -2.846 65.323 1.00 94.81 504 ILE A O 1
ATOM 3445 N N . ASN A 1 505 ? -54.060 -1.866 63.319 1.00 96.62 505 ASN A N 1
ATOM 3446 C CA . ASN A 1 505 ? -55.228 -0.997 63.512 1.00 96.62 505 ASN A CA 1
ATOM 3447 C C . ASN A 1 505 ? -56.530 -1.788 63.746 1.00 96.62 505 ASN A C 1
ATOM 3449 O O . ASN A 1 505 ? -57.358 -1.399 64.573 1.00 96.62 505 ASN A O 1
ATOM 3453 N N . ILE A 1 506 ? -56.720 -2.903 63.028 1.00 97.06 506 ILE A N 1
ATOM 3454 C CA . ILE A 1 506 ? -57.881 -3.788 63.210 1.00 97.06 506 ILE A CA 1
ATOM 3455 C C . ILE A 1 506 ? -57.826 -4.469 64.579 1.00 97.06 506 ILE A C 1
ATOM 3457 O O . ILE A 1 506 ? -58.843 -4.520 65.268 1.00 97.06 506 ILE A O 1
ATOM 3461 N N . LEU A 1 507 ? -56.662 -4.986 64.982 1.00 95.19 507 LEU A N 1
ATOM 3462 C CA . LEU A 1 507 ? -56.488 -5.641 66.279 1.00 95.19 507 LEU A CA 1
ATOM 3463 C C . LEU A 1 507 ? -56.627 -4.652 67.441 1.00 95.19 507 LEU A C 1
ATOM 3465 O O . LEU A 1 507 ? -57.247 -5.002 68.439 1.00 95.19 507 LEU A O 1
ATOM 3469 N N . ASP A 1 508 ? -56.126 -3.425 67.297 1.00 95.56 508 ASP A N 1
ATOM 3470 C CA . ASP A 1 508 ? -56.275 -2.352 68.283 1.00 95.56 508 ASP A CA 1
ATOM 3471 C C . ASP A 1 508 ? -57.759 -2.010 68.479 1.00 95.56 508 ASP A C 1
ATOM 3473 O O . ASP A 1 508 ? -58.292 -2.158 69.580 1.00 95.56 508 ASP A O 1
ATOM 3477 N N . THR A 1 509 ? -58.476 -1.732 67.383 1.00 95.62 509 THR A N 1
ATOM 3478 C CA . THR A 1 509 ? -59.928 -1.471 67.408 1.00 95.62 509 THR A CA 1
ATOM 3479 C C . THR A 1 509 ? -60.716 -2.666 67.954 1.00 95.62 509 THR A C 1
ATOM 3481 O O . THR A 1 509 ? -61.630 -2.501 68.758 1.00 95.62 509 THR A O 1
ATOM 3484 N N . GLY A 1 510 ? -60.372 -3.887 67.540 1.00 94.62 510 GLY A N 1
ATOM 3485 C CA . GLY A 1 510 ? -61.021 -5.109 68.010 1.00 94.62 510 GLY A CA 1
ATOM 3486 C C . GLY A 1 510 ? -60.802 -5.350 69.503 1.00 94.62 510 GLY A C 1
ATOM 3487 O O . GLY A 1 510 ? -61.745 -5.697 70.210 1.00 94.62 510 GLY A O 1
ATOM 3488 N N . SER A 1 511 ? -59.585 -5.115 70.000 1.00 95.88 511 SER A N 1
ATOM 3489 C CA . SER A 1 511 ? -59.266 -5.225 71.425 1.00 95.88 511 SER A CA 1
ATOM 3490 C C . SER A 1 511 ? -60.004 -4.171 72.250 1.00 95.88 511 SER A C 1
ATOM 3492 O O . SER A 1 511 ? -60.580 -4.504 73.286 1.00 95.88 511 SER A O 1
ATOM 3494 N N . ALA A 1 512 ? -60.083 -2.935 71.748 1.00 94.75 512 ALA A N 1
ATOM 3495 C CA . ALA A 1 512 ? -60.869 -1.871 72.347 1.00 94.75 512 ALA A CA 1
ATOM 3496 C C . ALA A 1 512 ? -62.351 -2.262 72.406 1.00 94.75 512 ALA A C 1
ATOM 3498 O O . ALA A 1 512 ? -62.947 -2.174 73.466 1.00 94.75 512 ALA A O 1
ATOM 3499 N N . ASN A 1 513 ? -62.939 -2.799 71.336 1.00 92.06 513 ASN A N 1
ATOM 3500 C CA . ASN A 1 513 ? -64.343 -3.231 71.346 1.00 92.06 513 ASN A CA 1
ATOM 3501 C C . ASN A 1 513 ? -64.636 -4.399 72.306 1.00 92.06 513 ASN A C 1
ATOM 3503 O O . ASN A 1 513 ? -65.748 -4.494 72.812 1.00 92.06 513 ASN A O 1
ATOM 3507 N N . LEU A 1 514 ? -63.674 -5.298 72.545 1.00 93.38 514 LEU A N 1
ATOM 3508 C CA . LEU A 1 514 ? -63.845 -6.416 73.486 1.00 93.38 514 LEU A CA 1
ATOM 3509 C C . LEU A 1 514 ? -63.655 -6.013 74.952 1.00 93.38 514 LEU A C 1
ATOM 3511 O O . LEU A 1 514 ? -64.154 -6.701 75.839 1.00 93.38 514 LEU A O 1
ATOM 3515 N N . THR A 1 515 ? -62.897 -4.946 75.207 1.00 94.38 515 THR A N 1
ATOM 3516 C CA . THR A 1 515 ? -62.486 -4.561 76.567 1.00 94.38 515 THR A CA 1
ATOM 3517 C C . THR A 1 515 ? -63.188 -3.296 77.049 1.00 94.38 515 THR A C 1
ATOM 3519 O O . THR A 1 515 ? -63.395 -3.125 78.250 1.00 94.38 515 THR A O 1
ATOM 3522 N N . ASN A 1 516 ? -63.561 -2.402 76.134 1.00 92.62 516 ASN A N 1
ATOM 3523 C CA . ASN A 1 516 ? -64.287 -1.188 76.464 1.00 92.62 516 ASN A CA 1
ATOM 3524 C C . ASN A 1 516 ? -65.723 -1.552 76.826 1.00 92.62 516 ASN A C 1
ATOM 3526 O O . ASN A 1 516 ? -66.436 -2.180 76.045 1.00 92.62 516 ASN A O 1
ATOM 3530 N N . ALA A 1 517 ? -66.151 -1.113 78.003 1.00 88.12 517 ALA A N 1
ATOM 3531 C CA . ALA A 1 517 ? -67.545 -1.198 78.392 1.00 88.12 517 ALA A CA 1
ATOM 3532 C C . ALA A 1 517 ? -68.381 -0.184 77.594 1.00 88.12 517 ALA A C 1
ATOM 3534 O O . ALA A 1 517 ? -67.924 0.936 77.334 1.00 88.12 517 ALA A O 1
ATOM 3535 N N . ASP A 1 518 ? -69.615 -0.551 77.239 1.00 91.62 518 ASP A N 1
ATOM 3536 C CA . ASP A 1 518 ? -70.571 0.418 76.707 1.00 91.62 518 ASP A CA 1
ATOM 3537 C C . ASP A 1 518 ? -70.962 1.377 77.835 1.00 91.62 518 ASP A C 1
ATOM 3539 O O . ASP A 1 518 ? -71.688 1.026 78.767 1.00 91.62 518 ASP A O 1
ATOM 3543 N N . LEU A 1 519 ? -70.454 2.608 77.754 1.00 92.81 519 LEU A N 1
ATOM 3544 C CA . LEU A 1 519 ? -70.683 3.629 78.770 1.00 92.81 519 LEU A CA 1
ATOM 3545 C C . LEU A 1 519 ? -72.172 3.947 78.954 1.00 92.81 519 LEU A C 1
ATOM 3547 O O . LEU A 1 519 ? -72.554 4.348 80.050 1.00 92.81 519 LEU A O 1
ATOM 3551 N N . ASN A 1 520 ? -73.017 3.764 77.933 1.00 92.00 520 ASN A N 1
ATOM 3552 C CA . ASN A 1 520 ? -74.456 3.983 78.068 1.00 92.00 520 ASN A CA 1
ATOM 3553 C C . ASN A 1 520 ? -75.118 2.856 78.867 1.00 92.00 520 ASN A C 1
ATOM 3555 O O . ASN A 1 520 ? -75.964 3.132 79.720 1.00 92.00 520 ASN A O 1
ATOM 3559 N N . GLU A 1 521 ? -74.728 1.603 78.622 1.00 92.38 521 GLU A N 1
ATOM 3560 C CA . GLU A 1 521 ? -75.251 0.448 79.358 1.00 92.38 521 GLU A CA 1
ATOM 3561 C C . GLU A 1 521 ? -74.760 0.447 80.809 1.00 92.38 521 GLU A C 1
ATOM 3563 O O . GLU A 1 521 ? -75.568 0.324 81.731 1.00 92.38 521 GLU A O 1
ATOM 3568 N N . GLU A 1 522 ? -73.469 0.702 81.038 1.00 93.88 522 GLU A N 1
ATOM 3569 C CA . GLU A 1 522 ? -72.916 0.839 82.389 1.00 93.88 522 GLU A CA 1
ATOM 3570 C C . GLU A 1 522 ? -73.520 2.034 83.139 1.00 93.88 522 GLU A C 1
ATOM 3572 O O . GLU A 1 522 ? -73.830 1.925 84.328 1.00 93.88 522 GLU A O 1
ATOM 3577 N N . ALA A 1 523 ? -73.774 3.165 82.468 1.00 93.69 523 ALA A N 1
ATOM 3578 C CA . ALA A 1 523 ? -74.464 4.301 83.082 1.00 93.69 523 ALA A CA 1
ATOM 3579 C C . ALA A 1 523 ? -75.916 3.963 83.453 1.00 93.69 523 ALA A C 1
ATOM 3581 O O . ALA A 1 523 ? -76.363 4.303 84.551 1.00 93.69 523 ALA A O 1
ATOM 3582 N N . ALA A 1 524 ? -76.650 3.263 82.581 1.00 95.12 524 ALA A N 1
ATOM 3583 C CA . ALA A 1 524 ? -78.010 2.816 82.865 1.00 95.12 524 ALA A CA 1
ATOM 3584 C C . ALA A 1 524 ? -78.047 1.799 84.017 1.00 95.12 524 ALA A C 1
ATOM 3586 O O . ALA A 1 524 ? -78.895 1.906 84.906 1.00 95.12 524 ALA A O 1
ATOM 3587 N N . ASN A 1 525 ? -77.107 0.851 84.051 1.00 92.94 525 ASN A N 1
ATOM 3588 C CA . ASN A 1 525 ? -76.998 -0.146 85.112 1.00 92.94 525 ASN A CA 1
ATOM 3589 C C . ASN A 1 525 ? -76.592 0.494 86.450 1.00 92.94 525 ASN A C 1
ATOM 3591 O O . ASN A 1 525 ? -77.183 0.194 87.485 1.00 92.94 525 ASN A O 1
ATOM 3595 N N . SER A 1 526 ? -75.662 1.453 86.429 1.00 94.81 526 SER A N 1
ATOM 3596 C CA . SER A 1 526 ? -75.284 2.270 87.588 1.00 94.81 526 SER A CA 1
ATOM 3597 C C . SER A 1 526 ? -76.470 3.082 88.128 1.00 94.81 526 SER A C 1
ATOM 3599 O O . SER A 1 526 ? -76.754 3.054 89.329 1.00 94.81 526 SER A O 1
ATOM 3601 N N . GLN A 1 527 ? -77.247 3.725 87.249 1.00 94.06 527 GLN A N 1
ATOM 3602 C CA . GLN A 1 527 ? -78.457 4.459 87.631 1.00 94.06 527 GLN A CA 1
ATOM 3603 C C . GLN A 1 527 ? -79.542 3.529 88.198 1.00 94.06 527 GLN A C 1
ATOM 3605 O O . GLN A 1 527 ? -80.180 3.846 89.210 1.00 94.06 527 GLN A O 1
ATOM 3610 N N . ALA A 1 528 ? -79.742 2.362 87.584 1.00 95.31 528 ALA A N 1
ATOM 3611 C CA . ALA A 1 528 ? -80.662 1.343 88.073 1.00 95.31 528 ALA A CA 1
ATOM 3612 C C . ALA A 1 528 ? -80.218 0.789 89.436 1.00 95.31 528 ALA A C 1
ATOM 3614 O O . ALA A 1 528 ? -81.053 0.604 90.322 1.00 95.31 528 ALA A O 1
ATOM 3615 N N . LEU A 1 529 ? -78.917 0.571 89.644 1.00 93.38 529 LEU A N 1
ATOM 3616 C CA . LEU A 1 529 ? -78.345 0.130 90.914 1.00 93.38 529 LEU A CA 1
ATOM 3617 C C . LEU A 1 529 ? -78.509 1.191 92.002 1.00 93.38 529 LEU A C 1
ATOM 3619 O O . LEU A 1 529 ? -78.965 0.852 93.088 1.00 93.38 529 LEU A O 1
ATOM 3623 N N . SER A 1 530 ? -78.211 2.458 91.713 1.00 93.25 530 SER A N 1
ATOM 3624 C CA . SER A 1 530 ? -78.432 3.580 92.634 1.00 93.25 530 SER A CA 1
ATOM 3625 C C . SER A 1 530 ? -79.906 3.679 93.046 1.00 93.25 530 SER A C 1
ATOM 3627 O O . SER A 1 530 ? -80.231 3.760 94.232 1.00 93.25 530 SER A O 1
ATOM 3629 N N . THR A 1 531 ? -80.822 3.530 92.081 1.00 91.81 531 THR A N 1
ATOM 3630 C CA . THR A 1 531 ? -82.269 3.482 92.344 1.00 91.81 531 THR A CA 1
ATOM 3631 C C . THR A 1 531 ? -82.638 2.271 93.206 1.00 91.81 531 THR A C 1
ATOM 3633 O O . THR A 1 531 ? -83.368 2.404 94.185 1.00 91.81 531 THR A O 1
ATOM 3636 N N . ARG A 1 532 ? -82.095 1.085 92.905 1.00 94.19 532 ARG A N 1
ATOM 3637 C CA . ARG A 1 532 ? -82.329 -0.145 93.677 1.00 94.19 532 ARG A CA 1
ATOM 3638 C C . ARG A 1 532 ? -81.761 -0.050 95.099 1.00 94.19 532 ARG A C 1
ATOM 3640 O O . ARG A 1 532 ? -82.404 -0.530 96.025 1.00 94.19 532 ARG A O 1
ATOM 3647 N N . GLN A 1 533 ? -80.607 0.588 95.295 1.00 92.94 533 GLN A N 1
ATOM 3648 C CA . GLN A 1 533 ? -80.013 0.851 96.609 1.00 92.94 533 GLN A CA 1
ATOM 3649 C C . GLN A 1 533 ? -80.844 1.862 97.406 1.00 92.94 533 GLN A C 1
ATOM 3651 O O . GLN A 1 533 ? -81.128 1.609 98.572 1.00 92.94 533 GLN A O 1
ATOM 3656 N N . SER A 1 534 ? -81.302 2.954 96.782 1.00 91.62 534 SER A N 1
ATOM 3657 C CA . SER A 1 534 ? -82.220 3.916 97.406 1.00 91.62 534 SER A CA 1
ATOM 3658 C C . SER A 1 534 ? -83.523 3.239 97.843 1.00 91.62 534 SER A C 1
ATOM 3660 O O . SER A 1 534 ? -83.904 3.352 99.007 1.00 91.62 534 SER A O 1
ATOM 3662 N N . LEU A 1 535 ? -84.144 2.440 96.965 1.00 90.75 535 LEU A N 1
ATOM 3663 C CA . LEU A 1 535 ? -85.332 1.646 97.294 1.00 90.75 535 LEU A CA 1
ATOM 3664 C C . LEU A 1 535 ? -85.053 0.610 98.391 1.00 90.75 535 LEU A C 1
ATOM 3666 O O . LEU A 1 535 ? -85.890 0.428 99.267 1.00 90.75 535 LEU A O 1
ATOM 3670 N N . GLY A 1 536 ? -83.887 -0.041 98.381 1.00 92.56 536 GLY A N 1
ATOM 3671 C CA . GLY A 1 536 ? -83.470 -0.989 99.417 1.00 92.56 536 GLY A CA 1
ATOM 3672 C C . GLY A 1 536 ? -83.288 -0.332 100.788 1.00 92.56 536 GLY A C 1
ATOM 3673 O O . GLY A 1 536 ? -83.753 -0.869 101.791 1.00 92.56 536 GLY A O 1
ATOM 3674 N N . ILE A 1 537 ? -82.683 0.859 100.838 1.00 89.06 537 ILE A N 1
ATOM 3675 C CA . ILE A 1 537 ? -82.527 1.653 102.066 1.00 89.06 537 ILE A CA 1
ATOM 3676 C C . ILE A 1 537 ? -83.888 2.154 102.558 1.00 89.06 537 ILE A C 1
ATOM 3678 O O . ILE A 1 537 ? -84.185 2.024 103.744 1.00 89.06 537 ILE A O 1
ATOM 3682 N N . SER A 1 538 ? -84.744 2.675 101.673 1.00 84.19 538 SER A N 1
ATOM 3683 C CA . SER A 1 538 ? -86.107 3.089 102.025 1.00 84.19 538 SER A CA 1
ATOM 3684 C C . SER A 1 538 ? -86.954 1.914 102.514 1.00 84.19 538 SER A C 1
ATOM 3686 O O . SER A 1 538 ? -87.649 2.054 103.515 1.00 84.19 538 SER A O 1
ATOM 3688 N N . ALA A 1 539 ? -86.862 0.742 101.878 1.00 85.81 539 ALA A N 1
ATOM 3689 C CA . ALA A 1 539 ? -87.549 -0.472 102.312 1.00 85.81 539 ALA A CA 1
ATOM 3690 C C . ALA A 1 539 ? -87.033 -0.975 103.671 1.00 85.81 539 ALA A C 1
ATOM 3692 O O . ALA A 1 539 ? -87.835 -1.373 104.509 1.00 85.81 539 ALA A O 1
ATOM 3693 N N . LEU A 1 540 ? -85.722 -0.906 103.935 1.00 87.12 540 LEU A N 1
ATOM 3694 C CA . LEU A 1 540 ? -85.136 -1.249 105.236 1.00 87.12 540 LEU A CA 1
ATOM 3695 C C . LEU A 1 540 ? -85.516 -0.235 106.329 1.00 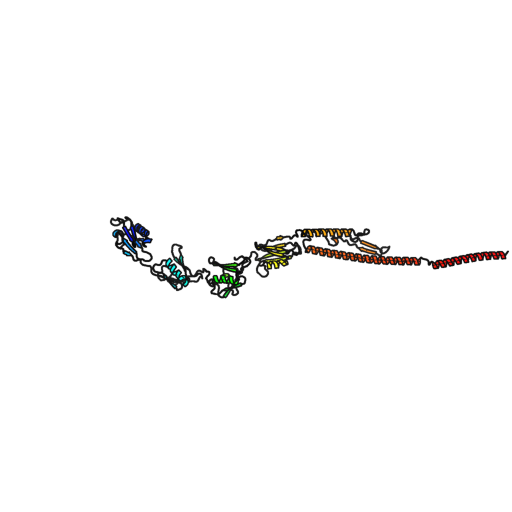87.12 540 LEU A C 1
ATOM 3697 O O . LEU A 1 540 ? -85.812 -0.621 107.458 1.00 87.12 540 LEU A O 1
ATOM 3701 N N . SER A 1 541 ? -85.547 1.059 106.005 1.00 84.69 541 SER A N 1
ATOM 3702 C CA . SER A 1 541 ? -86.039 2.116 106.898 1.00 84.69 541 SER A CA 1
ATOM 3703 C C . SER A 1 541 ? -87.527 1.926 107.213 1.00 84.69 541 SER A C 1
ATOM 3705 O O . SER A 1 541 ? -87.924 2.025 108.376 1.00 84.69 541 SER A O 1
ATOM 3707 N N . LEU A 1 542 ? -88.334 1.559 106.211 1.00 84.25 542 LEU A N 1
ATOM 3708 C CA . LEU A 1 542 ? -89.751 1.237 106.370 1.00 84.25 542 LEU A CA 1
ATOM 3709 C C . LEU A 1 542 ? -89.960 -0.047 107.187 1.00 84.25 542 LEU A C 1
ATOM 3711 O O . LEU A 1 542 ? -90.844 -0.095 108.031 1.00 84.25 542 LEU A O 1
ATOM 3715 N N . ALA A 1 543 ? -89.122 -1.070 107.004 1.00 83.00 543 ALA A N 1
ATOM 3716 C CA . ALA A 1 543 ? -89.159 -2.292 107.807 1.00 83.00 543 ALA A CA 1
ATOM 3717 C C . ALA A 1 543 ? -88.788 -2.028 109.278 1.00 83.00 543 ALA A C 1
ATOM 3719 O O . ALA A 1 543 ? -89.469 -2.515 110.178 1.00 83.00 543 ALA A O 1
ATOM 3720 N N . ASN A 1 544 ? -87.761 -1.210 109.538 1.00 80.25 544 ASN A N 1
ATOM 3721 C CA . ASN A 1 544 ? -87.370 -0.815 110.895 1.00 80.25 544 ASN A CA 1
ATOM 3722 C C . ASN A 1 544 ? -88.426 0.080 111.572 1.00 80.25 544 ASN A C 1
ATOM 3724 O O . ASN A 1 544 ? -88.721 -0.104 112.751 1.00 80.25 544 ASN A O 1
ATOM 3728 N N . THR A 1 545 ? -89.045 1.014 110.841 1.00 81.62 545 THR A N 1
ATOM 3729 C CA . THR A 1 545 ? -90.162 1.823 111.368 1.00 81.62 545 THR A CA 1
ATOM 3730 C C . THR A 1 545 ? -91.433 0.999 111.558 1.00 81.62 545 THR A C 1
ATOM 3732 O O . THR A 1 545 ? -92.117 1.194 112.556 1.00 81.62 545 THR A O 1
ATOM 3735 N N . ALA A 1 546 ? -91.724 0.022 110.692 1.00 79.06 546 ALA A N 1
ATOM 3736 C CA . ALA A 1 546 ? -92.812 -0.932 110.900 1.00 79.06 546 ALA A CA 1
ATOM 3737 C C . ALA A 1 546 ? -92.584 -1.788 112.161 1.00 79.06 546 ALA A C 1
ATOM 3739 O O . ALA A 1 546 ? -93.508 -1.953 112.954 1.00 79.06 546 ALA A O 1
ATOM 3740 N N . GLN A 1 547 ? -91.357 -2.265 112.412 1.00 78.62 547 GLN A N 1
ATOM 3741 C CA . GLN A 1 547 ? -91.008 -2.980 113.650 1.00 78.62 547 GLN A CA 1
ATOM 3742 C C . GLN A 1 547 ? -91.134 -2.090 114.904 1.00 78.62 547 GLN A C 1
ATOM 3744 O O . GLN A 1 547 ? -91.628 -2.554 115.932 1.00 78.62 547 GLN A O 1
ATOM 3749 N N . GLN A 1 548 ? -90.765 -0.804 114.829 1.00 75.69 548 GLN A N 1
ATOM 3750 C CA . GLN A 1 548 ? -90.979 0.159 115.922 1.00 75.69 548 GLN A CA 1
ATOM 3751 C C . GLN A 1 548 ? -92.461 0.523 116.124 1.00 75.69 548 GLN A C 1
ATOM 3753 O O . GLN A 1 548 ? -92.905 0.634 117.264 1.00 75.69 548 GLN A O 1
ATOM 3758 N N . GLY A 1 549 ? -93.242 0.648 115.047 1.00 72.81 549 GLY A N 1
ATOM 3759 C CA . GLY A 1 549 ? -94.687 0.886 115.097 1.00 72.81 549 GLY A CA 1
ATOM 3760 C C . GLY A 1 549 ? -95.451 -0.280 115.728 1.00 72.81 549 GLY A C 1
ATOM 3761 O O . GLY A 1 549 ? -96.353 -0.057 116.531 1.00 72.81 549 GLY A O 1
ATOM 3762 N N . VAL A 1 550 ? -95.033 -1.524 115.458 1.00 68.69 550 VAL A N 1
ATOM 3763 C CA . VAL A 1 550 ? -95.540 -2.716 116.162 1.00 68.69 550 VAL A CA 1
ATOM 3764 C C . VAL A 1 550 ? -95.194 -2.655 117.653 1.00 68.69 550 VAL A C 1
ATOM 3766 O O . VAL A 1 550 ? -96.053 -2.937 118.483 1.00 68.69 550 VAL A O 1
ATOM 3769 N N . LEU A 1 551 ? -93.985 -2.215 118.021 1.00 63.81 551 LEU A N 1
ATOM 3770 C CA . LEU A 1 551 ? -93.616 -2.007 119.426 1.00 63.81 551 LEU A CA 1
ATOM 3771 C C . LEU A 1 551 ? -94.469 -0.927 120.110 1.00 63.81 551 LEU A C 1
ATOM 3773 O O . LEU A 1 551 ? -94.783 -1.063 121.284 1.00 63.81 551 LEU A O 1
ATOM 3777 N N . GLN A 1 552 ? -94.847 0.136 119.400 1.00 67.56 552 GLN A N 1
ATOM 3778 C CA . GLN A 1 552 ? -95.678 1.225 119.923 1.00 67.56 552 GLN A CA 1
ATOM 3779 C C . GLN A 1 552 ? -97.156 0.819 120.074 1.00 67.56 552 GLN A C 1
ATOM 3781 O O . GLN A 1 552 ? -97.836 1.349 120.945 1.00 67.56 552 GLN A O 1
ATOM 3786 N N . LEU A 1 553 ? -97.625 -0.146 119.273 1.00 59.56 553 LEU A N 1
ATOM 3787 C CA . LEU A 1 553 ? -98.951 -0.770 119.383 1.00 59.56 553 LEU A CA 1
ATOM 3788 C C . LEU A 1 553 ? -99.042 -1.795 120.530 1.00 59.56 553 LEU A C 1
ATOM 3790 O O . LEU A 1 553 ? -100.132 -2.105 121.000 1.00 59.56 553 LEU A O 1
ATOM 3794 N N . LEU A 1 554 ? -97.896 -2.341 120.951 1.00 67.50 554 LEU A N 1
ATOM 3795 C CA . LEU A 1 554 ? -97.759 -3.307 122.047 1.00 67.50 554 LEU A CA 1
ATOM 3796 C C . LEU A 1 554 ? -97.396 -2.645 123.394 1.00 67.50 554 LEU A C 1
ATOM 3798 O O . LEU A 1 554 ? -97.065 -3.357 124.344 1.00 67.50 554 LEU A O 1
ATOM 3802 N N . ARG A 1 555 ? -97.415 -1.308 123.472 1.00 55.53 555 ARG A N 1
ATOM 3803 C CA . ARG A 1 555 ? -97.126 -0.521 124.682 1.00 55.53 555 ARG A CA 1
ATOM 3804 C C . ARG A 1 555 ? -98.372 -0.009 125.381 1.00 55.53 555 ARG A C 1
ATOM 3806 O O . ARG A 1 555 ? -99.355 0.308 124.679 1.00 55.53 555 ARG A O 1
#

Nearest PDB structures (foldseek):
  8cvi-assembly1_K  TM=7.763E-01  e=7.667E-03  Escherichia coli
  5wk5-assembly1_A  TM=8.570E-01  e=7.351E-02  Pseudomonas aeruginosa PAO1
  8erm-assembly1_A  TM=2.487E-01  e=1.570E-02  Pseudomonas aeruginosa PAO1
  8dkm-assembly1_P  TM=2.637E-01  e=2.956E+00  Homo sapiens

Foldseek 3Di:
DFFDPPQQQAQADDPDDDPLHFWACAWKWKQKQNDTFIDGTRDGLQSSQVSVCVCCVPRQKHWDQDPVGRGIDIDHHLQQDKMWIAMPDCNRHSHHNDTDIDGGDWADWWWKAKQNRIFTRDISHDPVSVQVSVQVCCVPRQKHWDWDPPPNDTAIDIAHHLLQDKMWMAIDPPDPNPGHNDIDIGTHDNQADQQHFLVSLVDAAQFWKDKVNFIQHDHRNDGNVNSQVSNCVSVVNQKGWDADSVVRAIFIDGPDQQDWTFMGGDPPDDPVVVSRVDPHGGGARNGRDDDDDLQAQKKKKKWKADDPPIQIFMAGDDDDPRHDPDLVSVQVRCVSRQKHWDADPVPRDIDIDGVQPWFFIKIFMDIDDPSGPDDGDIDGRFPDDPRLVVLLVVLVVLLVVLVVQLVVQVPCDDPNARLQCFGKDWAALDPVSPDIDIRTRDNRHCVVLVHDRDDSVQSRGPVSVVVVVVSVVSSVVVVVVSVVSVVVVVVVVVVSVVVVVVVVVVVVVVVCVVPPDPPVVVVVVVVVVVVVVVVVVVVVVVVVVVVVVVVVVVD